Protein AF-A0A850GFL1-F1 (afdb_monomer)

Solvent-accessible surface area (backbone atoms only — not comparable to full-atom values): 27786 Å² total; per-residue (Å²): 131,85,76,62,71,46,81,46,44,39,73,73,70,58,54,76,46,79,41,78,64,91,57,83,42,68,37,66,48,71,72,47,77,46,35,70,66,53,26,53,50,43,51,52,51,42,50,54,51,37,51,53,54,46,27,72,67,65,73,53,79,60,53,48,87,80,46,56,69,69,60,30,37,49,47,26,64,74,52,49,48,57,50,52,51,49,55,52,46,58,68,46,66,75,45,70,80,47,43,41,50,50,72,60,63,48,66,66,46,47,77,48,59,79,64,78,64,74,68,59,81,46,58,85,45,43,61,58,51,45,49,53,45,44,36,58,70,29,67,50,57,47,49,24,40,68,50,66,70,51,43,53,50,44,51,51,52,40,52,56,51,50,51,49,52,38,52,47,23,24,39,56,22,48,74,70,35,56,40,71,16,23,48,14,27,19,52,33,23,47,56,60,35,72,52,87,70,84,91,50,100,59,57,64,58,61,50,51,50,28,51,49,25,48,51,50,22,56,52,24,46,56,49,20,31,29,40,68,39,46,75,62,96,57,49,44,62,52,34,42,51,45,19,52,51,28,45,53,50,20,49,56,33,56,68,41,84,80,52,49,73,66,36,46,26,39,19,50,8,33,43,49,32,18,51,32,32,44,39,48,22,50,40,52,54,22,37,72,53,34,51,58,43,72,74,46,28,49,66,62,52,45,67,65,46,55,83,69,50,59,85,90,44,49,43,64,55,48,35,52,38,45,41,52,50,22,52,51,48,29,25,55,69,55,76,35,67,37,30,43,45,92,64,66,86,57,53,64,62,51,54,54,51,56,32,52,58,35,59,74,38,100,82,43,68,67,45,44,83,73,45,76,47,72,31,31,39,41,26,37,34,23,45,30,41,25,36,38,82,47,94,47,98,83,48,73,64,48,82,43,65,30,41,34,37,33,29,19,44,28,66,75,84,42,36,73,32,75,30,74,75,66,55,66,68,62,55,52,21,74,76,45,65,38,74,58,81,80,55,42,42,27,42,57,46,44,39,75,68,56,47,56,51,48,52,55,52,54,36,73,72,34,84,76,38,34,82,57,44,75,45,78,75,49,69,33,32,37,31,26,40,40,36,35,34,35,38,90,93,46,74,49,78,47,75,44,25,63,89,72,72,39,57,69,46,92,49,35,62,60,26,20,53,46,30,43,53,53,47,57,68,25,72,100

Secondary structure (DSSP, 8-state):
-PPPEEEEE-TTT--EEEEESSSEEE-TTT--EEEHHHHHHHHHHHHHHHHHHHHHHHSS---TTTS-HHHHHHHIIIIIHHHHHHHHHHHHHTGGGGTTS-S---HHHHHHH-SPPGGGGGGGGHHHHHHHHHHHH-HHHHHH--SHHHHHHHHHHHHHHHHHHHHHHHHHHHHH-HHHHHHHHHHHHHHHHH------TTHHHHHHHHHHHHHHHHHHHHHHHHHTT---TTHHHHHHHHHHHHHHHHHHHHHSSSPPHHHHHHHHHHHHHHHHHHHHHHHHHHHTTSTTGGGS-HHHHHHHHGGGSPTT--HHHHHHHHHHHHHHHHHHTTSS-B-B----TTHHHHHHHHHHHHHTSTTPPPPEEEEEEEEEEEEEEEEEEEEE--S-TTPPPEEEEEEEEEETT-SSS--EEEESS--HHHHHHHHS-B---S--BPPP-S-HHHHHHHHHHHHHH-TTSEEEEEEEEEEEEEEEEEEEEEETTEEEEEEEETTTTB---TTHHHHHHHHHHHHHHH--

Sequence (524 aa):
MQMQTMELRCPYCRAAQSYAGAGHHTCEYCLRGFTAVDANQAASQASARAEAWLRERVGGSTDAEVVDQASRGYIFRERILPELRRDAARAREGLGAWLQTPLILPELARAHAGAPHPLLAHAGRVQQLVELRGRLEHRSVRGFAVDEAARDELDHLDIALDELIHQLNVVGATERGGPEGWAAVRTNLEALAERDRPKHEGDDLSALARERWQLLAALARHSEDCANGTHPPNQVEAVEALAVGLDGLAKRFNERKPPSVEARATALAVEAEARGARTLARWLSSRARLPGARERPLPELYQAVIPSMPAGVDPQSAADLLESWAGLAAVSRQESPAFALDDFGWVEAWATSHCARKRLGLFGDEESVASITPFLLPMWVASLGYSQHSKSLLGGGVEQRALALLDATARLNPPLTVLGSPPEPLRAALTHPIGVRTATIALPATTQGEALAGFRQAGRRRPDLQNARFELRGLVLVPAAMAVLRSRKGERAITTALADQVSISPQAYQRALAGDQLFRQFSR

Structure (mmCIF, N/CA/C/O backbone):
data_AF-A0A850GFL1-F1
#
_entry.id   AF-A0A850GFL1-F1
#
loop_
_atom_site.group_PDB
_atom_site.id
_atom_site.type_symbol
_atom_site.label_atom_id
_atom_site.label_alt_id
_atom_site.label_comp_id
_atom_site.label_asym_id
_atom_site.label_entity_id
_atom_site.label_seq_id
_atom_site.pdbx_PDB_ins_code
_atom_site.Cartn_x
_atom_site.Cartn_y
_atom_site.Cartn_z
_atom_site.occupancy
_atom_site.B_iso_or_equiv
_atom_site.auth_seq_id
_atom_site.auth_comp_id
_atom_site.auth_asym_id
_atom_site.auth_atom_id
_atom_site.pdbx_PDB_model_num
ATOM 1 N N . MET A 1 1 ? -11.365 18.582 -43.383 1.00 49.62 1 MET A N 1
ATOM 2 C CA . MET A 1 1 ? -9.914 18.679 -43.114 1.00 49.62 1 MET A CA 1
ATOM 3 C C . MET A 1 1 ? -9.490 17.408 -42.403 1.00 49.62 1 MET A C 1
ATOM 5 O O . MET A 1 1 ? -9.964 17.180 -41.301 1.00 49.62 1 MET A O 1
ATOM 9 N N . GLN A 1 2 ? -8.686 16.553 -43.039 1.00 51.97 2 GLN A N 1
ATOM 10 C CA . GLN A 1 2 ? -8.061 15.418 -42.352 1.00 51.97 2 GLN A CA 1
ATOM 11 C C . GLN A 1 2 ? -6.953 15.973 -41.449 1.00 51.97 2 GLN A C 1
ATOM 13 O O . GLN A 1 2 ? -6.070 16.677 -41.938 1.00 51.97 2 GLN A O 1
ATOM 18 N N . MET A 1 3 ? -7.028 15.728 -40.139 1.00 62.03 3 MET A N 1
ATOM 19 C CA . MET A 1 3 ? -5.927 16.054 -39.231 1.00 62.03 3 MET A CA 1
ATOM 20 C C . MET A 1 3 ? -4.758 15.123 -39.562 1.00 62.03 3 MET A C 1
ATOM 22 O O . MET A 1 3 ? -4.896 13.908 -39.449 1.00 62.03 3 MET A O 1
ATOM 26 N N . GLN A 1 4 ? -3.632 15.681 -40.009 1.00 75.31 4 GLN A N 1
ATOM 27 C CA . GLN A 1 4 ? -2.406 14.909 -40.196 1.00 75.31 4 GLN A CA 1
ATOM 28 C C . GLN A 1 4 ? -1.908 14.438 -38.825 1.00 75.31 4 GLN A C 1
ATOM 30 O O . GLN A 1 4 ? -1.669 15.251 -37.930 1.00 75.31 4 GLN A O 1
ATOM 35 N N . THR A 1 5 ? -1.781 13.124 -38.663 1.00 81.38 5 THR A N 1
ATOM 36 C CA . THR A 1 5 ? -1.098 12.500 -37.528 1.00 81.38 5 THR A CA 1
ATOM 37 C C . THR A 1 5 ? 0.405 12.562 -37.763 1.00 81.38 5 THR A C 1
ATOM 39 O O . THR A 1 5 ? 0.881 12.122 -38.810 1.00 81.38 5 THR A O 1
ATOM 42 N N . MET A 1 6 ? 1.148 13.109 -36.804 1.00 84.44 6 MET A N 1
ATOM 43 C CA . MET A 1 6 ? 2.611 13.146 -36.831 1.00 84.44 6 MET A CA 1
ATOM 44 C C . MET A 1 6 ? 3.162 12.176 -35.788 1.00 84.44 6 MET A C 1
ATOM 46 O O . MET A 1 6 ? 2.717 12.185 -34.640 1.00 84.44 6 MET A O 1
ATOM 50 N N . GLU A 1 7 ? 4.138 11.358 -36.175 1.00 89.75 7 GLU A N 1
ATOM 51 C CA . GLU A 1 7 ? 4.875 10.510 -35.241 1.00 89.75 7 GLU A CA 1
ATOM 52 C C . GLU A 1 7 ? 6.017 11.323 -34.620 1.00 89.75 7 GLU A C 1
ATOM 54 O O . GLU A 1 7 ? 6.898 11.822 -35.324 1.00 89.75 7 GLU A O 1
ATOM 59 N N . LEU A 1 8 ? 5.991 11.493 -33.298 1.00 90.75 8 LEU A N 1
ATOM 60 C CA . LEU A 1 8 ? 7.015 12.221 -32.552 1.00 90.75 8 LEU A CA 1
ATOM 61 C C . LEU A 1 8 ? 7.563 11.341 -31.430 1.00 90.75 8 LEU A C 1
ATOM 63 O O . LEU A 1 8 ? 6.837 10.569 -30.803 1.00 90.75 8 LEU A O 1
ATOM 67 N N . ARG A 1 9 ? 8.854 11.501 -31.128 1.00 93.38 9 ARG A N 1
ATOM 68 C CA . ARG A 1 9 ? 9.473 10.900 -29.942 1.00 93.38 9 ARG A CA 1
ATOM 69 C C . ARG A 1 9 ? 9.480 11.900 -28.796 1.00 93.38 9 ARG A C 1
ATOM 71 O O . ARG A 1 9 ? 9.968 13.018 -28.949 1.00 93.38 9 ARG A O 1
ATOM 78 N N . CYS A 1 10 ? 8.990 11.483 -27.631 1.00 94.75 10 CYS A N 1
ATOM 79 C CA . CYS A 1 10 ? 9.001 12.318 -26.435 1.00 94.75 10 CYS A CA 1
ATOM 80 C C . CYS A 1 10 ? 10.447 12.713 -26.058 1.00 94.75 10 CYS A C 1
ATOM 82 O O . CYS A 1 10 ? 11.286 11.824 -25.886 1.00 94.75 10 CYS A O 1
ATOM 84 N N . PRO A 1 11 ? 10.763 14.002 -25.833 1.00 94.06 11 PRO A N 1
ATOM 85 C CA . PRO A 1 11 ? 12.127 14.436 -25.513 1.00 94.06 11 PRO A CA 1
ATOM 86 C C . PRO A 1 11 ? 12.639 13.918 -24.157 1.00 94.06 11 PRO A C 1
ATOM 88 O O . PRO A 1 11 ? 13.844 13.902 -23.921 1.00 94.06 11 PRO A O 1
ATOM 91 N N . TYR A 1 12 ? 11.738 13.474 -23.272 1.00 94.50 12 TYR A N 1
ATOM 92 C CA . TYR A 1 12 ? 12.063 13.080 -21.896 1.00 94.50 12 TYR A CA 1
ATOM 93 C C . TYR A 1 12 ? 12.156 11.574 -21.655 1.00 94.50 12 TYR A C 1
ATOM 95 O O . TYR A 1 12 ? 12.711 11.169 -20.642 1.00 94.50 12 TYR A O 1
ATOM 103 N N . CYS A 1 13 ? 11.575 10.747 -22.525 1.00 93.25 13 CYS A N 1
ATOM 104 C CA . CYS A 1 13 ? 11.631 9.283 -22.392 1.00 93.25 13 CYS A CA 1
ATOM 105 C C . CYS A 1 13 ? 11.835 8.551 -23.725 1.00 93.25 13 CYS A C 1
ATOM 107 O O . CYS A 1 13 ? 11.958 7.336 -23.737 1.00 93.25 13 CYS A O 1
ATOM 109 N N . ARG A 1 14 ? 11.869 9.280 -24.849 1.00 93.44 14 ARG A N 1
ATOM 110 C CA . ARG A 1 14 ? 12.003 8.778 -26.229 1.00 93.44 14 ARG A CA 1
ATOM 111 C C . ARG A 1 14 ? 10.937 7.793 -26.705 1.00 93.44 14 ARG A C 1
ATOM 113 O O . ARG A 1 14 ? 11.064 7.312 -27.830 1.00 93.44 14 ARG A O 1
ATOM 120 N N . ALA A 1 15 ? 9.872 7.574 -25.933 1.00 91.69 15 ALA A N 1
ATOM 121 C CA . ALA A 1 15 ? 8.695 6.846 -26.392 1.00 91.69 15 ALA A CA 1
ATOM 122 C C . ALA A 1 15 ? 8.128 7.504 -27.662 1.00 91.69 15 ALA A C 1
ATOM 124 O O . ALA A 1 15 ? 7.947 8.727 -27.698 1.00 91.69 15 ALA A O 1
ATOM 125 N N . ALA A 1 16 ? 7.887 6.694 -28.692 1.00 89.69 16 ALA A N 1
ATOM 126 C CA . ALA A 1 16 ? 7.248 7.123 -29.930 1.00 89.69 16 ALA A CA 1
ATOM 127 C C . ALA A 1 16 ? 5.729 7.159 -29.735 1.00 89.69 16 ALA A C 1
ATOM 129 O O . ALA A 1 16 ? 5.159 6.237 -29.156 1.00 89.69 16 ALA A O 1
ATOM 130 N N . GLN A 1 17 ? 5.091 8.235 -30.187 1.00 86.19 17 GLN A N 1
ATOM 131 C CA . GLN A 1 17 ? 3.649 8.442 -30.085 1.00 86.19 17 GLN A CA 1
ATOM 132 C C . GLN A 1 17 ? 3.139 9.178 -31.323 1.00 86.19 17 GLN A C 1
ATOM 134 O O . GLN A 1 17 ? 3.831 10.019 -31.904 1.00 86.19 17 GLN A O 1
ATOM 139 N N . SER A 1 18 ? 1.905 8.859 -31.706 1.00 88.31 18 SER A N 1
ATOM 140 C CA . SER A 1 18 ? 1.187 9.568 -32.762 1.00 88.31 18 SER A CA 1
ATOM 141 C C . SER A 1 18 ? 0.383 10.707 -32.151 1.00 88.31 18 SER A C 1
ATOM 143 O O . SER A 1 18 ? -0.476 10.471 -31.306 1.00 88.31 18 SER A O 1
ATOM 145 N N . TYR A 1 19 ? 0.635 11.936 -32.597 1.00 82.56 19 TYR A N 1
ATOM 146 C CA . TYR A 1 19 ? -0.083 13.116 -32.122 1.00 82.56 19 TYR A CA 1
ATOM 147 C C . TYR A 1 19 ? -0.927 13.735 -33.231 1.00 82.56 19 TYR A C 1
ATOM 149 O O . TYR A 1 19 ? -0.520 13.796 -34.394 1.00 82.56 19 TYR A O 1
ATOM 157 N N . ALA A 1 20 ? -2.113 14.209 -32.854 1.00 81.00 20 ALA A N 1
ATOM 158 C CA . ALA A 1 20 ? -3.020 14.907 -33.750 1.00 81.00 20 ALA A CA 1
ATOM 159 C C . ALA A 1 20 ? -2.816 16.429 -33.642 1.00 81.00 20 ALA A C 1
ATOM 161 O O . ALA A 1 20 ? -3.011 17.012 -32.576 1.00 81.00 20 ALA A O 1
ATOM 162 N N . GLY A 1 21 ? -2.485 17.077 -34.763 1.00 76.50 21 GLY A N 1
ATOM 163 C CA . GLY A 1 21 ? -2.390 18.539 -34.864 1.00 76.50 21 GLY A CA 1
ATOM 164 C C . GLY A 1 21 ? -1.122 19.159 -34.259 1.00 76.50 21 GLY A C 1
ATOM 165 O O . GLY A 1 21 ? -0.279 18.480 -33.682 1.00 76.50 21 GLY A O 1
ATOM 166 N N . ALA A 1 22 ? -0.984 20.478 -34.420 1.00 74.38 22 ALA A N 1
ATOM 167 C CA . ALA A 1 22 ? 0.093 21.265 -33.821 1.00 74.38 22 ALA A CA 1
ATOM 168 C C . ALA A 1 22 ? -0.352 21.798 -32.450 1.00 74.38 22 ALA A C 1
ATOM 170 O O . ALA A 1 22 ? -1.407 22.424 -32.353 1.00 74.38 22 ALA A O 1
ATOM 171 N N . GLY A 1 23 ? 0.436 21.575 -31.394 1.00 85.56 23 GLY A N 1
ATOM 172 C CA . GLY A 1 23 ? 0.096 22.076 -30.064 1.00 85.56 23 GLY A CA 1
ATOM 173 C C . GLY A 1 23 ? 1.012 21.590 -28.944 1.00 85.56 23 GLY A C 1
ATOM 174 O O . GLY A 1 23 ? 2.130 21.129 -29.174 1.00 85.56 23 GLY A O 1
ATOM 175 N N . HIS A 1 24 ? 0.520 21.743 -27.715 1.00 91.94 24 HIS A N 1
ATOM 176 C CA . HIS A 1 24 ? 1.111 21.135 -26.532 1.00 91.94 24 HIS A CA 1
ATOM 177 C C . HIS A 1 24 ? 0.606 19.694 -26.409 1.00 91.94 24 HIS A C 1
ATOM 179 O O . HIS A 1 24 ? -0.596 19.446 -26.494 1.00 91.94 24 HIS A O 1
ATOM 185 N N . HIS A 1 25 ? 1.523 18.757 -26.217 1.00 93.00 25 HIS A N 1
ATOM 186 C CA . HIS A 1 25 ? 1.262 17.328 -26.131 1.00 93.00 25 HIS A CA 1
ATOM 187 C C . HIS A 1 25 ? 1.692 16.812 -24.762 1.00 93.00 25 HIS A C 1
ATOM 189 O O . HIS A 1 25 ? 2.752 17.192 -24.270 1.00 93.00 25 HIS A O 1
ATOM 195 N N . THR A 1 26 ? 0.918 15.906 -24.170 1.00 94.50 26 THR A N 1
ATOM 196 C CA . THR A 1 26 ? 1.318 15.187 -22.955 1.00 94.50 26 THR A CA 1
ATOM 197 C C . THR A 1 26 ? 1.753 13.785 -23.344 1.00 94.50 26 THR A C 1
ATOM 199 O O . THR A 1 26 ? 1.016 13.066 -24.009 1.00 94.50 26 THR A O 1
ATOM 202 N N . CYS A 1 27 ? 2.962 13.391 -22.947 1.00 95.44 27 CYS A N 1
ATOM 203 C CA . CYS A 1 27 ? 3.442 12.033 -23.173 1.00 95.44 27 CYS A CA 1
ATOM 204 C C . CYS A 1 27 ? 2.648 11.030 -22.324 1.00 95.44 27 CYS A C 1
ATOM 206 O O . CYS A 1 27 ? 2.685 11.120 -21.099 1.00 95.44 27 CYS A O 1
ATOM 208 N N . GLU A 1 28 ? 2.035 10.028 -22.953 1.00 95.56 28 GLU A N 1
ATOM 209 C CA . GLU A 1 28 ? 1.256 8.977 -22.275 1.00 95.56 28 GLU A CA 1
ATOM 210 C C . GLU A 1 28 ? 2.107 8.076 -21.364 1.00 95.56 28 GLU A C 1
ATOM 212 O O . GLU A 1 28 ? 1.579 7.395 -20.494 1.00 95.56 28 GLU A O 1
ATOM 217 N N . TYR A 1 29 ? 3.434 8.086 -21.526 1.00 95.38 29 TYR A N 1
ATOM 218 C CA . TYR A 1 29 ? 4.346 7.234 -20.760 1.00 95.38 29 TYR A CA 1
ATOM 219 C C . TYR A 1 29 ? 4.914 7.945 -19.530 1.00 95.38 29 TYR A C 1
ATOM 221 O O . TYR A 1 29 ? 4.912 7.384 -18.441 1.00 95.38 29 TYR A O 1
ATOM 229 N N . CYS A 1 30 ? 5.432 9.169 -19.684 1.00 94.56 30 CYS A N 1
ATOM 230 C CA . CYS A 1 30 ? 6.102 9.900 -18.597 1.00 94.56 30 CYS A CA 1
ATOM 231 C C . CYS A 1 30 ? 5.299 11.096 -18.061 1.00 94.56 30 CYS A C 1
ATOM 233 O O . CYS A 1 30 ? 5.759 11.793 -17.148 1.00 94.56 30 CYS A O 1
ATOM 235 N N . LEU A 1 31 ? 4.115 11.350 -18.634 1.00 94.88 31 LEU A N 1
ATOM 236 C CA . LEU A 1 31 ? 3.181 12.408 -18.242 1.00 94.88 31 LEU A CA 1
ATOM 237 C C . LEU A 1 31 ? 3.815 13.807 -18.226 1.00 94.88 31 LEU A C 1
ATOM 239 O O . LEU A 1 31 ? 3.495 14.645 -17.380 1.00 94.88 31 LEU A O 1
ATOM 243 N N . ARG A 1 32 ? 4.790 14.052 -19.108 1.00 94.44 32 ARG A N 1
ATOM 244 C CA . ARG A 1 32 ? 5.401 15.373 -19.300 1.00 94.44 32 ARG A CA 1
ATOM 245 C C . ARG A 1 32 ? 4.838 16.027 -20.552 1.00 94.44 32 ARG A C 1
ATOM 247 O O . ARG A 1 32 ? 4.735 15.376 -21.592 1.00 94.44 32 ARG A O 1
ATOM 254 N N . GLY A 1 33 ? 4.519 17.310 -20.421 1.00 94.56 33 GLY A N 1
ATOM 255 C CA . GLY A 1 33 ? 4.116 18.173 -21.521 1.00 94.56 33 GLY A CA 1
ATOM 256 C C . GLY A 1 33 ? 5.302 18.565 -22.405 1.00 94.56 33 GLY A C 1
ATOM 257 O O . GLY A 1 33 ? 6.383 18.834 -21.882 1.00 94.56 33 GLY A O 1
ATOM 258 N N . PHE A 1 34 ? 5.122 18.594 -23.723 1.00 95.38 34 PHE A N 1
ATOM 259 C CA . PHE A 1 34 ? 6.111 19.054 -24.702 1.00 95.38 34 PHE A CA 1
ATOM 260 C C . PHE A 1 34 ? 5.433 19.501 -26.004 1.00 95.38 34 PHE A C 1
ATOM 262 O O . PHE A 1 34 ? 4.264 19.218 -26.242 1.00 95.38 34 PHE A O 1
ATOM 269 N N . THR A 1 35 ? 6.159 20.202 -26.866 1.00 94.44 35 THR A N 1
ATOM 270 C CA . THR A 1 35 ? 5.699 20.600 -28.204 1.00 94.44 35 THR A CA 1
ATOM 271 C C . THR A 1 35 ? 6.443 19.835 -29.300 1.00 94.44 35 THR A C 1
ATOM 273 O O . THR A 1 35 ? 7.524 19.286 -29.077 1.00 94.44 35 THR A O 1
ATOM 276 N N . ALA A 1 36 ? 5.915 19.843 -30.527 1.00 91.69 36 ALA A N 1
ATOM 277 C CA . ALA A 1 36 ? 6.636 19.302 -31.683 1.00 91.69 36 ALA A CA 1
ATOM 278 C C . ALA A 1 36 ? 8.014 19.970 -31.889 1.00 91.69 36 ALA A C 1
ATOM 280 O O . ALA A 1 36 ? 8.967 19.312 -32.310 1.00 91.69 36 ALA A O 1
ATOM 281 N N . VAL A 1 37 ? 8.142 21.259 -31.546 1.00 92.38 37 VAL A N 1
ATOM 282 C CA . VAL A 1 37 ? 9.420 21.988 -31.586 1.00 92.38 37 VAL A CA 1
ATOM 283 C C . VAL A 1 37 ? 10.404 21.401 -30.575 1.00 92.38 37 VAL A C 1
ATOM 285 O O . VAL A 1 37 ? 11.532 21.094 -30.955 1.00 92.38 37 VAL A O 1
ATOM 288 N N . ASP A 1 38 ? 9.967 21.160 -29.334 1.00 93.88 38 ASP A N 1
ATOM 289 C CA . ASP A 1 38 ? 10.811 20.560 -28.291 1.00 93.88 38 ASP A CA 1
ATOM 290 C C . ASP A 1 38 ? 11.311 19.170 -28.703 1.00 93.88 38 ASP A C 1
ATOM 292 O O . ASP A 1 38 ? 12.489 18.852 -28.537 1.00 93.88 38 ASP A O 1
ATOM 296 N N . ALA A 1 39 ? 10.430 18.345 -29.280 1.00 92.88 39 ALA A N 1
ATOM 297 C CA . ALA A 1 39 ? 10.779 17.008 -29.756 1.00 92.88 39 ALA A CA 1
ATOM 298 C C . ALA A 1 39 ? 11.829 17.054 -30.879 1.00 92.88 39 ALA A C 1
ATOM 300 O O . ALA A 1 39 ? 12.846 16.360 -30.808 1.00 92.88 39 ALA A O 1
ATOM 301 N N . ASN A 1 40 ? 11.627 17.910 -31.885 1.00 92.25 40 ASN A N 1
ATOM 302 C CA . ASN A 1 40 ? 12.559 18.067 -33.006 1.00 92.25 40 ASN A CA 1
ATOM 303 C C . ASN A 1 40 ? 13.909 18.643 -32.561 1.00 92.25 40 ASN A C 1
ATOM 305 O O . ASN A 1 40 ? 14.965 18.199 -33.025 1.00 92.25 40 ASN A O 1
ATOM 309 N N . GLN A 1 41 ? 13.895 19.604 -31.635 1.00 94.62 41 GLN A N 1
ATOM 310 C CA . GLN A 1 41 ? 15.107 20.175 -31.059 1.00 94.62 41 GLN A CA 1
ATOM 311 C C . GLN A 1 41 ? 15.881 19.125 -30.258 1.00 94.62 41 GLN A C 1
ATOM 313 O O . GLN A 1 41 ? 17.087 18.979 -30.459 1.00 94.62 41 GLN A O 1
ATOM 318 N N . ALA A 1 42 ? 15.205 18.358 -29.400 1.00 92.69 42 ALA A N 1
ATOM 319 C CA . ALA A 1 42 ? 15.831 17.286 -28.632 1.00 92.69 42 ALA A CA 1
ATOM 320 C C . ALA A 1 42 ? 16.411 16.192 -29.542 1.00 92.69 42 ALA A C 1
ATOM 322 O O . ALA A 1 42 ? 17.531 15.739 -29.309 1.00 92.69 42 ALA A O 1
ATOM 323 N N . ALA A 1 43 ? 15.703 15.810 -30.610 1.00 91.44 43 ALA A N 1
ATOM 324 C CA . ALA A 1 43 ? 16.195 14.850 -31.598 1.00 91.44 43 ALA A CA 1
ATOM 325 C C . ALA A 1 43 ? 17.453 15.363 -32.320 1.00 91.44 43 ALA A C 1
ATOM 327 O O . ALA A 1 43 ? 18.452 14.647 -32.410 1.00 91.44 43 ALA A O 1
ATOM 328 N N . SER A 1 44 ? 17.439 16.625 -32.762 1.00 93.19 44 SER A N 1
ATOM 329 C CA . SER A 1 44 ? 18.582 17.265 -33.428 1.00 93.19 44 SER A CA 1
ATOM 330 C C . SER A 1 44 ? 19.797 17.363 -32.501 1.00 93.19 44 SER A C 1
ATOM 332 O O . SER A 1 44 ? 20.915 17.029 -32.890 1.00 93.19 44 SER A O 1
ATOM 334 N N . GLN A 1 45 ? 19.584 17.761 -31.243 1.00 93.75 45 GLN A N 1
ATOM 335 C CA . GLN A 1 45 ? 20.641 17.827 -30.231 1.00 93.75 45 GLN A CA 1
ATOM 336 C C . GLN A 1 45 ? 21.204 16.443 -29.894 1.00 93.75 45 GLN A C 1
ATOM 338 O O . GLN A 1 45 ? 22.420 16.296 -29.772 1.00 93.75 45 GLN A O 1
ATOM 343 N N . ALA A 1 46 ? 20.349 15.427 -29.758 1.00 90.31 46 ALA A N 1
ATOM 344 C CA . ALA A 1 46 ? 20.780 14.056 -29.503 1.00 90.31 46 ALA A CA 1
ATOM 345 C C . ALA A 1 46 ? 21.627 13.509 -30.661 1.00 90.31 46 ALA A C 1
ATOM 347 O O . ALA A 1 46 ? 22.681 12.923 -30.414 1.00 90.31 46 ALA A O 1
ATOM 348 N N . SER A 1 47 ? 21.217 13.761 -31.909 1.00 92.31 47 SER A N 1
ATOM 349 C CA . SER A 1 47 ? 21.983 13.387 -33.102 1.00 92.31 47 SER A CA 1
ATOM 350 C C . SER A 1 47 ? 23.352 14.071 -33.129 1.00 92.31 47 SER A C 1
ATOM 352 O O . SER A 1 47 ? 24.373 13.389 -33.200 1.00 92.31 47 SER A O 1
ATOM 354 N N . ALA A 1 48 ? 23.399 15.394 -32.939 1.00 93.31 48 ALA A N 1
ATOM 355 C CA . ALA A 1 48 ? 24.653 16.146 -32.920 1.00 93.31 48 ALA A CA 1
ATOM 356 C C . ALA A 1 48 ? 25.616 15.665 -31.817 1.00 93.31 48 ALA A C 1
ATOM 358 O O . ALA A 1 48 ? 26.821 15.546 -32.043 1.00 93.31 48 ALA A O 1
ATOM 359 N N . ARG A 1 49 ? 25.096 15.345 -30.623 1.00 92.44 49 ARG A N 1
ATOM 360 C CA . ARG A 1 49 ? 25.899 14.795 -29.517 1.00 92.44 49 ARG A CA 1
ATOM 361 C C . ARG A 1 49 ? 26.414 13.389 -29.816 1.00 92.44 49 ARG A C 1
ATOM 363 O O . ARG A 1 49 ? 27.554 13.091 -29.471 1.00 92.44 49 ARG A O 1
ATOM 370 N N . ALA A 1 50 ? 25.606 12.535 -30.445 1.00 92.25 50 ALA A N 1
ATOM 371 C CA . ALA A 1 50 ? 26.030 11.194 -30.843 1.00 92.25 50 ALA A CA 1
ATOM 372 C C . ALA A 1 50 ? 27.134 11.245 -31.911 1.00 92.25 50 ALA A C 1
ATOM 374 O O . ALA A 1 50 ? 28.117 10.515 -31.805 1.00 92.25 50 ALA A O 1
ATOM 375 N N . GLU A 1 51 ? 27.019 12.140 -32.896 1.00 92.38 51 GLU A N 1
ATOM 376 C CA . GLU A 1 51 ? 28.052 12.351 -33.916 1.00 92.38 51 GLU A CA 1
ATOM 377 C C . GLU A 1 51 ? 29.348 12.914 -33.328 1.00 92.38 51 GLU A C 1
ATOM 379 O O . GLU A 1 51 ? 30.430 12.431 -33.662 1.00 92.38 51 GLU A O 1
ATOM 384 N N . ALA A 1 52 ? 29.257 13.906 -32.437 1.00 92.62 52 ALA A N 1
ATOM 385 C CA . ALA A 1 52 ? 30.423 14.460 -31.752 1.00 92.62 52 ALA A CA 1
ATOM 386 C C . ALA A 1 52 ? 31.157 13.381 -30.940 1.00 92.62 52 ALA A C 1
ATOM 388 O O . ALA A 1 52 ? 32.361 13.197 -31.114 1.00 92.62 52 ALA A O 1
ATOM 389 N N . TRP A 1 53 ? 30.415 12.607 -30.141 1.00 94.00 53 TRP A N 1
ATOM 390 C CA . TRP A 1 53 ? 30.955 11.484 -29.376 1.00 94.00 53 TRP A CA 1
ATOM 391 C C . TRP A 1 53 ? 31.612 10.428 -30.278 1.00 94.00 53 TRP A C 1
ATOM 393 O O . TRP A 1 53 ? 32.728 9.985 -30.011 1.00 94.00 53 TRP A O 1
ATOM 403 N N . LEU A 1 54 ? 30.965 10.051 -31.386 1.00 92.50 54 LEU A N 1
ATOM 404 C CA . LEU A 1 54 ? 31.517 9.067 -32.318 1.00 92.50 54 LEU A CA 1
ATOM 405 C C . LEU A 1 54 ? 32.817 9.570 -32.965 1.00 92.50 54 LEU A C 1
ATOM 407 O O . LEU A 1 54 ? 33.774 8.807 -33.092 1.00 92.50 54 LEU A O 1
ATOM 411 N N . ARG A 1 55 ? 32.887 10.858 -33.322 1.00 91.94 55 ARG A N 1
ATOM 412 C CA . ARG A 1 55 ? 34.079 11.478 -33.925 1.00 91.94 55 ARG A CA 1
ATOM 413 C C . ARG A 1 55 ? 35.291 11.399 -33.003 1.00 91.94 55 ARG A C 1
ATOM 415 O O . ARG A 1 55 ? 36.379 11.055 -33.460 1.00 91.94 55 ARG A O 1
ATOM 422 N N . GLU A 1 56 ? 35.091 11.653 -31.711 1.00 91.12 56 GLU A N 1
ATOM 423 C CA . GLU A 1 56 ? 36.138 11.541 -30.688 1.00 91.12 56 GLU A CA 1
ATOM 424 C C . GLU A 1 56 ? 36.688 10.111 -30.562 1.00 91.12 56 GLU A C 1
ATOM 426 O O . GLU A 1 56 ? 37.870 9.923 -30.273 1.00 91.12 56 GLU A O 1
ATOM 431 N N . ARG A 1 57 ? 35.859 9.088 -30.802 1.00 88.62 57 ARG A N 1
ATOM 432 C CA . ARG A 1 57 ? 36.257 7.673 -30.686 1.00 88.62 57 ARG A CA 1
ATOM 433 C C . ARG A 1 57 ? 36.915 7.131 -31.949 1.00 88.62 57 ARG A C 1
ATOM 435 O O . ARG A 1 57 ? 37.896 6.384 -31.865 1.00 88.62 57 ARG A O 1
ATOM 442 N N . VAL A 1 58 ? 36.401 7.515 -33.111 1.00 87.00 58 VAL A N 1
ATOM 443 C CA . VAL A 1 58 ? 36.911 7.062 -34.411 1.00 87.00 58 VAL A CA 1
ATOM 444 C C . VAL A 1 58 ? 38.205 7.800 -34.783 1.00 87.00 58 VAL A C 1
ATOM 446 O O . VAL A 1 58 ? 39.085 7.203 -35.395 1.00 87.00 58 VAL A O 1
ATOM 449 N N . GLY A 1 59 ? 38.373 9.063 -34.365 1.00 78.44 59 GLY A N 1
ATOM 450 C CA . GLY A 1 59 ? 39.551 9.878 -34.698 1.00 78.44 59 GLY A CA 1
ATOM 451 C C . GLY A 1 59 ? 39.611 10.301 -36.174 1.00 78.44 59 GLY A C 1
ATOM 452 O O . GLY A 1 59 ? 40.684 10.623 -36.675 1.00 78.44 59 GLY A O 1
ATOM 453 N N . GLY A 1 60 ? 38.472 10.272 -36.874 1.00 72.94 60 GLY A N 1
ATOM 454 C CA . GLY A 1 60 ? 38.359 10.491 -38.317 1.00 72.94 60 GLY A CA 1
ATOM 455 C C . GLY A 1 60 ? 36.902 10.645 -38.767 1.00 72.94 60 GLY A C 1
ATOM 456 O O . GLY A 1 60 ? 36.066 11.132 -38.002 1.00 72.94 60 GLY A O 1
ATOM 457 N N . SER A 1 61 ? 36.592 10.242 -40.005 1.00 74.56 61 SER A N 1
ATOM 458 C CA . SER A 1 61 ? 35.219 10.292 -40.531 1.00 74.56 61 SER A CA 1
ATOM 459 C C . SER A 1 61 ? 34.265 9.461 -39.666 1.00 74.56 61 SER A C 1
ATOM 461 O O . SER A 1 61 ? 34.527 8.294 -39.385 1.00 74.56 61 SER A O 1
ATOM 463 N N . THR A 1 62 ? 33.142 10.056 -39.263 1.00 78.31 62 THR A N 1
ATOM 464 C CA . THR A 1 62 ? 32.032 9.355 -38.592 1.00 78.31 62 THR A CA 1
ATOM 465 C C . THR A 1 62 ? 31.109 8.644 -39.576 1.00 78.31 62 THR A C 1
ATOM 467 O O . THR A 1 62 ? 30.147 7.999 -39.157 1.00 78.31 62 THR A O 1
ATOM 470 N N . ASP A 1 63 ? 31.372 8.797 -40.874 1.00 80.81 63 ASP A N 1
ATOM 471 C CA . ASP A 1 63 ? 30.648 8.117 -41.932 1.00 80.81 63 ASP A CA 1
ATOM 472 C C . ASP A 1 63 ? 31.195 6.697 -42.114 1.00 80.81 63 ASP A C 1
ATOM 474 O O . ASP A 1 63 ? 32.323 6.489 -42.573 1.00 80.81 63 ASP A O 1
ATOM 478 N N . ALA A 1 64 ? 30.381 5.716 -41.727 1.00 73.62 64 ALA A N 1
ATOM 479 C CA . ALA A 1 64 ? 30.705 4.301 -41.837 1.00 73.62 64 ALA A CA 1
ATOM 480 C C . ALA A 1 64 ? 30.794 3.826 -43.301 1.00 73.62 64 ALA A C 1
ATOM 482 O O . ALA A 1 64 ? 31.298 2.736 -43.556 1.00 73.62 64 ALA A O 1
ATOM 483 N N . GLU A 1 65 ? 30.325 4.598 -44.279 1.00 78.69 65 GLU A N 1
ATOM 484 C CA . GLU A 1 65 ? 30.476 4.235 -45.694 1.00 78.69 65 GLU A CA 1
ATOM 485 C C . GLU A 1 65 ? 31.891 4.523 -46.221 1.00 78.69 65 GLU A C 1
ATOM 487 O O . GLU A 1 65 ? 32.343 3.879 -47.165 1.00 78.69 65 GLU A O 1
ATOM 492 N N . VAL A 1 66 ? 32.625 5.435 -45.573 1.00 81.88 66 VAL A N 1
ATOM 493 C CA . VAL A 1 66 ? 33.984 5.847 -45.973 1.00 81.88 66 VAL A CA 1
ATOM 494 C C . VAL A 1 66 ? 35.071 4.955 -45.356 1.00 81.88 66 VAL A C 1
ATOM 496 O O . VAL A 1 66 ? 36.191 4.891 -45.862 1.00 81.88 66 VAL A O 1
ATOM 499 N N . VAL A 1 67 ? 34.760 4.259 -44.260 1.00 83.88 67 VAL A N 1
ATOM 500 C CA . VAL A 1 67 ? 35.687 3.363 -43.553 1.00 83.88 67 VAL A CA 1
ATOM 501 C C . VAL A 1 67 ? 35.460 1.927 -44.019 1.00 83.88 67 VAL A C 1
ATOM 503 O O . VAL A 1 67 ? 34.322 1.457 -44.044 1.00 83.88 67 VAL A O 1
ATOM 506 N N . ASP A 1 68 ? 36.532 1.202 -44.348 1.00 90.31 68 ASP A N 1
ATOM 507 C CA . ASP A 1 68 ? 36.409 -0.192 -44.768 1.00 90.31 68 ASP A CA 1
ATOM 508 C C . ASP A 1 68 ? 35.796 -1.072 -43.662 1.00 90.31 68 ASP A C 1
ATOM 510 O O . ASP A 1 68 ? 35.879 -0.796 -42.459 1.00 90.31 68 ASP A O 1
ATOM 514 N N . GLN A 1 69 ? 35.154 -2.157 -44.086 1.00 89.25 69 GLN A N 1
ATOM 515 C CA . GLN A 1 69 ? 34.387 -3.034 -43.210 1.00 89.25 69 GLN A CA 1
ATOM 516 C C . GLN A 1 69 ? 35.229 -3.645 -42.072 1.00 89.25 69 GLN A C 1
ATOM 518 O O . GLN A 1 69 ? 34.732 -3.773 -40.950 1.00 89.25 69 GLN A O 1
ATOM 523 N N . ALA A 1 70 ? 36.492 -4.005 -42.329 1.00 89.19 70 ALA A N 1
ATOM 524 C CA . ALA A 1 70 ? 37.358 -4.609 -41.318 1.00 89.19 70 ALA A CA 1
ATOM 525 C C . ALA A 1 70 ? 37.754 -3.576 -40.254 1.00 89.19 70 ALA A C 1
ATOM 527 O O . ALA A 1 70 ? 37.632 -3.843 -39.053 1.00 89.19 70 ALA A O 1
ATOM 528 N N . SER A 1 71 ? 38.128 -2.370 -40.687 1.00 90.25 71 SER A N 1
ATOM 529 C CA . SER A 1 71 ? 38.422 -1.244 -39.798 1.00 90.25 71 SER A CA 1
ATOM 530 C C . SER A 1 71 ? 37.208 -0.840 -38.963 1.00 90.25 71 SER A C 1
ATOM 532 O O . SER A 1 71 ? 37.345 -0.615 -37.761 1.00 90.25 71 SER A O 1
ATOM 534 N N . ARG A 1 72 ? 36.000 -0.818 -39.542 1.00 91.12 72 ARG A N 1
ATOM 535 C CA . ARG A 1 72 ? 34.753 -0.566 -38.796 1.00 91.12 72 ARG A CA 1
ATOM 536 C C . ARG A 1 72 ? 34.525 -1.571 -37.683 1.00 91.12 72 ARG A C 1
ATOM 538 O O . ARG A 1 72 ? 34.293 -1.165 -36.547 1.00 91.12 72 ARG A O 1
ATOM 545 N N . GLY A 1 73 ? 34.624 -2.861 -38.002 1.00 91.38 73 GLY A N 1
ATOM 546 C CA . GLY A 1 73 ? 34.455 -3.928 -37.019 1.00 91.38 73 GLY A CA 1
ATOM 547 C C . GLY A 1 73 ? 35.491 -3.845 -35.894 1.00 91.38 73 GLY A C 1
ATOM 548 O O . GLY A 1 73 ? 35.144 -4.009 -34.726 1.00 91.38 73 GLY A O 1
ATOM 549 N N . TYR A 1 74 ? 36.749 -3.529 -36.224 1.00 93.38 74 TYR A N 1
ATOM 550 C CA . TYR A 1 74 ? 37.806 -3.308 -35.233 1.00 93.38 74 TYR A CA 1
ATOM 551 C C . TYR A 1 74 ? 37.510 -2.100 -34.332 1.00 93.38 74 TYR A C 1
ATOM 553 O O . TYR A 1 74 ? 37.495 -2.231 -33.111 1.00 93.38 74 TYR A O 1
ATOM 561 N N . ILE A 1 75 ? 37.202 -0.937 -34.914 1.00 93.19 75 ILE A N 1
ATOM 562 C CA . ILE A 1 75 ? 36.881 0.286 -34.160 1.00 93.19 75 ILE A CA 1
ATOM 563 C C . ILE A 1 75 ? 35.671 0.062 -33.250 1.00 93.19 75 ILE A C 1
ATOM 565 O O . ILE A 1 75 ? 35.673 0.495 -32.095 1.00 93.19 75 ILE A O 1
ATOM 569 N N . PHE A 1 76 ? 34.650 -0.635 -33.749 1.00 95.00 76 PHE A N 1
ATOM 570 C CA . PHE A 1 76 ? 33.474 -0.958 -32.962 1.00 95.00 76 PHE A CA 1
ATOM 571 C C . PHE A 1 76 ? 33.831 -1.784 -31.727 1.00 95.00 76 PHE A C 1
ATOM 573 O O . PHE A 1 76 ? 33.508 -1.378 -30.611 1.00 95.00 76 PHE A O 1
ATOM 580 N N . ARG A 1 77 ? 34.540 -2.902 -31.922 1.00 94.75 77 ARG A N 1
ATOM 581 C CA . ARG A 1 77 ? 34.901 -3.833 -30.845 1.00 94.75 77 ARG A CA 1
ATOM 582 C C . ARG A 1 77 ? 35.868 -3.236 -29.829 1.00 94.75 77 ARG A C 1
ATOM 584 O O . ARG A 1 77 ? 35.696 -3.480 -28.641 1.00 94.75 77 ARG A O 1
ATOM 591 N N . GLU A 1 78 ? 36.828 -2.431 -30.273 1.00 95.19 78 GLU A N 1
ATOM 592 C CA . GLU A 1 78 ? 37.896 -1.924 -29.403 1.00 95.19 78 GLU A CA 1
ATOM 593 C C . GLU A 1 78 ? 37.575 -0.577 -28.745 1.00 95.19 78 GLU A C 1
ATOM 595 O O . GLU A 1 78 ? 38.118 -0.264 -27.686 1.00 95.19 78 GLU A O 1
ATOM 600 N N . ARG A 1 79 ? 36.719 0.256 -29.354 1.00 93.88 79 ARG A N 1
ATOM 601 C CA . ARG A 1 79 ? 36.507 1.642 -28.889 1.00 93.88 79 ARG A CA 1
ATOM 602 C C . ARG A 1 79 ? 35.063 1.989 -28.573 1.00 93.88 79 ARG A C 1
ATOM 604 O O . ARG A 1 79 ? 34.814 2.665 -27.580 1.00 93.88 79 ARG A O 1
ATOM 611 N N . ILE A 1 80 ? 34.123 1.573 -29.417 1.00 94.88 80 ILE A N 1
ATOM 612 C CA . ILE A 1 80 ? 32.719 1.996 -29.310 1.00 94.88 80 ILE A CA 1
ATOM 613 C C . ILE A 1 80 ? 31.977 1.104 -28.310 1.00 94.88 80 ILE A C 1
ATOM 615 O O . ILE A 1 80 ? 31.463 1.586 -27.301 1.00 94.88 80 ILE A O 1
ATOM 619 N N . LEU A 1 81 ? 31.950 -0.205 -28.559 1.00 95.06 81 LEU A N 1
ATOM 620 C CA . LEU A 1 81 ? 31.182 -1.163 -27.772 1.00 95.06 81 LEU A CA 1
ATOM 621 C C . LEU A 1 81 ? 31.629 -1.255 -26.301 1.00 95.06 81 LEU A C 1
ATOM 623 O O . LEU A 1 81 ? 30.749 -1.253 -25.438 1.00 95.06 81 LEU A O 1
ATOM 627 N N . PRO A 1 82 ? 32.934 -1.298 -25.956 1.00 95.69 82 PRO A N 1
ATOM 628 C CA . PRO A 1 82 ? 33.355 -1.377 -24.556 1.00 95.69 82 PRO A CA 1
ATOM 629 C C . PRO A 1 82 ? 32.885 -0.177 -23.728 1.00 95.69 82 PRO A C 1
ATOM 631 O O . PRO A 1 82 ? 32.505 -0.328 -22.568 1.00 95.69 82 PRO A O 1
ATOM 634 N N . GLU A 1 83 ? 32.868 1.014 -24.329 1.00 94.81 83 GLU A N 1
ATOM 635 C CA . GLU A 1 83 ? 32.375 2.225 -23.679 1.00 94.81 83 GLU A CA 1
ATOM 636 C C . GLU A 1 83 ? 30.862 2.194 -23.488 1.00 94.81 83 GLU A C 1
ATOM 638 O O . GLU A 1 83 ? 30.392 2.450 -22.382 1.00 94.81 83 GLU A O 1
ATOM 643 N N . LEU A 1 84 ? 30.109 1.815 -24.523 1.00 95.19 84 LEU A N 1
ATOM 644 C CA . LEU A 1 84 ? 28.656 1.670 -24.429 1.00 95.19 84 LEU A CA 1
ATOM 645 C C . LEU A 1 84 ? 28.262 0.627 -23.377 1.00 95.19 84 LEU A C 1
ATOM 647 O O . LEU A 1 84 ? 27.382 0.891 -22.560 1.00 95.19 84 LEU A O 1
ATOM 651 N N . ARG A 1 85 ? 28.957 -0.519 -23.334 1.00 95.19 85 ARG A N 1
ATOM 652 C CA . ARG A 1 85 ? 28.781 -1.545 -22.296 1.00 95.19 85 ARG A CA 1
ATOM 653 C C . ARG A 1 85 ? 29.060 -0.988 -20.908 1.00 95.19 85 ARG A C 1
ATOM 655 O O . ARG A 1 85 ? 28.264 -1.200 -20.002 1.00 95.19 85 ARG A O 1
ATOM 662 N N . ARG A 1 86 ? 30.166 -0.260 -20.732 1.00 94.38 86 ARG A N 1
ATOM 663 C CA . ARG A 1 86 ? 30.525 0.360 -19.449 1.00 94.38 86 ARG A CA 1
ATOM 664 C C . ARG A 1 86 ? 29.482 1.383 -19.006 1.00 94.38 86 ARG A C 1
ATOM 666 O O . ARG A 1 86 ? 29.106 1.390 -17.838 1.00 94.38 86 ARG A O 1
ATOM 673 N N . ASP A 1 87 ? 29.022 2.240 -19.907 1.00 92.56 87 ASP A N 1
ATOM 674 C CA . ASP A 1 87 ? 28.057 3.291 -19.587 1.00 92.56 87 ASP A CA 1
ATOM 675 C C . ASP A 1 87 ? 26.675 2.695 -19.280 1.00 92.56 87 ASP A C 1
ATOM 677 O O . ASP A 1 87 ? 26.037 3.094 -18.304 1.00 92.56 87 ASP A O 1
ATOM 681 N N . ALA A 1 88 ? 26.250 1.675 -20.032 1.00 91.00 88 ALA A N 1
ATOM 682 C CA . ALA A 1 88 ? 25.030 0.923 -19.751 1.00 91.00 88 ALA A CA 1
ATOM 683 C C . ALA A 1 88 ? 25.131 0.133 -18.435 1.00 91.00 88 ALA A C 1
ATOM 685 O O . ALA A 1 88 ? 24.196 0.141 -17.637 1.00 91.00 88 ALA A O 1
ATOM 686 N N . ALA A 1 89 ? 26.276 -0.496 -18.157 1.00 88.62 89 ALA A N 1
ATOM 687 C CA . ALA A 1 89 ? 26.525 -1.172 -16.888 1.00 88.62 89 ALA A CA 1
ATOM 688 C C . ALA A 1 89 ? 26.464 -0.184 -15.716 1.00 88.62 89 ALA A C 1
ATOM 690 O O . ALA A 1 89 ? 25.743 -0.438 -14.762 1.00 88.62 89 ALA A O 1
ATOM 691 N N . ARG A 1 90 ? 27.103 0.988 -15.813 1.00 87.94 90 ARG A N 1
ATOM 692 C CA . ARG A 1 90 ? 27.037 2.048 -14.786 1.00 87.94 90 ARG A CA 1
ATOM 693 C C . ARG A 1 90 ? 25.630 2.593 -14.577 1.00 87.94 90 ARG A C 1
ATOM 695 O O . ARG A 1 90 ? 25.234 2.875 -13.445 1.00 87.94 90 ARG A O 1
ATOM 702 N N . ALA A 1 91 ? 24.866 2.746 -15.656 1.00 84.44 91 ALA A N 1
ATOM 703 C CA . ALA A 1 91 ? 23.453 3.090 -15.571 1.00 84.44 91 ALA A CA 1
ATOM 704 C C . ALA A 1 91 ? 22.666 2.029 -14.780 1.00 84.44 91 ALA A C 1
ATOM 706 O O . ALA A 1 91 ? 21.771 2.381 -14.010 1.00 84.44 91 ALA A O 1
ATOM 707 N N . ARG A 1 92 ? 23.049 0.751 -14.916 1.00 80.50 92 ARG A N 1
ATOM 708 C CA . ARG A 1 92 ? 22.430 -0.398 -14.242 1.00 80.50 92 ARG A CA 1
ATOM 709 C C . ARG A 1 92 ? 22.971 -0.707 -12.838 1.00 80.50 92 ARG A C 1
ATOM 711 O O . ARG A 1 92 ? 22.239 -1.269 -12.032 1.00 80.50 92 ARG A O 1
ATOM 718 N N . GLU A 1 93 ? 24.205 -0.330 -12.508 1.00 76.81 93 GLU A N 1
ATOM 719 C CA . GLU A 1 93 ? 24.866 -0.632 -11.224 1.00 76.81 93 GLU A CA 1
ATOM 720 C C . GLU A 1 93 ? 24.116 -0.047 -10.023 1.00 76.81 93 GLU A C 1
ATOM 722 O O . GLU A 1 93 ? 24.097 -0.645 -8.950 1.00 76.81 93 GLU A O 1
ATOM 727 N N . GLY A 1 94 ? 23.426 1.083 -10.207 1.00 65.00 94 GLY A N 1
ATOM 728 C CA . GLY A 1 94 ? 22.541 1.629 -9.177 1.00 65.00 94 GLY A CA 1
ATOM 729 C C . GLY A 1 94 ? 21.331 0.734 -8.884 1.00 65.00 94 GLY A C 1
ATOM 730 O O . GLY A 1 94 ? 20.865 0.711 -7.751 1.00 65.00 94 GLY A O 1
ATOM 731 N N . LEU A 1 95 ? 20.854 -0.031 -9.874 1.00 64.62 95 LEU A N 1
ATOM 732 C CA . LEU A 1 95 ? 19.537 -0.674 -9.867 1.00 64.62 95 LEU A CA 1
ATOM 733 C C . LEU A 1 95 ? 19.470 -1.999 -9.109 1.00 64.62 95 LEU A C 1
ATOM 735 O O . LEU A 1 95 ? 18.375 -2.463 -8.798 1.00 64.62 95 LEU A O 1
ATOM 739 N N . GLY A 1 96 ? 20.609 -2.655 -8.864 1.00 62.19 96 GLY A N 1
ATOM 740 C CA . GLY A 1 96 ? 20.634 -4.041 -8.378 1.00 62.19 96 GLY A CA 1
ATOM 741 C C . GLY A 1 96 ? 19.895 -4.240 -7.050 1.00 62.19 96 GLY A C 1
ATOM 742 O O . GLY A 1 96 ? 19.237 -5.258 -6.851 1.00 62.19 96 GLY A O 1
ATOM 743 N N . ALA A 1 97 ? 19.929 -3.236 -6.168 1.00 61.97 97 ALA A N 1
ATOM 744 C CA . ALA A 1 97 ? 19.187 -3.247 -4.907 1.00 61.97 97 ALA A CA 1
ATOM 745 C C . ALA A 1 97 ? 17.661 -3.098 -5.090 1.00 61.97 97 ALA A C 1
ATOM 747 O O . ALA A 1 97 ? 16.905 -3.406 -4.175 1.00 61.97 97 ALA A O 1
ATOM 748 N N . TRP A 1 98 ? 17.195 -2.624 -6.248 1.00 71.56 98 TRP A N 1
ATOM 749 C CA . TRP A 1 98 ? 15.791 -2.267 -6.494 1.00 71.56 98 TRP A CA 1
ATOM 750 C C . TRP A 1 98 ? 15.010 -3.359 -7.201 1.00 71.56 98 TRP A C 1
ATOM 752 O O . TRP A 1 98 ? 13.788 -3.308 -7.215 1.00 71.56 98 TRP A O 1
ATOM 762 N N . LEU A 1 99 ? 15.696 -4.373 -7.732 1.00 66.81 99 LEU A N 1
ATOM 763 C CA . LEU A 1 99 ? 15.055 -5.574 -8.266 1.00 66.81 99 LEU A CA 1
ATOM 764 C C . LEU A 1 99 ? 14.175 -6.277 -7.217 1.00 66.81 99 LEU A C 1
ATOM 766 O O . LEU A 1 99 ? 13.308 -7.052 -7.593 1.00 66.81 99 LEU A O 1
ATOM 770 N N . GLN A 1 100 ? 14.396 -5.992 -5.925 1.00 78.12 100 GLN A N 1
ATOM 771 C CA . GLN A 1 100 ? 13.612 -6.479 -4.782 1.00 78.12 100 GLN A CA 1
ATOM 772 C C . GLN A 1 100 ? 12.392 -5.608 -4.449 1.00 78.12 100 GLN A C 1
ATOM 774 O O . GLN A 1 100 ? 11.561 -6.008 -3.634 1.00 78.12 100 GLN A O 1
ATOM 779 N N . THR A 1 101 ? 12.282 -4.421 -5.045 1.00 83.75 101 THR A N 1
ATOM 780 C CA . THR A 1 101 ? 11.227 -3.457 -4.735 1.00 83.75 101 THR A CA 1
ATOM 781 C C . THR A 1 101 ? 10.058 -3.613 -5.716 1.00 83.75 101 THR A C 1
ATOM 783 O O . THR A 1 101 ? 10.288 -3.729 -6.922 1.00 83.75 101 THR A O 1
ATOM 786 N N . PRO A 1 102 ? 8.800 -3.624 -5.236 1.00 87.00 102 PRO A N 1
ATOM 787 C CA . PRO A 1 102 ? 7.624 -3.689 -6.105 1.00 87.00 102 PRO A CA 1
ATOM 788 C C . PRO A 1 102 ? 7.503 -2.434 -6.980 1.00 87.00 102 PRO A C 1
ATOM 790 O O . PRO A 1 102 ? 7.599 -1.322 -6.464 1.00 87.00 102 PRO A O 1
ATOM 793 N N . LEU A 1 103 ? 7.226 -2.599 -8.280 1.00 86.56 103 LEU A N 1
ATOM 794 C CA . LEU A 1 103 ? 7.038 -1.457 -9.192 1.00 86.56 103 LEU A CA 1
ATOM 795 C C . LEU A 1 103 ? 5.700 -0.751 -8.968 1.00 86.56 103 LEU A C 1
ATOM 797 O O . LEU A 1 103 ? 5.604 0.465 -9.124 1.00 86.56 103 LEU A O 1
ATOM 801 N N . ILE A 1 104 ? 4.674 -1.525 -8.610 1.00 85.19 104 ILE A N 1
ATOM 802 C CA . ILE A 1 104 ? 3.340 -1.025 -8.297 1.00 85.19 104 ILE A CA 1
ATOM 803 C C . ILE A 1 104 ? 3.005 -1.364 -6.852 1.00 85.19 104 ILE A C 1
ATOM 805 O O . ILE A 1 104 ? 3.029 -2.523 -6.440 1.00 85.19 104 ILE A O 1
ATOM 809 N N . LEU A 1 105 ? 2.587 -0.340 -6.113 1.00 75.25 105 LEU A N 1
ATOM 810 C CA . LEU A 1 105 ? 1.864 -0.489 -4.860 1.00 75.25 105 LEU A CA 1
ATOM 811 C C . LEU A 1 105 ? 0.546 0.293 -4.954 1.00 75.25 105 LEU A C 1
ATOM 813 O O . LEU A 1 105 ? 0.561 1.464 -5.353 1.00 75.25 105 LEU A O 1
ATOM 817 N N . PRO A 1 106 ? -0.598 -0.310 -4.582 1.00 68.88 106 PRO A N 1
ATOM 818 C CA . PRO A 1 106 ? -1.861 0.416 -4.495 1.00 68.88 106 PRO A CA 1
ATOM 819 C C . PRO A 1 106 ? -1.749 1.640 -3.579 1.00 68.88 106 PRO A C 1
ATOM 821 O O . PRO A 1 106 ? -0.949 1.658 -2.645 1.00 68.88 106 PRO A O 1
ATOM 824 N N . GLU A 1 107 ? -2.567 2.663 -3.818 1.00 68.69 107 GLU A N 1
ATOM 825 C CA . GLU A 1 107 ? -2.502 3.964 -3.124 1.00 68.69 107 GLU A CA 1
ATOM 826 C C . GLU A 1 107 ? -2.489 3.869 -1.593 1.00 68.69 107 GLU A C 1
ATOM 828 O O . GLU A 1 107 ? -1.685 4.542 -0.955 1.00 68.69 107 GLU A O 1
ATOM 833 N N . LEU A 1 108 ? -3.289 2.985 -0.988 1.00 62.22 108 LEU A N 1
ATOM 834 C CA . LEU A 1 108 ? -3.254 2.747 0.462 1.00 62.22 108 LEU A CA 1
ATOM 835 C C . LEU A 1 108 ? -1.913 2.210 0.953 1.00 62.22 108 LEU A C 1
ATOM 837 O O . LEU A 1 108 ? -1.438 2.594 2.021 1.00 62.22 108 LEU A O 1
ATOM 841 N N . ALA A 1 109 ? -1.292 1.334 0.163 1.00 61.56 109 ALA A N 1
ATOM 842 C CA . ALA A 1 109 ? 0.023 0.820 0.489 1.00 61.56 109 ALA A CA 1
ATOM 843 C C . ALA A 1 109 ? 1.099 1.908 0.395 1.00 61.56 109 ALA A C 1
ATOM 845 O O . ALA A 1 109 ? 2.067 1.874 1.150 1.00 61.56 109 ALA A O 1
ATOM 846 N N . ARG A 1 110 ? 0.892 2.909 -0.468 1.00 63.91 110 ARG A N 1
ATOM 847 C CA . ARG A 1 110 ? 1.792 4.056 -0.645 1.00 63.91 110 ARG A CA 1
ATOM 848 C C . ARG A 1 110 ? 1.615 5.128 0.419 1.00 63.91 110 ARG A C 1
ATOM 850 O O . ARG A 1 110 ? 2.604 5.563 1.001 1.00 63.91 110 ARG A O 1
ATOM 857 N N . ALA A 1 111 ? 0.372 5.500 0.729 1.00 59.62 111 ALA A N 1
ATOM 858 C CA . ALA A 1 111 ? 0.045 6.549 1.695 1.00 59.62 111 ALA A CA 1
ATOM 859 C C . ALA A 1 111 ? 0.653 6.297 3.084 1.00 59.62 111 ALA A C 1
ATOM 861 O O . ALA A 1 111 ? 0.818 7.228 3.866 1.00 59.62 111 ALA A O 1
ATOM 862 N N . HIS A 1 112 ? 0.949 5.037 3.411 1.00 56.25 112 HIS A N 1
ATOM 863 C CA . HIS A 1 112 ? 1.500 4.627 4.702 1.00 56.25 112 HIS A CA 1
ATOM 864 C C . HIS A 1 112 ? 2.982 4.223 4.631 1.00 56.25 112 HIS A C 1
ATOM 866 O O . HIS A 1 112 ? 3.642 4.164 5.667 1.00 56.25 112 HIS A O 1
ATOM 872 N N . ALA A 1 113 ? 3.532 3.983 3.432 1.00 57.53 113 ALA A N 1
ATOM 873 C CA . ALA A 1 113 ? 4.938 3.616 3.257 1.00 57.53 113 ALA A CA 1
ATOM 874 C C . ALA A 1 113 ? 5.901 4.791 3.501 1.00 57.53 113 ALA A C 1
ATOM 876 O O . ALA A 1 113 ? 7.058 4.545 3.833 1.00 57.53 113 ALA A O 1
ATOM 877 N N . GLY A 1 114 ? 5.435 6.044 3.387 1.00 54.03 114 GLY A N 1
ATOM 878 C CA . GLY A 1 114 ? 6.115 7.283 3.808 1.00 54.03 114 GLY A CA 1
ATOM 879 C C . GLY A 1 114 ? 7.409 7.652 3.066 1.00 54.03 114 GLY A C 1
ATOM 880 O O . GLY A 1 114 ? 7.719 8.833 2.933 1.00 54.03 114 GLY A O 1
ATOM 881 N N . ALA A 1 115 ? 8.156 6.672 2.563 1.00 65.00 115 ALA A N 1
ATOM 882 C CA . ALA A 1 115 ? 9.363 6.855 1.782 1.00 65.00 115 ALA A CA 1
ATOM 883 C C . ALA A 1 115 ? 9.046 6.728 0.282 1.00 65.00 115 ALA A C 1
ATOM 885 O O . ALA A 1 115 ? 8.374 5.770 -0.111 1.00 65.00 115 ALA A O 1
ATOM 886 N N . PRO A 1 116 ? 9.542 7.655 -0.558 1.00 74.25 116 PRO A N 1
ATOM 887 C CA . PRO A 1 116 ? 9.417 7.540 -2.005 1.00 74.25 116 PRO A CA 1
ATOM 888 C C . PRO A 1 116 ? 10.091 6.254 -2.486 1.00 74.25 116 PRO A C 1
ATOM 890 O O . PRO A 1 116 ? 11.109 5.828 -1.930 1.00 74.25 116 PRO A O 1
ATOM 893 N N . HIS A 1 117 ? 9.553 5.649 -3.544 1.00 80.25 117 HIS A N 1
ATOM 894 C CA . HIS A 1 117 ? 10.161 4.460 -4.129 1.00 80.25 117 HIS A CA 1
ATOM 895 C C . HIS A 1 117 ? 11.652 4.719 -4.486 1.00 80.25 117 HIS A C 1
ATOM 897 O O . HIS A 1 117 ? 11.953 5.715 -5.148 1.00 80.25 117 HIS A O 1
ATOM 903 N N . PRO A 1 118 ? 12.605 3.824 -4.139 1.00 79.19 118 PRO A N 1
ATOM 904 C CA . PRO A 1 118 ? 14.047 4.017 -4.357 1.00 79.19 118 PRO A CA 1
ATOM 905 C C . PRO A 1 118 ? 14.452 4.419 -5.786 1.00 79.19 118 PRO A C 1
ATOM 907 O O . PRO A 1 118 ? 15.309 5.283 -5.957 1.00 79.19 118 PRO A O 1
ATOM 910 N N . LEU A 1 119 ? 13.796 3.856 -6.813 1.00 80.75 119 LEU A N 1
ATOM 911 C CA . LEU A 1 119 ? 13.957 4.253 -8.227 1.00 80.75 119 LEU A CA 1
ATOM 912 C C . LEU A 1 119 ? 13.843 5.775 -8.461 1.00 80.75 119 LEU A C 1
ATOM 914 O O . LEU A 1 119 ? 14.515 6.312 -9.339 1.00 80.75 119 LEU A O 1
ATOM 918 N N . LEU A 1 120 ? 13.050 6.502 -7.670 1.00 82.12 120 LEU A N 1
ATOM 919 C CA . LEU A 1 120 ? 12.865 7.948 -7.833 1.00 82.12 120 LEU A CA 1
ATOM 920 C C . LEU A 1 120 ? 14.107 8.756 -7.471 1.00 82.12 120 LEU A C 1
ATOM 922 O O . LEU A 1 120 ? 14.301 9.833 -8.033 1.00 82.12 120 LEU A O 1
ATOM 926 N N . ALA A 1 121 ? 14.999 8.226 -6.626 1.00 80.56 121 ALA A N 1
ATOM 927 C CA . ALA A 1 121 ? 16.309 8.839 -6.391 1.00 80.56 121 ALA A CA 1
ATOM 928 C C . ALA A 1 121 ? 17.129 8.955 -7.694 1.00 80.56 121 ALA A C 1
ATOM 930 O O . ALA A 1 121 ? 18.062 9.752 -7.792 1.00 80.56 121 ALA A O 1
ATOM 931 N N . HIS A 1 122 ? 16.745 8.196 -8.724 1.00 77.06 122 HIS A N 1
ATOM 932 C CA . HIS A 1 122 ? 17.377 8.166 -10.035 1.00 77.06 122 HIS A CA 1
ATOM 933 C C . HIS A 1 122 ? 16.543 8.838 -11.124 1.00 77.06 122 HIS A C 1
ATOM 935 O O . HIS A 1 122 ? 16.978 8.873 -12.274 1.00 77.06 122 HIS A O 1
ATOM 941 N N . ALA A 1 123 ? 15.414 9.468 -10.782 1.00 78.38 123 ALA A N 1
ATOM 942 C CA . ALA A 1 123 ? 14.616 10.240 -11.734 1.00 78.38 123 ALA A CA 1
ATOM 943 C C . ALA A 1 123 ? 15.446 11.349 -12.417 1.00 78.38 123 ALA A C 1
ATOM 945 O O . ALA A 1 123 ? 15.267 11.624 -13.602 1.00 78.38 123 ALA A O 1
ATOM 946 N N . GLY A 1 124 ? 16.426 11.929 -11.708 1.00 79.69 124 GLY A N 1
ATOM 947 C CA . GLY A 1 124 ? 17.376 12.899 -12.271 1.00 79.69 124 GLY A CA 1
ATOM 948 C C . GLY A 1 124 ? 18.338 12.324 -13.323 1.00 79.69 124 GLY A C 1
ATOM 949 O O . GLY A 1 124 ? 18.944 13.085 -14.072 1.00 79.69 124 GLY A O 1
ATOM 950 N N . ARG A 1 125 ? 18.467 10.994 -13.420 1.00 83.06 125 ARG A N 1
ATOM 951 C CA . ARG A 1 125 ? 19.320 10.305 -14.403 1.00 83.06 125 ARG A CA 1
ATOM 952 C C . ARG A 1 125 ? 18.577 9.888 -15.670 1.00 83.06 125 ARG A C 1
ATOM 954 O O . ARG A 1 125 ? 19.232 9.469 -16.618 1.00 83.06 125 ARG A O 1
ATOM 961 N N . VAL A 1 126 ? 17.250 10.040 -15.735 1.00 85.94 126 VAL A N 1
ATOM 962 C CA . VAL A 1 126 ? 16.450 9.662 -16.919 1.00 85.94 126 VAL A CA 1
ATOM 963 C C . VAL A 1 126 ? 17.002 10.300 -18.195 1.00 85.94 126 VAL A C 1
ATOM 965 O O . VAL A 1 126 ? 17.122 9.624 -19.211 1.00 85.94 126 VAL A O 1
ATOM 968 N N . GLN A 1 127 ? 17.436 11.563 -18.134 1.00 87.75 127 GLN A N 1
ATOM 969 C CA . GLN A 1 127 ? 18.008 12.239 -19.300 1.00 87.75 127 GLN A CA 1
ATOM 970 C C . GLN A 1 127 ? 19.312 11.584 -19.785 1.00 87.75 127 GLN A C 1
ATOM 972 O O . GLN A 1 127 ? 19.532 11.477 -20.986 1.00 87.75 127 GLN A O 1
ATOM 977 N N . GLN A 1 128 ? 20.151 11.090 -18.869 1.00 89.06 128 GLN A N 1
ATOM 978 C CA . GLN A 1 128 ? 21.386 10.379 -19.220 1.00 89.06 128 GLN A CA 1
ATOM 979 C C . GLN A 1 128 ? 21.078 9.042 -19.907 1.00 89.06 128 GLN A C 1
ATOM 981 O O . GLN A 1 128 ? 21.750 8.681 -20.870 1.00 89.06 128 GLN A O 1
ATOM 986 N N . LEU A 1 129 ? 20.036 8.334 -19.455 1.00 90.75 129 LEU A N 1
ATOM 987 C CA . LEU A 1 129 ? 19.567 7.095 -20.088 1.00 90.75 129 LEU A CA 1
ATOM 988 C C . LEU A 1 129 ? 19.032 7.360 -21.495 1.00 90.75 129 LEU A C 1
ATOM 990 O O . LEU A 1 129 ? 19.404 6.676 -22.441 1.00 90.75 129 LEU A O 1
ATOM 994 N N . VAL A 1 130 ? 18.205 8.396 -21.631 1.00 91.62 130 VAL A N 1
ATOM 995 C CA . VAL A 1 130 ? 17.651 8.882 -22.900 1.00 91.62 130 VAL A CA 1
ATOM 996 C C . VAL A 1 130 ? 18.757 9.237 -23.894 1.00 91.62 130 VAL A C 1
ATOM 998 O O . VAL A 1 130 ? 18.677 8.861 -25.064 1.00 91.62 130 VAL A O 1
ATOM 1001 N N . GLU A 1 131 ? 19.808 9.915 -23.433 1.00 92.19 131 GLU A N 1
ATOM 1002 C CA . GLU A 1 131 ? 20.975 10.255 -24.248 1.00 92.19 131 GLU A CA 1
ATOM 1003 C C . GLU A 1 131 ? 21.782 9.021 -24.656 1.00 92.19 131 GLU A C 1
ATOM 1005 O O . GLU A 1 131 ? 22.127 8.888 -25.830 1.00 92.19 131 GLU A O 1
ATOM 1010 N N . LEU A 1 132 ? 22.061 8.106 -23.722 1.00 94.00 132 LEU A N 1
ATOM 1011 C CA . LEU A 1 132 ? 22.790 6.870 -24.011 1.00 94.00 132 LEU A CA 1
ATOM 1012 C C . LEU A 1 132 ? 22.026 6.000 -25.015 1.00 94.00 132 LEU A C 1
ATOM 1014 O O . LEU A 1 132 ? 22.606 5.535 -25.995 1.00 94.00 132 LEU A O 1
ATOM 1018 N N . ARG A 1 133 ? 20.709 5.873 -24.837 1.00 93.69 133 ARG A N 1
ATOM 1019 C CA . ARG A 1 133 ? 19.819 5.205 -25.788 1.00 93.69 133 ARG A CA 1
ATOM 1020 C C . ARG A 1 133 ? 19.845 5.890 -27.161 1.00 93.69 133 ARG A C 1
ATOM 1022 O O . ARG A 1 133 ? 19.914 5.233 -28.194 1.00 93.69 133 ARG A O 1
ATOM 1029 N N . GLY A 1 134 ? 19.887 7.226 -27.174 1.00 92.00 134 GLY A N 1
ATOM 1030 C CA . GLY A 1 134 ? 20.113 8.045 -28.374 1.00 92.00 134 GLY A CA 1
ATOM 1031 C C . GLY A 1 134 ? 21.361 7.657 -29.151 1.00 92.00 134 GLY A C 1
ATOM 1032 O O . GLY A 1 134 ? 21.316 7.593 -30.377 1.00 92.00 134 GLY A O 1
ATOM 1033 N N . ARG A 1 135 ? 22.455 7.349 -28.450 1.00 94.19 135 ARG A N 1
ATOM 1034 C CA . ARG A 1 135 ? 23.703 6.895 -29.075 1.00 94.19 135 ARG A CA 1
ATOM 1035 C C . ARG A 1 135 ? 23.576 5.486 -29.655 1.00 94.19 135 ARG A C 1
ATOM 1037 O O . ARG A 1 135 ? 24.020 5.280 -30.778 1.00 94.19 135 ARG A O 1
ATOM 1044 N N . LEU A 1 136 ? 22.957 4.548 -28.932 1.00 93.56 136 LEU A N 1
ATOM 1045 C CA . LEU A 1 136 ? 22.772 3.157 -29.385 1.00 93.56 136 LEU A CA 1
ATOM 1046 C C . LEU A 1 136 ? 21.913 3.049 -30.652 1.00 93.56 136 LEU A C 1
ATOM 1048 O O . LEU A 1 136 ? 22.172 2.230 -31.532 1.00 93.56 136 LEU A O 1
ATOM 1052 N N . GLU A 1 137 ? 20.890 3.891 -30.763 1.00 91.62 137 GLU A N 1
ATOM 1053 C CA . GLU A 1 137 ? 20.011 3.932 -31.933 1.00 91.62 137 GLU A CA 1
ATOM 1054 C C . GLU A 1 137 ? 20.586 4.750 -33.100 1.00 91.62 137 GLU A C 1
ATOM 1056 O O . GLU A 1 137 ? 20.081 4.661 -34.219 1.00 91.62 137 GLU A O 1
ATOM 1061 N N . HIS A 1 138 ? 21.620 5.567 -32.867 1.00 94.44 138 HIS A N 1
ATOM 1062 C CA . HIS A 1 138 ? 22.119 6.483 -33.886 1.00 94.44 138 HIS A CA 1
ATOM 1063 C C . HIS A 1 138 ? 22.666 5.722 -35.099 1.00 94.44 138 HIS A C 1
ATOM 1065 O O . HIS A 1 138 ? 23.546 4.865 -34.966 1.00 94.44 138 HIS A O 1
ATOM 1071 N N . ARG A 1 139 ? 22.207 6.097 -36.302 1.00 93.69 139 ARG A N 1
ATOM 1072 C CA . ARG A 1 139 ? 22.564 5.427 -37.567 1.00 93.69 139 ARG A CA 1
ATOM 1073 C C . ARG A 1 139 ? 24.070 5.250 -37.745 1.00 93.69 139 ARG A C 1
ATOM 1075 O O . ARG A 1 139 ? 24.515 4.177 -38.130 1.00 93.69 139 ARG A O 1
ATOM 1082 N N . SER A 1 140 ? 24.858 6.274 -37.412 1.00 91.75 140 SER A N 1
ATOM 1083 C CA . SER A 1 140 ? 26.309 6.230 -37.591 1.00 91.75 140 SER A CA 1
ATOM 1084 C C . SER A 1 140 ? 26.949 5.234 -36.634 1.00 91.75 140 SER A C 1
ATOM 1086 O O . SER A 1 140 ? 27.819 4.494 -37.058 1.00 91.75 140 SER A O 1
ATOM 1088 N N . VAL A 1 141 ? 26.479 5.140 -35.384 1.00 92.38 141 VAL A N 1
ATOM 1089 C CA . VAL A 1 141 ? 26.991 4.170 -34.401 1.00 92.38 141 VAL A CA 1
ATOM 1090 C C . VAL A 1 141 ? 26.641 2.748 -34.834 1.00 92.38 141 VAL A C 1
ATOM 1092 O O . VAL A 1 141 ? 27.527 1.896 -34.892 1.00 92.38 141 VAL A O 1
ATOM 1095 N N . ARG A 1 142 ? 25.384 2.511 -35.237 1.00 94.12 142 ARG A N 1
ATOM 1096 C CA . ARG A 1 142 ? 24.948 1.221 -35.801 1.00 94.12 142 ARG A CA 1
ATOM 1097 C C . ARG A 1 142 ? 25.695 0.855 -37.082 1.00 94.12 142 ARG A C 1
ATOM 1099 O O . ARG A 1 142 ? 25.970 -0.316 -37.308 1.00 94.12 142 ARG A O 1
ATOM 1106 N N . GLY A 1 143 ? 26.100 1.844 -37.877 1.00 92.94 143 GLY A N 1
ATOM 1107 C CA . GLY A 1 143 ? 26.953 1.653 -39.047 1.00 92.94 143 GLY A CA 1
ATOM 1108 C C . GLY A 1 143 ? 28.290 0.981 -38.715 1.00 92.94 143 GLY A C 1
ATOM 1109 O O . GLY A 1 143 ? 28.793 0.204 -39.519 1.00 92.94 143 GLY A O 1
ATOM 1110 N N . PHE A 1 144 ? 28.854 1.183 -37.522 1.00 93.12 144 PHE A N 1
ATOM 1111 C CA . PHE A 1 144 ? 30.088 0.502 -37.107 1.00 93.12 144 PHE A CA 1
ATOM 1112 C C . PHE A 1 144 ? 29.860 -0.948 -36.633 1.00 93.12 144 PHE A C 1
ATOM 1114 O O . PHE A 1 144 ? 30.805 -1.735 -36.656 1.00 93.12 144 PHE A O 1
ATOM 1121 N N . ALA A 1 145 ? 28.629 -1.345 -36.290 1.00 93.44 145 ALA A N 1
ATOM 1122 C CA . ALA A 1 145 ? 28.272 -2.731 -35.972 1.00 93.44 145 ALA A CA 1
ATOM 1123 C C . ALA A 1 145 ? 28.092 -3.557 -37.262 1.00 93.44 145 ALA A C 1
ATOM 1125 O O . ALA A 1 145 ? 27.024 -3.609 -37.884 1.00 93.44 145 ALA A O 1
ATOM 1126 N N . VAL A 1 146 ? 29.198 -4.148 -37.709 1.00 92.06 146 VAL A N 1
ATOM 1127 C CA . VAL A 1 146 ? 29.308 -4.805 -39.018 1.00 92.06 146 VAL A CA 1
ATOM 1128 C C . VAL A 1 146 ? 28.644 -6.180 -39.054 1.00 92.06 146 VAL A C 1
ATOM 1130 O O . VAL A 1 146 ? 27.959 -6.484 -40.030 1.00 92.06 146 VAL A O 1
ATOM 1133 N N . ASP A 1 147 ? 28.872 -7.000 -38.031 1.00 91.88 147 ASP A N 1
ATOM 1134 C CA . ASP A 1 147 ? 28.351 -8.364 -37.939 1.00 91.88 147 ASP A CA 1
ATOM 1135 C C . ASP A 1 147 ? 27.054 -8.428 -37.112 1.00 91.88 147 ASP A C 1
ATOM 1137 O O . ASP A 1 147 ? 26.680 -7.472 -36.431 1.00 91.88 147 ASP A O 1
ATOM 1141 N N . GLU A 1 148 ? 26.331 -9.542 -37.237 1.00 90.75 148 GLU A N 1
ATOM 1142 C CA . GLU A 1 148 ? 25.050 -9.768 -36.555 1.00 90.75 148 GLU A CA 1
ATOM 1143 C C . GLU A 1 148 ? 25.221 -9.751 -35.032 1.00 90.75 148 GLU A C 1
ATOM 1145 O O . GLU A 1 148 ? 24.509 -9.024 -34.352 1.00 90.75 148 GLU A O 1
ATOM 1150 N N . ALA A 1 149 ? 26.272 -10.394 -34.513 1.00 90.44 149 ALA A N 1
ATOM 1151 C CA . ALA A 1 149 ? 26.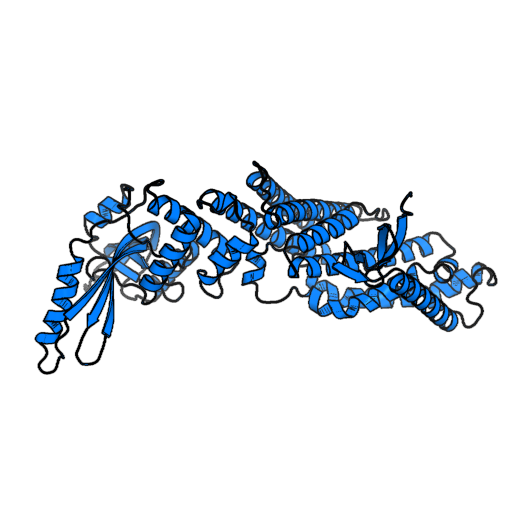578 -10.408 -33.084 1.00 90.44 149 ALA A CA 1
ATOM 1152 C C . ALA A 1 149 ? 26.789 -8.997 -32.495 1.00 90.44 149 ALA A C 1
ATOM 1154 O O . ALA A 1 149 ? 26.324 -8.698 -31.397 1.00 90.44 149 ALA A O 1
ATOM 1155 N N . ALA A 1 150 ? 27.472 -8.101 -33.214 1.00 91.12 150 ALA A N 1
ATOM 1156 C CA . ALA A 1 150 ? 27.648 -6.710 -32.806 1.00 91.12 150 ALA A CA 1
ATOM 1157 C C . ALA A 1 150 ? 26.326 -5.930 -32.774 1.00 91.12 150 ALA A C 1
ATOM 1159 O O . ALA A 1 150 ? 26.158 -5.046 -31.931 1.00 91.12 150 ALA A O 1
ATOM 1160 N N . ARG A 1 151 ? 25.403 -6.226 -33.696 1.00 92.12 151 ARG A N 1
ATOM 1161 C CA . ARG A 1 151 ? 24.076 -5.596 -33.741 1.00 92.12 151 ARG A CA 1
ATOM 1162 C C . ARG A 1 151 ? 23.185 -6.119 -32.624 1.00 92.12 151 ARG A C 1
ATOM 1164 O O . ARG A 1 151 ? 22.620 -5.299 -31.907 1.00 92.12 151 ARG A O 1
ATOM 1171 N N . ASP A 1 152 ? 23.173 -7.432 -32.416 1.00 90.12 152 ASP A N 1
ATOM 1172 C CA . ASP A 1 152 ? 22.458 -8.086 -31.319 1.00 90.12 152 ASP A CA 1
ATOM 1173 C C . ASP A 1 152 ? 22.900 -7.525 -29.965 1.00 90.12 152 ASP A C 1
ATOM 1175 O O . ASP A 1 152 ? 22.078 -7.248 -29.094 1.00 90.12 152 ASP A O 1
ATOM 1179 N N . GLU A 1 153 ? 24.199 -7.275 -29.795 1.00 91.06 153 GLU A N 1
ATOM 1180 C CA . GLU A 1 153 ? 24.728 -6.666 -28.579 1.00 91.06 153 GLU A CA 1
ATOM 1181 C C . GLU A 1 153 ? 24.234 -5.221 -28.383 1.00 91.06 153 GLU A C 1
ATOM 1183 O O . GLU A 1 153 ? 23.869 -4.842 -27.269 1.00 91.06 153 GLU A O 1
ATOM 1188 N N . LEU A 1 154 ? 24.194 -4.400 -29.442 1.00 93.25 154 LEU A N 1
ATOM 1189 C CA . LEU A 1 154 ? 23.619 -3.050 -29.353 1.00 93.25 154 LEU A CA 1
ATOM 1190 C C . LEU A 1 154 ? 22.130 -3.094 -29.015 1.00 93.25 154 LEU A C 1
ATOM 1192 O O . LEU A 1 154 ? 21.673 -2.291 -28.201 1.00 93.25 154 LEU A O 1
ATOM 1196 N N . ASP A 1 155 ? 21.390 -4.025 -29.614 1.00 91.06 155 ASP A N 1
ATOM 1197 C CA . ASP A 1 155 ? 19.969 -4.218 -29.344 1.00 91.06 155 ASP A CA 1
ATOM 1198 C C . ASP A 1 155 ? 19.745 -4.694 -27.903 1.00 91.06 155 ASP A C 1
ATOM 1200 O O . ASP A 1 155 ? 18.853 -4.191 -27.221 1.00 91.06 155 ASP A O 1
ATOM 1204 N N . HIS A 1 156 ? 20.607 -5.566 -27.375 1.00 88.62 156 HIS A N 1
ATOM 1205 C CA . HIS A 1 156 ? 20.560 -5.991 -25.977 1.00 88.62 156 HIS A CA 1
ATOM 1206 C C . HIS A 1 156 ? 20.772 -4.819 -25.006 1.00 88.62 156 HIS A C 1
ATOM 1208 O O . HIS A 1 156 ? 20.028 -4.668 -24.030 1.00 88.62 156 HIS A O 1
ATOM 1214 N N . LEU A 1 157 ? 21.757 -3.957 -25.283 1.00 92.00 157 LEU A N 1
ATOM 1215 C CA . LEU A 1 157 ? 21.989 -2.746 -24.493 1.00 92.00 157 LEU A CA 1
ATOM 1216 C C . LEU A 1 157 ? 20.807 -1.766 -24.597 1.00 92.00 157 LEU A C 1
ATOM 1218 O O . LEU A 1 157 ? 20.412 -1.197 -23.578 1.00 92.00 157 LEU A O 1
ATOM 1222 N N . ASP A 1 158 ? 20.225 -1.588 -25.789 1.00 91.94 158 ASP A N 1
ATOM 1223 C CA . ASP A 1 158 ? 19.068 -0.706 -26.000 1.00 91.94 158 ASP A CA 1
ATOM 1224 C C . ASP A 1 158 ? 17.847 -1.189 -25.215 1.00 91.94 158 ASP A C 1
ATOM 1226 O O . ASP A 1 158 ? 17.246 -0.412 -24.474 1.00 91.94 158 ASP A O 1
ATOM 1230 N N . ILE A 1 159 ? 17.529 -2.484 -25.313 1.00 88.88 159 ILE A N 1
ATOM 1231 C CA . ILE A 1 159 ? 16.411 -3.113 -24.599 1.00 88.88 159 ILE A CA 1
ATOM 1232 C C . ILE A 1 159 ? 16.557 -2.912 -23.090 1.00 88.88 159 ILE A C 1
ATOM 1234 O O . ILE A 1 159 ? 15.594 -2.513 -22.437 1.00 88.88 159 ILE A O 1
ATOM 1238 N N . ALA A 1 160 ? 17.750 -3.139 -22.535 1.00 87.19 160 ALA A N 1
ATOM 1239 C CA . ALA A 1 160 ? 17.981 -3.001 -21.099 1.00 87.19 160 ALA A CA 1
ATOM 1240 C C . ALA A 1 160 ? 17.821 -1.550 -20.604 1.00 87.19 160 ALA A C 1
ATOM 1242 O O . ALA A 1 160 ? 17.291 -1.320 -19.515 1.00 87.19 160 ALA A O 1
ATOM 1243 N N . LEU A 1 161 ? 18.274 -0.562 -21.384 1.00 90.44 161 LEU A N 1
ATOM 1244 C CA . LEU A 1 161 ? 18.107 0.854 -21.037 1.00 90.44 161 LEU A CA 1
ATOM 1245 C C . LEU A 1 161 ? 16.660 1.313 -21.179 1.00 90.44 161 LEU A C 1
ATOM 1247 O O . LEU A 1 161 ? 16.184 2.096 -20.357 1.00 90.44 161 LEU A O 1
ATOM 1251 N N . ASP A 1 162 ? 15.960 0.837 -22.202 1.00 90.81 162 ASP A N 1
ATOM 1252 C CA . ASP A 1 162 ? 14.563 1.189 -22.407 1.00 90.81 162 ASP A CA 1
ATOM 1253 C C . ASP A 1 162 ? 13.655 0.584 -21.340 1.00 90.81 162 ASP A C 1
ATOM 1255 O O . ASP A 1 162 ? 12.773 1.260 -20.812 1.00 90.81 162 ASP A O 1
ATOM 1259 N N . GLU A 1 163 ? 13.922 -0.665 -20.950 1.00 89.50 163 GLU A N 1
ATOM 1260 C CA . GLU A 1 163 ? 13.238 -1.307 -19.833 1.00 89.50 163 GLU A CA 1
ATOM 1261 C C . GLU A 1 163 ? 13.365 -0.476 -18.554 1.00 89.50 163 GLU A C 1
ATOM 1263 O O . GLU A 1 163 ? 12.372 -0.224 -17.869 1.00 89.50 163 GLU A O 1
ATOM 1268 N N . LEU A 1 164 ? 14.562 0.040 -18.275 1.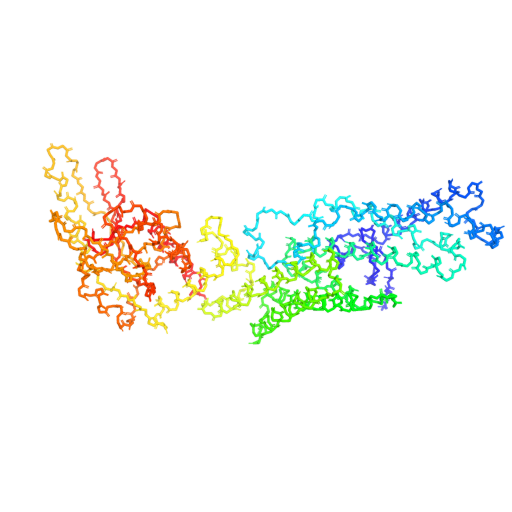00 88.81 164 LEU A N 1
ATOM 1269 C CA . LEU A 1 164 ? 14.788 0.928 -17.143 1.00 88.81 164 LEU A CA 1
ATOM 1270 C C . LEU A 1 164 ? 14.011 2.251 -17.259 1.00 88.81 164 LEU A C 1
ATOM 1272 O O . LEU A 1 164 ? 13.457 2.721 -16.263 1.00 88.81 164 LEU A O 1
ATOM 1276 N N . ILE A 1 165 ? 13.955 2.863 -18.445 1.00 91.88 165 ILE A N 1
ATOM 1277 C CA . ILE A 1 165 ? 13.178 4.093 -18.665 1.00 91.88 165 ILE A CA 1
ATOM 1278 C C . ILE A 1 165 ? 11.692 3.834 -18.386 1.00 91.88 165 ILE A C 1
ATOM 1280 O O . ILE A 1 165 ? 11.066 4.614 -17.665 1.00 91.88 165 ILE A O 1
ATOM 1284 N N . HIS A 1 166 ? 11.137 2.727 -18.885 1.00 92.94 166 HIS A N 1
ATOM 1285 C CA . HIS A 1 166 ? 9.755 2.341 -18.608 1.00 92.94 166 HIS A CA 1
ATOM 1286 C C . HIS A 1 166 ? 9.511 2.070 -17.121 1.00 92.94 166 HIS A C 1
ATOM 1288 O O . HIS A 1 166 ? 8.522 2.551 -16.578 1.00 92.94 166 HIS A O 1
ATOM 1294 N N . GLN A 1 167 ? 10.415 1.376 -16.425 1.00 91.19 167 GLN A N 1
ATOM 1295 C CA . GLN A 1 167 ? 10.288 1.150 -14.980 1.00 91.19 167 GLN A CA 1
ATOM 1296 C C . GLN A 1 167 ? 10.337 2.464 -14.180 1.00 91.19 167 GLN A C 1
ATOM 1298 O O . GLN A 1 167 ? 9.547 2.655 -13.255 1.00 91.19 167 GLN A O 1
ATOM 1303 N N . LEU A 1 168 ? 11.209 3.408 -14.555 1.00 90.25 168 LEU A N 1
ATOM 1304 C CA . LEU A 1 168 ? 11.256 4.747 -13.953 1.00 90.25 168 LEU A CA 1
ATOM 1305 C C . LEU A 1 168 ? 9.959 5.527 -14.199 1.00 90.25 168 LEU A C 1
ATOM 1307 O O . LEU A 1 168 ? 9.459 6.189 -13.287 1.00 90.25 168 LEU A O 1
ATOM 1311 N N . ASN A 1 169 ? 9.398 5.426 -15.405 1.00 92.88 169 ASN A N 1
ATOM 1312 C CA . ASN A 1 169 ? 8.107 6.018 -15.736 1.00 92.88 169 ASN A CA 1
ATOM 1313 C C . ASN A 1 169 ? 6.966 5.381 -14.933 1.00 92.88 169 ASN A C 1
ATOM 1315 O O . ASN A 1 169 ? 6.155 6.121 -14.387 1.00 92.88 169 ASN A O 1
ATOM 1319 N N . VAL A 1 170 ? 6.927 4.048 -14.803 1.00 93.06 170 VAL A N 1
ATOM 1320 C CA . VAL A 1 170 ? 5.938 3.320 -13.986 1.00 93.06 170 VAL A CA 1
ATOM 1321 C C . VAL A 1 170 ? 5.966 3.823 -12.553 1.00 93.06 170 VAL A C 1
ATOM 1323 O O . VAL A 1 170 ? 4.927 4.199 -12.017 1.00 93.06 170 VAL A O 1
ATOM 1326 N N . VAL A 1 171 ? 7.142 3.897 -11.934 1.00 89.94 171 VAL A N 1
ATOM 1327 C CA . VAL A 1 171 ? 7.252 4.371 -10.553 1.00 89.94 171 VAL A CA 1
ATOM 1328 C C . VAL A 1 171 ? 6.848 5.843 -10.445 1.00 89.94 171 VAL A C 1
ATOM 1330 O O . VAL A 1 171 ? 6.057 6.201 -9.577 1.00 89.94 171 VAL A O 1
ATOM 1333 N N . GLY A 1 172 ? 7.325 6.699 -11.354 1.00 89.56 172 GLY A N 1
ATOM 1334 C CA . GLY A 1 172 ? 6.972 8.120 -11.367 1.00 89.56 172 GLY A CA 1
ATOM 1335 C C . GLY A 1 172 ? 5.477 8.381 -11.577 1.00 89.56 172 GLY A C 1
ATOM 1336 O O . GLY A 1 172 ? 4.919 9.275 -10.945 1.00 89.56 172 GLY A O 1
ATOM 1337 N N . ALA A 1 173 ? 4.821 7.607 -12.440 1.00 91.50 173 ALA A N 1
ATOM 1338 C CA . ALA A 1 173 ? 3.386 7.690 -12.692 1.00 91.50 173 ALA A CA 1
ATOM 1339 C C . ALA A 1 173 ? 2.572 7.098 -11.534 1.00 91.50 173 ALA A C 1
ATOM 1341 O O . ALA A 1 173 ? 1.568 7.685 -11.132 1.00 91.50 173 ALA A O 1
ATOM 1342 N N . THR A 1 174 ? 3.059 6.008 -10.932 1.00 88.12 174 THR A N 1
ATOM 1343 C CA . THR A 1 174 ? 2.474 5.432 -9.720 1.00 88.12 174 THR A CA 1
ATOM 1344 C C . THR A 1 174 ? 2.444 6.484 -8.618 1.00 88.12 174 THR A C 1
ATOM 1346 O O . THR A 1 174 ? 1.367 6.750 -8.105 1.00 88.12 174 THR A O 1
ATOM 1349 N N . GLU A 1 175 ? 3.560 7.153 -8.302 1.00 84.25 175 GLU A N 1
ATOM 1350 C CA . GLU A 1 175 ? 3.615 8.212 -7.275 1.00 84.25 175 GLU A CA 1
ATOM 1351 C C . GLU A 1 175 ? 2.592 9.328 -7.490 1.00 84.25 175 GLU A C 1
ATOM 1353 O O . GLU A 1 175 ? 1.936 9.737 -6.534 1.00 84.25 175 GLU A O 1
ATOM 1358 N N . ARG A 1 176 ? 2.409 9.784 -8.738 1.00 85.56 176 ARG A N 1
ATOM 1359 C CA . ARG A 1 176 ? 1.394 10.800 -9.062 1.00 85.56 176 ARG A CA 1
ATOM 1360 C C . ARG A 1 176 ? -0.024 10.319 -8.743 1.00 85.56 176 ARG A C 1
ATOM 1362 O O . ARG A 1 176 ? -0.837 11.122 -8.299 1.00 85.56 176 ARG A O 1
ATOM 1369 N N . GLY A 1 177 ? -0.294 9.025 -8.928 1.00 84.50 177 GLY A N 1
ATOM 1370 C CA . GLY A 1 177 ? -1.604 8.420 -8.692 1.00 84.50 177 GLY A CA 1
ATOM 1371 C C . GLY A 1 177 ? -2.696 8.976 -9.608 1.00 84.50 177 GLY A C 1
ATOM 1372 O O . GLY A 1 177 ? -2.415 9.631 -10.614 1.00 84.50 177 GLY A O 1
ATOM 1373 N N . GLY A 1 178 ? -3.953 8.695 -9.257 1.00 86.31 178 GLY A N 1
ATOM 1374 C CA . GLY A 1 178 ? -5.112 9.139 -10.033 1.00 86.31 178 GLY A CA 1
ATOM 1375 C C . GLY A 1 178 ? -5.237 8.478 -11.417 1.00 86.31 178 GLY A C 1
ATOM 1376 O O . GLY A 1 178 ? -4.410 7.639 -11.787 1.00 86.31 178 GLY A O 1
ATOM 1377 N N . PRO A 1 179 ? -6.278 8.832 -12.194 1.00 90.06 179 PRO A N 1
ATOM 1378 C CA . PRO A 1 179 ? -6.569 8.180 -13.471 1.00 90.06 179 PRO A CA 1
ATOM 1379 C C . PRO A 1 179 ? -5.424 8.235 -14.482 1.00 90.06 179 PRO A C 1
ATOM 1381 O O . PRO A 1 179 ? -5.005 7.203 -14.996 1.00 90.06 179 PRO A O 1
ATOM 1384 N N . GLU A 1 180 ? -4.869 9.427 -14.725 1.00 92.88 180 GLU A N 1
ATOM 1385 C CA . GLU A 1 180 ? -3.782 9.624 -15.694 1.00 92.88 180 GLU A CA 1
ATOM 1386 C C . GLU A 1 180 ? -2.497 8.898 -15.273 1.00 92.88 180 GLU A C 1
ATOM 1388 O O . GLU A 1 180 ? -1.796 8.331 -16.111 1.00 92.88 180 GLU A O 1
ATOM 1393 N N . GLY A 1 181 ? -2.202 8.878 -13.966 1.00 93.06 181 GLY A N 1
ATOM 1394 C CA . GLY A 1 181 ? -1.080 8.131 -13.401 1.00 93.06 181 GLY A CA 1
ATOM 1395 C C . GLY A 1 181 ? -1.205 6.638 -13.677 1.00 93.06 181 GLY A C 1
ATOM 1396 O O . GLY A 1 181 ? -0.288 6.033 -14.231 1.00 93.06 181 GLY A O 1
ATOM 1397 N N . TRP A 1 182 ? -2.354 6.042 -13.351 1.00 93.12 182 TRP A N 1
ATOM 1398 C CA . TRP A 1 182 ? -2.587 4.612 -13.561 1.00 93.12 182 TRP A CA 1
ATOM 1399 C C . TRP A 1 182 ? -2.680 4.222 -15.040 1.00 93.12 182 TRP A C 1
ATOM 1401 O O . TRP A 1 182 ? -2.150 3.173 -15.412 1.00 93.12 182 TRP A O 1
ATOM 1411 N N . ALA A 1 183 ? -3.244 5.085 -15.888 1.00 95.12 183 ALA A N 1
ATOM 1412 C CA . ALA A 1 183 ? -3.225 4.903 -17.336 1.00 95.12 183 ALA A CA 1
ATOM 1413 C C . ALA A 1 183 ? -1.783 4.858 -17.873 1.00 95.12 183 ALA A C 1
ATOM 1415 O O . ALA A 1 183 ? -1.422 3.929 -18.592 1.00 95.12 183 ALA A O 1
ATOM 1416 N N . ALA A 1 184 ? -0.917 5.790 -17.457 1.00 95.94 184 ALA A N 1
ATOM 1417 C CA . ALA A 1 184 ? 0.491 5.782 -17.854 1.00 95.94 184 ALA A CA 1
ATOM 1418 C C . ALA A 1 184 ? 1.250 4.555 -17.329 1.00 95.94 184 ALA A C 1
ATOM 1420 O O . ALA A 1 184 ? 2.061 3.973 -18.053 1.00 95.94 184 ALA A O 1
ATOM 1421 N N . VAL A 1 185 ? 0.988 4.126 -16.088 1.00 95.81 185 VAL A N 1
ATOM 1422 C CA . VAL A 1 185 ? 1.544 2.879 -15.537 1.00 95.81 185 VAL A CA 1
ATOM 1423 C C . VAL A 1 185 ? 1.176 1.691 -16.425 1.00 95.81 185 VAL A C 1
ATOM 1425 O O . VAL A 1 185 ? 2.062 0.932 -16.822 1.00 95.81 185 VAL A O 1
ATOM 1428 N N . ARG A 1 186 ? -0.109 1.558 -16.772 1.00 96.62 186 ARG A N 1
ATOM 1429 C CA . ARG A 1 186 ? -0.609 0.502 -17.654 1.00 96.62 186 ARG A CA 1
ATOM 1430 C C . ARG A 1 186 ? 0.077 0.550 -19.020 1.00 96.62 186 ARG A C 1
ATOM 1432 O O . ARG A 1 186 ? 0.649 -0.459 -19.418 1.00 96.62 186 ARG A O 1
ATOM 1439 N N . THR A 1 187 ? 0.109 1.709 -19.678 1.00 96.75 187 THR A N 1
ATOM 1440 C CA . THR A 1 187 ? 0.737 1.883 -21.000 1.00 96.75 187 THR A CA 1
ATOM 1441 C C . THR A 1 187 ? 2.216 1.483 -21.003 1.00 96.75 187 THR A C 1
ATOM 1443 O O . THR A 1 187 ? 2.668 0.786 -21.910 1.00 96.75 187 THR A O 1
ATOM 1446 N N . ASN A 1 188 ? 2.990 1.860 -19.976 1.00 96.69 188 ASN A N 1
ATOM 1447 C CA . ASN A 1 188 ? 4.395 1.443 -19.882 1.00 96.69 188 ASN A CA 1
ATOM 1448 C C . ASN A 1 188 ? 4.539 -0.080 -19.713 1.00 96.69 188 ASN A C 1
ATOM 1450 O O . ASN A 1 188 ? 5.449 -0.670 -20.289 1.00 96.69 188 ASN A O 1
ATOM 1454 N N . LEU A 1 189 ? 3.674 -0.719 -18.923 1.00 96.31 189 LEU A N 1
ATOM 1455 C CA . LEU A 1 189 ? 3.739 -2.164 -18.684 1.00 96.31 189 LEU A CA 1
ATOM 1456 C C . LEU A 1 189 ? 3.264 -2.986 -19.883 1.00 96.31 189 LEU A C 1
ATOM 1458 O O . LEU A 1 189 ? 3.862 -4.018 -20.177 1.00 96.31 189 LEU A O 1
ATOM 1462 N N . GLU A 1 190 ? 2.242 -2.517 -20.600 1.00 96.00 190 GLU A N 1
ATOM 1463 C CA . GLU A 1 190 ? 1.795 -3.113 -21.863 1.00 96.00 190 GLU A CA 1
ATOM 1464 C C . GLU A 1 190 ? 2.927 -3.049 -22.904 1.00 96.00 190 GLU A C 1
ATOM 1466 O O . GLU A 1 190 ? 3.297 -4.082 -23.462 1.00 96.00 190 GLU A O 1
ATOM 1471 N N . ALA A 1 191 ? 3.600 -1.900 -23.047 1.00 94.75 191 ALA A N 1
ATOM 1472 C CA . ALA A 1 191 ? 4.764 -1.766 -23.930 1.00 94.75 191 ALA A CA 1
ATOM 1473 C C . ALA A 1 191 ? 5.936 -2.693 -23.543 1.00 94.75 191 ALA A C 1
ATOM 1475 O O . ALA A 1 191 ? 6.619 -3.243 -24.410 1.00 94.75 191 ALA A O 1
ATOM 1476 N N . LEU A 1 192 ? 6.172 -2.907 -22.243 1.00 93.06 192 LEU A N 1
ATOM 1477 C CA . LEU A 1 192 ? 7.174 -3.867 -21.764 1.00 93.06 192 LEU A CA 1
ATOM 1478 C C . LEU A 1 192 ? 6.785 -5.325 -22.046 1.00 93.06 192 LEU A C 1
ATOM 1480 O O . LEU A 1 192 ? 7.664 -6.151 -22.307 1.00 93.06 192 LEU A O 1
ATOM 1484 N N . ALA A 1 193 ? 5.494 -5.652 -21.979 1.00 92.56 193 ALA A N 1
ATOM 1485 C CA . ALA A 1 193 ? 4.974 -6.993 -22.223 1.00 92.56 193 ALA A CA 1
ATOM 1486 C C . ALA A 1 193 ? 4.987 -7.372 -23.714 1.00 92.56 193 ALA A C 1
ATOM 1488 O O . ALA A 1 193 ? 5.307 -8.513 -24.057 1.00 92.56 193 ALA A O 1
ATOM 1489 N N . GLU A 1 194 ? 4.659 -6.425 -24.591 1.00 90.88 194 GLU A N 1
ATOM 1490 C CA . GLU A 1 194 ? 4.593 -6.622 -26.046 1.00 90.88 194 GLU A CA 1
ATOM 1491 C C . GLU A 1 194 ? 5.970 -6.689 -26.710 1.00 90.88 194 GLU A C 1
ATOM 1493 O O . GLU A 1 194 ? 6.091 -7.122 -27.855 1.00 90.88 194 GLU A O 1
ATOM 1498 N N . ARG A 1 195 ? 7.029 -6.292 -26.000 1.00 84.44 195 ARG A N 1
ATOM 1499 C CA . ARG A 1 195 ? 8.368 -6.229 -26.577 1.00 84.44 195 ARG A CA 1
ATOM 1500 C C . ARG A 1 195 ? 8.903 -7.615 -26.949 1.00 84.44 195 ARG A C 1
ATOM 1502 O O . ARG A 1 195 ? 8.955 -8.544 -26.125 1.00 84.44 195 ARG A O 1
ATOM 1509 N N . ASP A 1 196 ? 9.409 -7.713 -28.173 1.00 77.25 196 ASP A N 1
ATOM 1510 C CA . ASP A 1 196 ? 10.242 -8.828 -28.599 1.00 77.25 196 ASP A CA 1
ATOM 1511 C C . ASP A 1 196 ? 11.599 -8.757 -27.894 1.00 77.25 196 ASP A C 1
ATOM 1513 O O . ASP A 1 196 ? 12.286 -7.734 -27.899 1.00 77.25 196 ASP A O 1
ATOM 1517 N N . ARG A 1 197 ? 11.971 -9.859 -27.241 1.00 73.50 197 ARG A N 1
ATOM 1518 C CA . ARG A 1 197 ? 13.293 -10.038 -26.638 1.00 73.50 197 ARG A CA 1
ATOM 1519 C C . ARG A 1 197 ? 14.060 -11.048 -27.491 1.00 73.50 197 ARG A C 1
ATOM 1521 O O . ARG A 1 197 ? 13.467 -12.072 -27.845 1.00 73.50 197 ARG A O 1
ATOM 1528 N N . PRO A 1 198 ? 15.334 -10.786 -27.830 1.00 67.50 198 PRO A N 1
ATOM 1529 C CA . PRO A 1 198 ? 16.141 -11.744 -28.569 1.00 67.50 198 PRO A CA 1
ATOM 1530 C C . PRO A 1 198 ? 16.194 -13.066 -27.798 1.00 67.50 198 PRO A C 1
ATOM 1532 O O . PRO A 1 198 ? 16.378 -13.079 -26.576 1.00 67.50 198 PRO A O 1
ATOM 1535 N N . LYS A 1 199 ? 15.966 -14.171 -28.515 1.00 61.28 199 LYS A N 1
ATOM 1536 C CA . LYS A 1 199 ? 16.018 -15.525 -27.958 1.00 61.28 199 LYS A CA 1
ATOM 1537 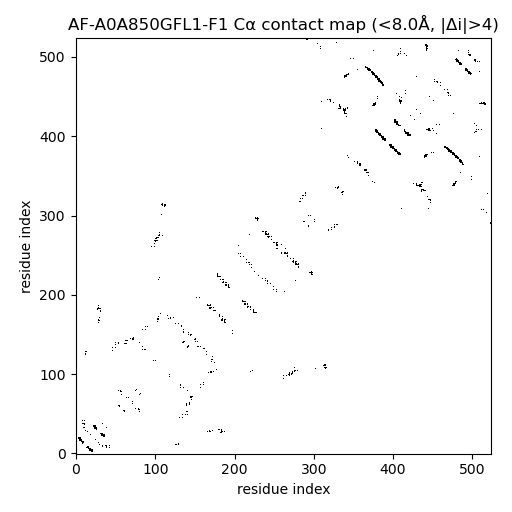C C . LYS A 1 199 ? 17.473 -15.845 -27.637 1.00 61.28 199 LYS A C 1
ATOM 1539 O O . LYS A 1 199 ? 18.272 -16.084 -28.539 1.00 61.28 199 LYS A O 1
ATOM 1544 N N . HIS A 1 200 ? 17.826 -15.824 -26.363 1.00 58.62 200 HIS A N 1
ATOM 1545 C CA . HIS A 1 200 ? 19.139 -16.243 -25.885 1.00 58.62 200 HIS A CA 1
ATOM 1546 C C . HIS A 1 200 ? 18.965 -17.344 -24.838 1.00 58.62 200 HIS A C 1
ATOM 1548 O O . HIS A 1 200 ? 17.890 -17.499 -24.255 1.00 58.62 200 HIS A O 1
ATOM 1554 N N . GLU A 1 201 ? 20.030 -18.112 -24.590 1.00 41.81 201 GLU A N 1
ATOM 1555 C CA . GLU A 1 201 ? 20.080 -19.117 -23.524 1.00 41.81 201 GLU A CA 1
ATOM 1556 C C . GLU A 1 201 ? 19.598 -18.504 -22.196 1.00 41.81 201 GLU A C 1
ATOM 1558 O O . GLU A 1 201 ? 20.271 -17.671 -21.590 1.00 41.81 201 GLU A O 1
ATOM 1563 N N . GLY A 1 202 ? 18.383 -18.872 -21.772 1.00 57.50 202 GLY A N 1
ATOM 1564 C CA . GLY A 1 202 ? 17.673 -18.196 -20.681 1.00 57.50 202 GLY A CA 1
ATOM 1565 C C . GLY A 1 202 ? 16.237 -17.750 -20.984 1.00 57.50 202 GLY A C 1
ATOM 1566 O O . GLY A 1 202 ? 15.661 -17.094 -20.113 1.00 57.50 202 GLY A O 1
ATOM 1567 N N . ASP A 1 203 ? 15.664 -18.122 -22.141 1.00 64.56 203 ASP A N 1
ATOM 1568 C CA . ASP A 1 203 ? 14.284 -17.843 -22.605 1.00 64.56 203 ASP A CA 1
ATOM 1569 C C . ASP A 1 203 ? 13.201 -17.839 -21.503 1.00 64.56 203 ASP A C 1
ATOM 1571 O O . ASP A 1 203 ? 12.291 -17.006 -21.534 1.00 64.56 203 ASP A O 1
ATOM 1575 N N . ASP A 1 204 ? 13.324 -18.680 -20.470 1.00 77.81 204 ASP A N 1
ATOM 1576 C CA . ASP A 1 204 ? 12.382 -18.690 -19.345 1.00 77.81 204 ASP A CA 1
ATOM 1577 C C . ASP A 1 204 ? 12.328 -17.365 -18.565 1.00 77.81 204 ASP A C 1
ATOM 1579 O O . ASP A 1 204 ? 11.246 -16.963 -18.157 1.00 77.81 204 ASP A O 1
ATOM 1583 N N . LEU A 1 205 ? 13.448 -16.668 -18.312 1.00 80.69 205 LEU A N 1
ATOM 1584 C CA . LEU A 1 205 ? 13.416 -15.420 -17.519 1.00 80.69 205 LEU A CA 1
ATOM 1585 C C . LEU A 1 205 ? 12.737 -14.295 -18.280 1.00 80.69 205 LEU A C 1
ATOM 1587 O O . LEU A 1 205 ? 11.980 -13.529 -17.691 1.00 80.69 205 LEU A O 1
ATOM 1591 N N . SER A 1 206 ? 12.989 -14.218 -19.583 1.00 82.50 206 SER A N 1
ATOM 1592 C CA . SER A 1 206 ? 12.308 -13.278 -20.466 1.00 82.50 206 SER A CA 1
ATOM 1593 C C . SER A 1 206 ? 10.806 -13.564 -20.511 1.00 82.50 206 SER A C 1
ATOM 1595 O O . SER A 1 206 ? 10.013 -12.626 -20.446 1.00 82.50 206 SER A O 1
ATOM 1597 N N . ALA A 1 207 ? 10.407 -14.841 -20.540 1.00 88.50 207 ALA A N 1
ATOM 1598 C CA . ALA A 1 207 ? 9.003 -15.238 -20.467 1.00 88.50 207 ALA A CA 1
ATOM 1599 C C . ALA A 1 207 ? 8.361 -14.890 -19.110 1.00 88.50 207 ALA A C 1
ATOM 1601 O O . ALA A 1 207 ? 7.286 -14.297 -19.083 1.00 88.50 207 ALA A O 1
ATOM 1602 N N . LEU A 1 208 ? 9.033 -15.182 -17.991 1.00 91.19 208 LEU A N 1
ATOM 1603 C CA . LEU A 1 208 ? 8.557 -14.848 -16.641 1.00 91.19 208 LEU A CA 1
ATOM 1604 C C . LEU A 1 208 ? 8.471 -13.328 -16.419 1.00 91.19 208 LEU A C 1
ATOM 1606 O O . LEU A 1 208 ? 7.528 -12.845 -15.798 1.00 91.19 208 LEU A O 1
ATOM 1610 N N . ALA A 1 209 ? 9.432 -12.557 -16.937 1.00 89.19 209 ALA A N 1
ATOM 1611 C CA . ALA A 1 209 ? 9.399 -11.097 -16.883 1.00 89.19 209 ALA A CA 1
ATOM 1612 C C . ALA A 1 209 ? 8.227 -10.537 -17.699 1.00 89.19 209 ALA A C 1
ATOM 1614 O O . ALA A 1 209 ? 7.499 -9.677 -17.212 1.00 89.19 209 ALA A O 1
ATOM 1615 N N . ARG A 1 210 ? 7.988 -11.067 -18.905 1.00 91.88 210 ARG A N 1
ATOM 1616 C CA . ARG A 1 210 ? 6.819 -10.705 -19.718 1.00 91.88 210 ARG A CA 1
ATOM 1617 C C . ARG A 1 210 ? 5.510 -11.007 -18.990 1.00 91.88 210 ARG A C 1
ATOM 1619 O O . ARG A 1 210 ? 4.633 -10.150 -18.945 1.00 91.88 210 ARG A O 1
ATOM 1626 N N . GLU A 1 211 ? 5.393 -12.191 -18.393 1.00 94.81 211 GLU A N 1
ATOM 1627 C CA . GLU A 1 211 ? 4.229 -12.582 -17.590 1.00 94.81 211 GLU A CA 1
ATOM 1628 C C . GLU A 1 211 ? 4.024 -11.630 -16.401 1.00 94.81 211 GLU A C 1
ATOM 1630 O O . GLU A 1 211 ? 2.903 -11.185 -16.156 1.00 94.81 211 GLU A O 1
ATOM 1635 N N . ARG A 1 212 ? 5.108 -11.219 -15.720 1.00 94.50 212 ARG A N 1
ATOM 1636 C CA . ARG A 1 212 ? 5.052 -10.179 -14.679 1.00 94.50 212 ARG A CA 1
ATOM 1637 C C . ARG A 1 212 ? 4.445 -8.889 -15.222 1.00 94.50 212 ARG A C 1
ATOM 1639 O O . ARG A 1 212 ? 3.523 -8.356 -14.612 1.00 94.50 212 ARG A O 1
ATOM 1646 N N . TRP A 1 213 ? 4.937 -8.390 -16.356 1.00 95.00 213 TRP A N 1
ATOM 1647 C CA . TRP A 1 213 ? 4.449 -7.146 -16.963 1.00 95.00 213 TRP A CA 1
ATOM 1648 C C . TRP A 1 213 ? 2.972 -7.223 -17.341 1.00 95.00 213 TRP A C 1
ATOM 1650 O O . TRP A 1 213 ? 2.234 -6.280 -17.068 1.00 95.00 213 TRP A O 1
ATOM 1660 N N . GLN A 1 214 ? 2.512 -8.364 -17.855 1.00 96.56 214 GLN A N 1
ATOM 1661 C CA . GLN A 1 214 ? 1.097 -8.596 -18.161 1.00 96.56 214 GLN A CA 1
ATOM 1662 C C . GLN A 1 214 ? 0.219 -8.573 -16.902 1.00 96.56 214 GLN A C 1
ATOM 1664 O O . GLN A 1 214 ? -0.806 -7.889 -16.876 1.00 96.56 214 GLN A O 1
ATOM 1669 N N . LEU A 1 215 ? 0.630 -9.273 -15.840 1.00 96.88 215 LEU A N 1
ATOM 1670 C CA . LEU A 1 215 ? -0.103 -9.288 -14.569 1.00 96.88 215 LEU A CA 1
ATOM 1671 C C . LEU A 1 215 ? -0.153 -7.894 -13.929 1.00 96.88 215 LEU A C 1
ATOM 1673 O O . LEU A 1 215 ? -1.202 -7.471 -13.440 1.00 96.88 215 LEU A O 1
ATOM 1677 N N . LEU A 1 216 ? 0.956 -7.153 -13.965 1.00 96.00 216 LEU A N 1
ATOM 1678 C CA . LEU A 1 216 ? 1.015 -5.790 -13.441 1.00 96.00 216 LEU A CA 1
ATOM 1679 C C . LEU A 1 216 ? 0.207 -4.799 -14.286 1.00 96.00 216 LEU A C 1
ATOM 1681 O O . LEU A 1 216 ? -0.431 -3.918 -13.717 1.00 96.00 216 LEU A O 1
ATOM 1685 N N . ALA A 1 217 ? 0.174 -4.945 -15.613 1.00 96.31 217 ALA A N 1
ATOM 1686 C CA . ALA A 1 217 ? -0.672 -4.129 -16.484 1.00 96.31 217 ALA A CA 1
ATOM 1687 C C . ALA A 1 217 ? -2.164 -4.355 -16.190 1.00 96.31 217 ALA A C 1
ATOM 1689 O O . ALA A 1 217 ? -2.940 -3.400 -16.115 1.00 96.31 217 ALA A O 1
ATOM 1690 N N . ALA A 1 218 ? -2.567 -5.608 -15.953 1.00 96.00 218 ALA A N 1
ATOM 1691 C CA . ALA A 1 218 ? -3.926 -5.939 -15.533 1.00 96.00 218 ALA A CA 1
ATOM 1692 C C . ALA A 1 218 ? -4.264 -5.338 -14.154 1.00 96.00 218 ALA A C 1
ATOM 1694 O O . ALA A 1 218 ? -5.340 -4.767 -13.969 1.00 96.00 218 ALA A O 1
ATOM 1695 N N . LEU A 1 219 ? -3.329 -5.381 -13.199 1.00 94.62 219 LEU A N 1
ATOM 1696 C CA . LEU A 1 219 ? -3.500 -4.737 -11.893 1.00 94.62 219 LEU A CA 1
ATOM 1697 C C . LEU A 1 219 ? -3.593 -3.203 -12.004 1.00 94.62 219 LEU A C 1
ATOM 1699 O O . LEU A 1 219 ? -4.403 -2.574 -11.314 1.00 94.62 219 LEU A O 1
ATOM 1703 N N . ALA A 1 220 ? -2.791 -2.596 -12.882 1.00 94.31 220 ALA A N 1
ATOM 1704 C CA . ALA A 1 220 ? -2.825 -1.165 -13.163 1.00 94.31 220 ALA A CA 1
ATOM 1705 C C . ALA A 1 220 ? -4.171 -0.745 -13.763 1.00 94.31 220 ALA A C 1
ATOM 1707 O O . ALA A 1 220 ? -4.728 0.259 -13.335 1.00 94.31 220 ALA A O 1
ATOM 1708 N N . ARG A 1 221 ? -4.744 -1.558 -14.660 1.00 94.50 221 ARG A N 1
ATOM 1709 C CA . ARG A 1 221 ? -6.085 -1.340 -15.224 1.00 94.50 221 ARG A CA 1
ATOM 1710 C C . ARG A 1 221 ? -7.163 -1.293 -14.142 1.00 94.50 221 ARG A C 1
ATOM 1712 O O . ARG A 1 221 ? -7.959 -0.366 -14.113 1.00 94.50 221 ARG A O 1
ATOM 1719 N N . HIS A 1 222 ? -7.149 -2.228 -13.192 1.00 92.50 222 HIS A N 1
ATOM 1720 C CA . HIS A 1 222 ? -8.095 -2.180 -12.072 1.00 92.50 222 HIS A CA 1
ATOM 1721 C C . HIS A 1 222 ? -7.876 -0.974 -11.153 1.00 92.50 222 HIS A C 1
ATOM 1723 O O . HIS A 1 222 ? -8.840 -0.452 -10.591 1.00 92.50 222 HIS A O 1
ATOM 1729 N N . SER A 1 223 ? -6.632 -0.520 -10.999 1.00 90.06 223 SER A N 1
ATOM 1730 C CA . SER A 1 223 ? -6.321 0.697 -10.241 1.00 90.06 223 SER A CA 1
ATOM 1731 C C . SER A 1 223 ? -6.786 1.964 -10.976 1.00 90.06 223 SER A C 1
ATOM 1733 O O . SER A 1 223 ? -7.311 2.874 -10.340 1.00 90.06 223 SER A O 1
ATOM 1735 N N . GLU A 1 224 ? -6.672 1.995 -12.306 1.00 91.50 224 GLU A N 1
ATOM 1736 C CA . GLU A 1 224 ? -7.213 3.035 -13.192 1.00 91.50 224 GLU A CA 1
ATOM 1737 C C . GLU A 1 224 ? -8.743 3.090 -13.105 1.00 91.50 224 GLU A C 1
ATOM 1739 O O . GLU A 1 224 ? -9.298 4.154 -12.834 1.00 91.50 224 GLU A O 1
ATOM 1744 N N . ASP A 1 225 ? -9.423 1.945 -13.239 1.00 90.19 225 ASP A N 1
ATOM 1745 C CA . ASP A 1 225 ? -10.875 1.824 -13.054 1.00 90.19 225 ASP A CA 1
ATOM 1746 C C . ASP A 1 225 ? -11.285 2.421 -11.702 1.00 90.19 225 ASP A C 1
ATOM 1748 O O . ASP A 1 225 ? -12.165 3.276 -11.612 1.00 90.19 225 ASP A O 1
ATOM 1752 N N . CYS A 1 226 ? -10.565 2.042 -10.645 1.00 86.44 226 CYS A N 1
ATOM 1753 C CA . CYS A 1 226 ? -10.803 2.535 -9.301 1.00 86.44 226 CYS A CA 1
ATOM 1754 C C . CYS A 1 226 ? -10.614 4.045 -9.134 1.00 86.44 226 CYS A C 1
ATOM 1756 O O . CYS A 1 226 ? -11.387 4.689 -8.418 1.00 86.44 226 CYS A O 1
ATOM 1758 N N . ALA A 1 227 ? -9.580 4.604 -9.759 1.00 85.44 227 ALA A N 1
ATOM 1759 C CA . ALA A 1 227 ? -9.309 6.033 -9.734 1.00 85.44 227 ALA A CA 1
ATOM 1760 C C . ALA A 1 227 ? -10.369 6.828 -10.512 1.00 85.44 227 ALA A C 1
ATOM 1762 O O . ALA A 1 227 ? -10.683 7.952 -10.132 1.00 85.44 227 ALA A O 1
ATOM 1763 N N . ASN A 1 228 ? -10.956 6.222 -11.547 1.00 87.31 228 ASN A N 1
ATOM 1764 C CA . ASN A 1 228 ? -12.066 6.776 -12.323 1.00 87.31 228 ASN A CA 1
ATOM 1765 C C . ASN A 1 228 ? -13.444 6.598 -11.662 1.00 87.31 228 ASN A C 1
ATOM 1767 O O . ASN A 1 228 ? -14.431 7.122 -12.170 1.00 87.31 228 ASN A O 1
ATOM 1771 N N . GLY A 1 229 ? -13.541 5.853 -10.555 1.00 84.31 229 GLY A N 1
ATOM 1772 C CA . GLY A 1 229 ? -14.832 5.485 -9.961 1.00 84.31 229 GLY A CA 1
ATOM 1773 C C . GLY A 1 229 ? -15.602 4.421 -10.758 1.00 84.31 229 GLY A C 1
ATOM 1774 O O . GLY A 1 229 ? -16.798 4.232 -10.543 1.00 84.31 229 GLY A O 1
ATOM 1775 N N . THR A 1 230 ? -14.932 3.710 -11.668 1.00 86.69 230 THR A N 1
ATOM 1776 C CA . THR A 1 230 ? -15.486 2.593 -12.439 1.00 86.69 230 THR A CA 1
ATOM 1777 C C . THR A 1 230 ? -15.245 1.281 -11.697 1.00 86.69 230 THR A C 1
ATOM 1779 O O . THR A 1 230 ? -14.123 0.969 -11.297 1.00 86.69 230 THR A O 1
ATOM 1782 N N . HIS A 1 231 ? -16.296 0.476 -11.522 1.00 82.44 231 HIS A N 1
ATOM 1783 C CA . HIS A 1 231 ? -16.224 -0.761 -10.738 1.00 82.44 231 HIS A CA 1
ATOM 1784 C C . HIS A 1 231 ? -16.908 -1.920 -11.455 1.00 82.44 231 HIS A C 1
ATOM 1786 O O . HIS A 1 231 ? -18.127 -2.077 -11.351 1.00 82.44 231 HIS A O 1
ATOM 1792 N N . PRO A 1 232 ? -16.137 -2.744 -12.185 1.00 85.81 232 PRO A N 1
ATOM 1793 C CA . PRO A 1 232 ? -16.648 -3.978 -12.757 1.00 85.81 232 PRO A CA 1
ATOM 1794 C C . PRO A 1 232 ? -17.251 -4.888 -11.669 1.00 85.81 232 PRO A C 1
ATOM 1796 O O . PRO A 1 232 ? -16.706 -4.967 -10.565 1.00 85.81 232 PRO A O 1
ATOM 1799 N N . PRO A 1 233 ? -18.342 -5.620 -11.955 1.00 82.69 233 PRO A N 1
ATOM 1800 C CA . PRO A 1 233 ? -19.024 -6.452 -10.961 1.00 82.69 233 PRO A CA 1
ATOM 1801 C C . PRO A 1 233 ? -18.159 -7.591 -10.397 1.00 82.69 233 PRO A C 1
ATOM 1803 O O . PRO A 1 233 ? -18.444 -8.065 -9.306 1.00 82.69 233 PRO A O 1
ATOM 1806 N N . ASN A 1 234 ? -17.106 -8.000 -11.110 1.00 90.56 234 ASN A N 1
ATOM 1807 C CA . ASN A 1 234 ? -16.153 -9.044 -10.723 1.00 90.56 234 ASN A CA 1
ATOM 1808 C C . ASN A 1 234 ? -14.757 -8.490 -10.367 1.00 90.56 234 ASN A C 1
ATOM 1810 O O . ASN A 1 234 ? -13.754 -9.197 -10.481 1.00 90.56 234 ASN A O 1
ATOM 1814 N N . GLN A 1 235 ? -14.655 -7.199 -10.023 1.00 91.00 235 GLN A N 1
ATOM 1815 C CA . GLN A 1 235 ? -13.362 -6.542 -9.800 1.00 91.00 235 GLN A CA 1
ATOM 1816 C C . GLN A 1 235 ? -12.592 -7.156 -8.622 1.00 91.00 235 GLN A C 1
ATOM 1818 O O . GLN A 1 235 ? -11.372 -7.271 -8.695 1.00 91.00 235 GLN A O 1
ATOM 1823 N N . VAL A 1 236 ? -13.282 -7.570 -7.552 1.00 92.31 236 VAL A N 1
ATOM 1824 C CA . VAL A 1 236 ? -12.639 -8.194 -6.382 1.00 92.31 236 VAL A CA 1
ATOM 1825 C C . VAL A 1 236 ? -12.030 -9.535 -6.779 1.00 92.31 236 VAL A C 1
ATOM 1827 O O . VAL A 1 236 ? -10.831 -9.730 -6.595 1.00 92.31 236 VAL A O 1
ATOM 1830 N N . GLU A 1 237 ? -12.818 -10.415 -7.398 1.00 95.06 237 GLU A N 1
ATOM 1831 C CA . GLU A 1 237 ? -12.380 -11.743 -7.829 1.00 95.06 237 GLU A CA 1
ATOM 1832 C C . GLU A 1 237 ? -11.251 -11.655 -8.864 1.00 95.06 237 GLU A C 1
ATOM 1834 O O . GLU A 1 237 ? -10.304 -12.442 -8.826 1.00 95.06 237 GLU A O 1
ATOM 1839 N N . ALA A 1 238 ? -11.312 -10.674 -9.771 1.00 95.69 238 ALA A N 1
ATOM 1840 C CA . ALA A 1 238 ? -10.261 -10.434 -10.754 1.00 95.69 238 ALA A CA 1
ATOM 1841 C C . ALA A 1 238 ? -8.937 -10.017 -10.088 1.00 95.69 238 ALA A C 1
ATOM 1843 O O . ALA A 1 238 ? -7.885 -10.568 -10.414 1.00 95.69 238 ALA A O 1
ATOM 1844 N N . VAL A 1 239 ? -8.972 -9.098 -9.116 1.00 94.94 239 VAL A N 1
ATOM 1845 C CA . VAL A 1 239 ? -7.768 -8.673 -8.381 1.00 94.94 239 VAL A CA 1
ATOM 1846 C C . VAL A 1 239 ? -7.219 -9.805 -7.500 1.00 94.94 239 VAL A C 1
ATOM 1848 O O . VAL A 1 239 ? -6.002 -9.973 -7.411 1.00 94.94 239 VAL A O 1
ATOM 1851 N N . GLU A 1 240 ? -8.079 -10.626 -6.893 1.00 95.75 240 GLU A N 1
ATOM 1852 C CA . GLU A 1 240 ? -7.655 -11.828 -6.159 1.00 95.75 240 GLU A CA 1
ATOM 1853 C C . GLU A 1 240 ? -6.968 -12.845 -7.077 1.00 95.75 240 GLU A C 1
ATOM 1855 O O . GLU A 1 240 ? -5.905 -13.367 -6.730 1.00 95.75 240 GLU A O 1
ATOM 1860 N N . ALA A 1 241 ? -7.515 -13.083 -8.272 1.00 97.31 241 ALA A N 1
ATOM 1861 C CA . ALA A 1 241 ? -6.901 -13.959 -9.264 1.00 97.31 241 ALA A CA 1
ATOM 1862 C C . ALA A 1 241 ? -5.519 -13.447 -9.703 1.00 97.31 241 ALA A C 1
ATOM 1864 O O . ALA A 1 241 ? -4.580 -14.238 -9.818 1.00 97.31 241 ALA A O 1
ATOM 1865 N N . LEU A 1 242 ? -5.355 -12.128 -9.873 1.00 96.69 242 LEU A N 1
ATOM 1866 C CA . LEU A 1 242 ? -4.049 -11.518 -10.144 1.00 96.69 242 LEU A CA 1
ATOM 1867 C C . LEU A 1 242 ? -3.063 -11.737 -8.994 1.00 96.69 242 LEU A C 1
ATOM 1869 O O . LEU A 1 242 ? -1.905 -12.067 -9.244 1.00 96.69 242 LEU A O 1
ATOM 1873 N N . ALA A 1 243 ? -3.505 -11.611 -7.741 1.00 96.12 243 ALA A N 1
ATOM 1874 C CA . ALA A 1 243 ? -2.651 -11.880 -6.588 1.00 96.12 243 ALA A CA 1
ATOM 1875 C C . ALA A 1 243 ? -2.170 -13.341 -6.549 1.00 96.12 243 ALA A C 1
ATOM 1877 O O . ALA A 1 243 ? -0.997 -13.596 -6.273 1.00 96.12 243 ALA A O 1
ATOM 1878 N N . VAL A 1 244 ? -3.050 -14.296 -6.869 1.00 97.75 244 VAL A N 1
ATOM 1879 C CA . VAL A 1 244 ? -2.693 -15.720 -6.994 1.00 97.75 244 VAL A CA 1
ATOM 1880 C C . VAL A 1 244 ? -1.708 -15.945 -8.145 1.00 97.75 244 VAL A C 1
ATOM 1882 O O . VAL A 1 244 ? -0.730 -16.676 -7.976 1.00 97.75 244 VAL A O 1
ATOM 1885 N N . GLY A 1 245 ? -1.927 -15.298 -9.294 1.00 97.88 245 GLY A N 1
ATOM 1886 C CA . GLY A 1 245 ? -1.015 -15.345 -10.439 1.00 97.88 245 GLY A CA 1
ATOM 1887 C C . GLY A 1 245 ? 0.384 -14.834 -10.091 1.00 97.88 245 GLY A C 1
ATOM 1888 O O . GLY A 1 245 ? 1.375 -15.508 -10.372 1.00 97.88 245 GLY A O 1
ATOM 1889 N N . LEU A 1 246 ? 0.470 -13.695 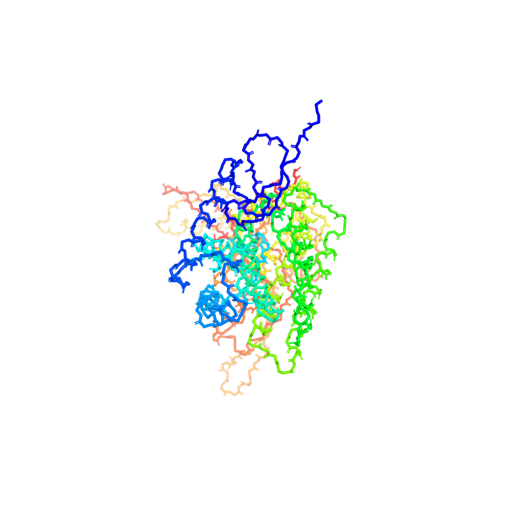-9.398 1.00 97.31 246 LEU A N 1
ATOM 1890 C CA . LEU A 1 246 ? 1.736 -13.120 -8.936 1.00 97.31 246 LEU A CA 1
ATOM 1891 C C . LEU A 1 246 ? 2.450 -14.041 -7.929 1.00 97.31 246 LEU A C 1
ATOM 1893 O O . LEU A 1 246 ? 3.646 -14.279 -8.074 1.00 97.31 246 LEU A O 1
ATOM 1897 N N . ASP A 1 247 ? 1.746 -14.643 -6.965 1.00 97.25 247 ASP A N 1
ATOM 1898 C CA . ASP A 1 247 ? 2.356 -15.632 -6.057 1.00 97.25 247 ASP A CA 1
ATOM 1899 C C . ASP A 1 247 ? 2.910 -16.852 -6.816 1.00 97.25 247 ASP A C 1
ATOM 1901 O O . ASP A 1 247 ? 3.998 -17.348 -6.509 1.00 97.25 247 ASP A O 1
ATOM 1905 N N . GLY A 1 248 ? 2.159 -17.359 -7.801 1.00 97.38 248 GLY A N 1
ATOM 1906 C CA . GLY A 1 248 ? 2.603 -18.455 -8.663 1.00 97.38 248 GLY A CA 1
ATOM 1907 C C . GLY A 1 248 ? 3.860 -18.089 -9.454 1.00 97.38 248 GLY A C 1
ATOM 1908 O O . GLY A 1 248 ? 4.800 -18.883 -9.541 1.00 97.38 248 GLY A O 1
ATOM 1909 N N . LEU A 1 249 ? 3.914 -16.859 -9.964 1.00 96.56 249 LEU A N 1
ATOM 1910 C CA . LEU A 1 249 ? 5.062 -16.328 -10.688 1.00 96.56 249 LEU A CA 1
ATOM 1911 C C . LEU A 1 249 ? 6.295 -16.171 -9.782 1.00 96.56 249 LEU A C 1
ATOM 1913 O O . LEU A 1 249 ? 7.389 -16.596 -10.159 1.00 96.56 249 LEU A O 1
ATOM 1917 N N . ALA A 1 250 ? 6.129 -15.644 -8.566 1.00 95.25 250 ALA A N 1
ATOM 1918 C CA . ALA A 1 250 ? 7.211 -15.538 -7.587 1.00 95.25 250 ALA A CA 1
ATOM 1919 C C . ALA A 1 250 ? 7.823 -16.906 -7.238 1.00 95.25 250 ALA A C 1
ATOM 1921 O O . ALA A 1 250 ? 9.049 -17.052 -7.203 1.00 95.25 250 ALA A O 1
ATOM 1922 N N . LYS A 1 251 ? 6.987 -17.936 -7.044 1.00 95.31 251 LYS A N 1
ATOM 1923 C CA . LYS A 1 251 ? 7.456 -19.315 -6.820 1.00 95.31 251 LYS A CA 1
ATOM 1924 C C . LYS A 1 251 ? 8.298 -19.821 -7.989 1.00 95.31 251 LYS A C 1
ATOM 1926 O O . LYS A 1 251 ? 9.394 -20.326 -7.765 1.00 95.31 251 LYS A O 1
ATOM 1931 N N . ARG A 1 252 ? 7.850 -19.603 -9.229 1.00 94.62 252 ARG A N 1
ATOM 1932 C CA . ARG A 1 252 ? 8.586 -20.013 -10.439 1.00 94.62 252 ARG A CA 1
ATOM 1933 C C . ARG A 1 252 ? 9.939 -19.310 -10.580 1.00 94.62 252 ARG A C 1
ATOM 1935 O O . ARG A 1 252 ? 10.906 -19.949 -10.989 1.00 94.62 252 ARG A O 1
ATOM 1942 N N . PHE A 1 253 ? 10.049 -18.035 -10.195 1.00 91.38 253 PHE A N 1
ATOM 1943 C CA . PHE A 1 253 ? 11.351 -17.359 -10.113 1.00 91.38 253 PHE A CA 1
ATOM 1944 C C . PHE A 1 253 ? 12.284 -18.016 -9.077 1.00 91.38 253 PHE A C 1
ATOM 1946 O O . PHE A 1 253 ? 13.469 -18.210 -9.359 1.00 91.38 253 PHE A O 1
ATOM 1953 N N . ASN A 1 254 ? 11.755 -18.396 -7.909 1.00 89.31 254 ASN A N 1
ATOM 1954 C CA . ASN A 1 254 ? 12.516 -19.041 -6.830 1.00 89.31 254 ASN A CA 1
ATOM 1955 C C . ASN A 1 254 ? 12.922 -20.496 -7.137 1.00 89.31 254 ASN A C 1
ATOM 1957 O O . ASN A 1 254 ? 13.960 -20.956 -6.659 1.00 89.31 254 ASN A O 1
ATOM 1961 N N . GLU A 1 255 ? 12.127 -21.221 -7.925 1.00 89.81 255 GLU A N 1
ATOM 1962 C CA . GLU A 1 255 ? 12.338 -22.639 -8.248 1.00 89.81 255 GLU A CA 1
ATOM 1963 C C . GLU A 1 255 ? 13.394 -22.885 -9.341 1.00 89.81 255 GLU A C 1
ATOM 1965 O O . GLU A 1 255 ? 13.822 -24.031 -9.525 1.00 89.81 255 GLU A O 1
ATOM 1970 N N . ARG A 1 256 ? 13.873 -21.844 -10.043 1.00 84.12 256 ARG A N 1
ATOM 1971 C CA . ARG A 1 256 ? 14.963 -21.996 -11.027 1.00 84.12 256 ARG A CA 1
ATOM 1972 C C . ARG A 1 256 ? 16.238 -22.502 -10.349 1.00 84.12 256 ARG A C 1
ATOM 1974 O O . ARG A 1 256 ? 16.585 -22.064 -9.256 1.00 84.12 256 ARG A O 1
ATOM 1981 N N . LYS A 1 257 ? 16.972 -23.403 -11.011 1.00 80.19 257 LYS A N 1
ATOM 1982 C CA . LYS A 1 257 ? 18.207 -24.006 -10.481 1.00 80.19 257 LYS A CA 1
ATOM 1983 C C . LYS A 1 257 ? 19.412 -23.756 -11.403 1.00 80.19 257 LYS A C 1
ATOM 1985 O O . LYS A 1 257 ? 19.385 -24.247 -12.527 1.00 80.19 257 LYS A O 1
ATOM 1990 N N . PRO A 1 258 ? 20.484 -23.091 -10.920 1.00 70.31 258 PRO A N 1
ATOM 1991 C CA . PRO A 1 258 ? 20.529 -22.256 -9.715 1.00 70.31 258 PRO A CA 1
ATOM 1992 C C . PRO A 1 258 ? 19.769 -20.933 -9.942 1.00 70.31 258 PRO A C 1
ATOM 1994 O O . PRO A 1 258 ? 19.827 -20.377 -11.040 1.00 70.31 258 PRO A O 1
ATOM 1997 N N . PRO A 1 259 ? 19.074 -20.388 -8.932 1.00 71.81 259 PRO A N 1
ATOM 1998 C CA . PRO A 1 259 ? 18.406 -19.105 -9.093 1.00 71.81 259 PRO A CA 1
ATOM 1999 C C . PRO A 1 259 ? 19.469 -18.002 -9.069 1.00 71.81 259 PRO A C 1
ATOM 2001 O O . PRO A 1 259 ? 20.245 -17.894 -8.113 1.00 71.81 259 PRO A O 1
ATOM 2004 N N . SER A 1 260 ? 19.524 -17.190 -10.127 1.00 84.00 260 SER A N 1
ATOM 2005 C CA . SER A 1 260 ? 20.394 -16.013 -10.158 1.00 84.00 260 SER A CA 1
ATOM 2006 C C . SER A 1 260 ? 19.994 -15.028 -9.051 1.00 84.00 260 SER A C 1
ATOM 2008 O O . SER A 1 260 ? 18.857 -15.032 -8.569 1.00 84.00 260 SER A O 1
ATOM 2010 N N . VAL A 1 261 ? 20.924 -14.159 -8.639 1.00 84.56 261 VAL A N 1
ATOM 2011 C CA . VAL A 1 261 ? 20.634 -13.084 -7.669 1.00 84.56 261 VAL A CA 1
ATOM 2012 C C . VAL A 1 261 ? 19.465 -12.218 -8.156 1.00 84.56 261 VAL A C 1
ATOM 2014 O O . VAL A 1 261 ? 18.584 -11.877 -7.372 1.00 84.56 261 VAL A O 1
ATOM 2017 N N . GLU A 1 262 ? 19.415 -11.942 -9.459 1.00 82.56 262 GLU A N 1
ATOM 2018 C CA . GLU A 1 262 ? 18.342 -11.195 -10.120 1.00 82.56 262 GLU A CA 1
ATOM 2019 C C . GLU A 1 262 ? 16.991 -11.922 -10.079 1.00 82.56 262 GLU A C 1
ATOM 2021 O O . GLU A 1 262 ? 15.978 -11.294 -9.779 1.00 82.56 262 GLU A O 1
ATOM 2026 N N . ALA A 1 263 ? 16.962 -13.243 -10.294 1.00 85.94 263 ALA A N 1
ATOM 2027 C CA . ALA A 1 263 ? 15.731 -14.028 -10.203 1.00 85.94 263 ALA A CA 1
ATOM 2028 C C . ALA A 1 263 ? 15.162 -14.024 -8.776 1.00 85.94 263 ALA A C 1
ATOM 2030 O O . ALA A 1 263 ? 13.969 -13.796 -8.594 1.00 85.94 263 ALA A O 1
ATOM 2031 N N . ARG A 1 264 ? 16.016 -14.197 -7.755 1.00 88.25 264 ARG A N 1
ATOM 2032 C CA . ARG A 1 264 ? 15.598 -14.109 -6.342 1.00 88.25 264 ARG A CA 1
ATOM 2033 C C . ARG A 1 264 ? 15.101 -12.718 -5.979 1.00 88.25 264 ARG A C 1
ATOM 2035 O O . ARG A 1 264 ? 14.100 -12.585 -5.285 1.00 88.25 264 ARG A O 1
ATOM 2042 N N . ALA A 1 265 ? 15.807 -11.686 -6.435 1.00 88.00 265 ALA A N 1
ATOM 2043 C CA . ALA A 1 265 ? 15.404 -10.317 -6.175 1.00 88.00 265 ALA A CA 1
ATOM 2044 C C . ALA A 1 265 ? 14.034 -10.025 -6.800 1.00 88.00 265 ALA A C 1
ATOM 2046 O O . ALA A 1 265 ? 13.129 -9.570 -6.108 1.00 88.00 265 ALA A O 1
ATOM 2047 N N . THR A 1 266 ? 13.856 -10.410 -8.064 1.00 89.00 266 THR A N 1
ATOM 2048 C CA . THR A 1 266 ? 12.584 -10.281 -8.781 1.00 89.00 266 THR A CA 1
ATOM 2049 C C . THR A 1 266 ? 11.461 -11.043 -8.080 1.00 89.00 266 THR A C 1
ATOM 2051 O O . THR A 1 266 ? 10.370 -10.500 -7.939 1.00 89.00 266 THR A O 1
ATOM 2054 N N . ALA A 1 267 ? 11.716 -12.256 -7.576 1.00 91.56 267 ALA A N 1
ATOM 2055 C CA . ALA A 1 267 ? 10.728 -13.011 -6.807 1.00 91.56 267 ALA A CA 1
ATOM 2056 C C . ALA A 1 267 ? 10.223 -12.223 -5.587 1.00 91.56 267 ALA A C 1
ATOM 2058 O O . ALA A 1 267 ? 9.016 -12.121 -5.392 1.00 91.56 267 ALA A O 1
ATOM 2059 N N . LEU A 1 268 ? 11.121 -11.596 -4.816 1.00 91.19 268 LEU A N 1
ATOM 2060 C CA . LEU A 1 268 ? 10.746 -10.772 -3.657 1.00 91.19 268 LEU A CA 1
ATOM 2061 C C . LEU A 1 268 ? 9.879 -9.565 -4.048 1.00 91.19 268 LEU A C 1
ATOM 2063 O O . LEU A 1 268 ? 8.911 -9.255 -3.347 1.00 91.19 268 LEU A O 1
ATOM 2067 N N . ALA A 1 269 ? 10.196 -8.907 -5.168 1.00 90.62 269 ALA A N 1
ATOM 2068 C CA . ALA A 1 269 ? 9.377 -7.815 -5.690 1.00 90.62 269 ALA A CA 1
ATOM 2069 C C . ALA A 1 269 ? 7.980 -8.305 -6.098 1.00 90.62 269 ALA A C 1
ATOM 2071 O O . ALA A 1 269 ? 6.984 -7.691 -5.718 1.00 90.62 269 ALA A O 1
ATOM 2072 N N . VAL A 1 270 ? 7.895 -9.442 -6.797 1.00 93.44 270 VAL A N 1
ATOM 2073 C CA . VAL A 1 270 ? 6.622 -10.046 -7.222 1.00 93.44 270 VAL A CA 1
ATOM 2074 C C . VAL A 1 270 ? 5.781 -10.487 -6.017 1.00 93.44 270 VAL A C 1
ATOM 2076 O O . VAL A 1 270 ? 4.573 -10.269 -5.998 1.00 93.44 270 VAL A O 1
ATOM 2079 N N . GLU A 1 271 ? 6.390 -11.031 -4.959 1.00 93.00 271 GLU A N 1
ATOM 2080 C CA . GLU A 1 271 ? 5.680 -11.341 -3.708 1.00 93.00 271 GLU A CA 1
ATOM 2081 C C . GLU A 1 271 ? 5.112 -10.081 -3.041 1.00 93.00 271 GLU A C 1
ATOM 2083 O O . GLU A 1 271 ? 4.017 -10.105 -2.468 1.00 93.00 271 GLU A O 1
ATOM 2088 N N . ALA A 1 272 ? 5.852 -8.970 -3.083 1.00 89.44 272 ALA A N 1
ATOM 2089 C CA . ALA A 1 272 ? 5.377 -7.690 -2.576 1.00 89.44 272 ALA A CA 1
ATOM 2090 C C . ALA A 1 272 ? 4.216 -7.138 -3.419 1.00 89.44 272 ALA A C 1
ATOM 2092 O O . ALA A 1 272 ? 3.235 -6.662 -2.847 1.00 89.44 272 ALA A O 1
ATOM 2093 N N . GLU A 1 273 ? 4.279 -7.272 -4.745 1.00 91.88 273 GLU A N 1
ATOM 2094 C CA . GLU A 1 273 ? 3.194 -6.929 -5.675 1.00 91.88 273 GLU A CA 1
ATOM 2095 C C . GLU A 1 273 ? 1.944 -7.782 -5.406 1.00 91.88 273 GLU A C 1
ATOM 2097 O O . GLU A 1 273 ? 0.843 -7.242 -5.299 1.00 91.88 273 GLU A O 1
ATOM 2102 N N . ALA A 1 274 ? 2.105 -9.091 -5.176 1.00 93.56 274 ALA A N 1
ATOM 2103 C CA . ALA A 1 274 ? 1.013 -9.995 -4.811 1.00 93.56 274 ALA A CA 1
ATOM 2104 C C . ALA A 1 274 ? 0.356 -9.609 -3.475 1.00 93.56 274 ALA A C 1
ATOM 2106 O O . ALA A 1 274 ? -0.871 -9.620 -3.342 1.00 93.56 274 ALA A O 1
ATOM 2107 N N . ARG A 1 275 ? 1.160 -9.226 -2.469 1.00 89.75 275 ARG A N 1
ATOM 2108 C CA . ARG A 1 275 ? 0.641 -8.666 -1.207 1.00 89.75 275 ARG A CA 1
ATOM 2109 C C . ARG A 1 275 ? -0.126 -7.367 -1.450 1.00 89.75 275 ARG A C 1
ATOM 2111 O O . ARG A 1 275 ? -1.219 -7.225 -0.916 1.00 89.75 275 ARG A O 1
ATOM 2118 N N . GLY A 1 276 ? 0.398 -6.467 -2.283 1.00 88.50 276 GLY A N 1
ATOM 2119 C CA . GLY A 1 276 ? -0.296 -5.245 -2.690 1.00 88.50 276 GLY A CA 1
ATOM 2120 C C . GLY A 1 276 ? -1.655 -5.534 -3.332 1.00 88.50 276 GLY A C 1
ATOM 2121 O O . GLY A 1 276 ? -2.663 -4.973 -2.905 1.00 88.50 276 GLY A O 1
ATOM 2122 N N . ALA A 1 277 ? -1.712 -6.461 -4.290 1.00 91.94 277 ALA A N 1
ATOM 2123 C CA . ALA A 1 277 ? -2.954 -6.875 -4.942 1.00 91.94 277 ALA A CA 1
ATOM 2124 C C . ALA A 1 277 ? -3.982 -7.433 -3.939 1.00 91.94 277 ALA A C 1
ATOM 2126 O O . ALA A 1 277 ? -5.141 -7.024 -3.965 1.00 91.94 277 ALA A O 1
ATOM 2127 N N . ARG A 1 278 ? -3.564 -8.276 -2.981 1.00 91.38 278 ARG A N 1
ATOM 2128 C CA . ARG A 1 278 ? -4.441 -8.734 -1.883 1.00 91.38 278 ARG A CA 1
ATOM 2129 C C . ARG A 1 278 ? -4.989 -7.578 -1.055 1.00 91.38 278 ARG A C 1
ATOM 2131 O O . ARG A 1 278 ? -6.183 -7.547 -0.773 1.00 91.38 278 ARG A O 1
ATOM 2138 N N . THR A 1 279 ? -4.136 -6.631 -0.672 1.00 86.94 279 THR A N 1
ATOM 2139 C CA . THR A 1 279 ? -4.558 -5.437 0.070 1.00 86.94 279 THR A CA 1
ATOM 2140 C C . THR A 1 279 ? -5.617 -4.656 -0.709 1.00 86.94 279 THR A C 1
ATOM 2142 O O . THR A 1 279 ? -6.621 -4.256 -0.124 1.00 86.94 279 THR A O 1
ATOM 2145 N N . LEU A 1 280 ? -5.448 -4.497 -2.028 1.00 88.00 280 LEU A N 1
ATOM 2146 C CA . LEU A 1 280 ? -6.446 -3.857 -2.887 1.00 88.00 280 LEU A CA 1
ATOM 2147 C C . LEU A 1 280 ? -7.761 -4.650 -2.942 1.00 88.00 280 LEU A C 1
ATOM 2149 O O . LEU A 1 280 ? -8.819 -4.061 -2.744 1.00 88.00 280 LEU A O 1
ATOM 2153 N N . ALA A 1 281 ? -7.722 -5.968 -3.155 1.00 91.00 281 ALA A N 1
ATOM 2154 C CA . ALA A 1 281 ? -8.927 -6.807 -3.193 1.00 91.00 281 ALA A CA 1
ATOM 2155 C C . ALA A 1 281 ? -9.739 -6.720 -1.891 1.00 91.00 281 ALA A C 1
ATOM 2157 O O . ALA A 1 281 ? -10.948 -6.482 -1.905 1.00 91.00 281 ALA A O 1
ATOM 2158 N N . ARG A 1 282 ? -9.056 -6.827 -0.749 1.00 88.50 282 ARG A N 1
ATOM 2159 C CA . ARG A 1 282 ? -9.651 -6.686 0.587 1.00 88.50 282 ARG A CA 1
ATOM 2160 C C . ARG A 1 282 ? -10.279 -5.320 0.800 1.00 88.50 282 ARG A C 1
ATOM 2162 O O . ARG A 1 282 ? -11.366 -5.191 1.368 1.00 88.50 282 ARG A O 1
ATOM 2169 N N . TRP A 1 283 ? -9.615 -4.290 0.295 1.00 84.62 283 TRP A N 1
ATOM 2170 C CA . TRP A 1 283 ? -10.132 -2.939 0.344 1.00 84.62 283 TRP A CA 1
ATOM 2171 C C . TRP A 1 283 ? -11.396 -2.775 -0.509 1.00 84.62 283 TRP A C 1
ATOM 2173 O O . TRP A 1 283 ? -12.393 -2.235 -0.031 1.00 84.62 283 TRP A O 1
ATOM 2183 N N . LEU A 1 284 ? -11.401 -3.306 -1.733 1.00 87.31 284 LEU A N 1
ATOM 2184 C CA . LEU A 1 284 ? -12.576 -3.303 -2.609 1.00 87.31 284 LEU A CA 1
ATOM 2185 C C . LEU A 1 284 ? -13.753 -4.068 -1.985 1.00 87.31 284 LEU A C 1
ATOM 2187 O O . LEU A 1 284 ? -14.887 -3.587 -2.014 1.00 87.31 284 LEU A O 1
ATOM 2191 N N . SER A 1 285 ? -13.476 -5.200 -1.337 1.00 88.56 285 SER A N 1
ATOM 2192 C CA . SER A 1 285 ? -14.466 -5.972 -0.576 1.00 88.56 285 SER A CA 1
ATOM 2193 C C . SER A 1 285 ? -15.029 -5.183 0.615 1.00 88.56 285 SER A C 1
ATOM 2195 O O . SER A 1 285 ? -16.244 -5.126 0.817 1.00 88.56 285 SER A O 1
ATOM 2197 N N . SER A 1 286 ? -14.167 -4.489 1.366 1.00 86.31 286 SER A N 1
ATOM 2198 C CA . SER A 1 286 ? -14.571 -3.623 2.486 1.00 86.31 286 SER A CA 1
ATOM 2199 C C . SER A 1 286 ? -15.445 -2.468 2.016 1.00 86.31 286 SER A C 1
ATOM 2201 O O . SER A 1 286 ? -16.495 -2.189 2.594 1.00 86.31 286 SER A O 1
ATOM 2203 N N . ARG A 1 287 ? -15.047 -1.827 0.916 1.00 84.06 287 ARG A N 1
ATOM 2204 C CA . ARG A 1 287 ? -15.795 -0.746 0.283 1.00 84.06 287 ARG A CA 1
ATOM 2205 C C . ARG A 1 287 ? -17.193 -1.185 -0.129 1.00 84.06 287 ARG A C 1
ATOM 2207 O O . ARG A 1 287 ? -18.136 -0.428 0.066 1.00 84.06 287 ARG A O 1
ATOM 2214 N N . ALA A 1 288 ? -17.354 -2.401 -0.648 1.00 80.44 288 ALA A N 1
ATOM 2215 C CA . ALA A 1 288 ? -18.663 -2.913 -1.041 1.00 80.44 288 ALA A CA 1
ATOM 2216 C C . ALA A 1 288 ? -19.664 -3.009 0.130 1.00 80.44 288 ALA A C 1
ATOM 2218 O O . ALA A 1 288 ? -20.868 -3.091 -0.132 1.00 80.44 288 ALA A O 1
ATOM 2219 N N . ARG A 1 289 ? -19.180 -2.987 1.383 1.00 80.94 289 ARG A N 1
ATOM 2220 C CA . ARG A 1 289 ? -19.961 -3.029 2.634 1.00 80.94 289 ARG A CA 1
ATOM 2221 C C . ARG A 1 289 ? -20.161 -1.650 3.284 1.00 80.94 289 ARG A C 1
ATOM 2223 O O . ARG A 1 289 ? -20.935 -1.524 4.237 1.00 80.94 289 ARG A O 1
ATOM 2230 N N . LEU A 1 290 ? -19.471 -0.623 2.788 1.00 80.31 290 LEU A N 1
ATOM 2231 C CA . LEU A 1 290 ? -19.676 0.767 3.186 1.00 80.31 290 LEU A CA 1
ATOM 2232 C C . LEU A 1 290 ? -20.762 1.385 2.279 1.00 80.31 290 LEU A C 1
ATOM 2234 O O . LEU A 1 290 ? -20.594 1.390 1.056 1.00 80.31 290 LEU A O 1
ATOM 2238 N N . PRO A 1 291 ? -21.880 1.897 2.827 1.00 71.50 291 PRO A N 1
ATOM 2239 C CA . PRO A 1 291 ? -22.918 2.556 2.033 1.00 71.50 291 PRO A CA 1
ATOM 2240 C C . PRO A 1 291 ? -22.350 3.798 1.345 1.00 71.50 291 PRO A C 1
ATOM 2242 O O . PRO A 1 291 ? -21.351 4.346 1.807 1.00 71.50 291 PRO A O 1
ATOM 2245 N N . GLY A 1 292 ? -22.902 4.184 0.191 1.00 76.00 292 GLY A N 1
ATOM 2246 C CA . GLY A 1 292 ? -22.443 5.341 -0.597 1.00 76.00 292 GLY A CA 1
ATOM 2247 C C . GLY A 1 292 ? -21.000 5.257 -1.128 1.00 76.00 292 GLY A C 1
ATOM 2248 O O . GLY A 1 292 ? -20.627 5.981 -2.046 1.00 76.00 292 GLY A O 1
ATOM 2249 N N . ALA A 1 293 ? -20.166 4.350 -0.612 1.00 79.94 293 ALA A N 1
ATOM 2250 C CA . ALA A 1 293 ? -18.760 4.252 -0.967 1.00 79.94 293 ALA A CA 1
ATOM 2251 C C . ALA A 1 293 ? -18.573 3.657 -2.365 1.00 79.94 293 ALA A C 1
ATOM 2253 O O . ALA A 1 293 ? -17.617 4.017 -3.045 1.00 79.94 293 ALA A O 1
ATOM 2254 N N . ARG A 1 294 ? -19.489 2.789 -2.820 1.00 75.44 294 ARG A N 1
ATOM 2255 C CA . ARG A 1 294 ? -19.462 2.183 -4.168 1.00 75.44 294 ARG A CA 1
ATOM 2256 C C . ARG A 1 294 ? -19.513 3.204 -5.305 1.00 75.44 294 ARG A C 1
ATOM 2258 O O . ARG A 1 294 ? -19.054 2.901 -6.399 1.00 75.44 294 ARG A O 1
ATOM 2265 N N . GLU A 1 295 ? -20.063 4.382 -5.041 1.00 76.19 295 GLU A N 1
ATOM 2266 C CA . GLU A 1 295 ? -20.257 5.440 -6.036 1.00 76.19 295 GLU A CA 1
ATOM 2267 C C . GLU A 1 295 ? -19.113 6.462 -6.030 1.00 76.19 295 GLU A C 1
ATOM 2269 O O . GLU A 1 295 ? -19.014 7.282 -6.936 1.00 76.19 295 GLU A O 1
ATOM 2274 N N . ARG A 1 296 ? -18.224 6.411 -5.027 1.00 80.62 296 ARG A N 1
ATOM 2275 C CA . ARG A 1 296 ? -17.116 7.365 -4.878 1.00 80.62 296 ARG A CA 1
ATOM 2276 C C . ARG A 1 296 ? -15.793 6.795 -5.388 1.00 80.62 296 ARG A C 1
ATOM 2278 O O . ARG A 1 296 ? -15.497 5.638 -5.070 1.00 80.62 296 ARG A O 1
ATOM 2285 N N . PRO A 1 297 ? -14.965 7.584 -6.094 1.00 81.06 297 PRO A N 1
ATOM 2286 C CA . PRO A 1 297 ? -13.607 7.191 -6.464 1.00 81.06 297 PRO A CA 1
ATOM 2287 C C . PRO A 1 297 ? -12.756 6.761 -5.258 1.00 81.06 297 PRO A C 1
ATOM 2289 O O . PRO A 1 297 ? -12.887 7.309 -4.160 1.00 81.06 297 PRO A O 1
ATOM 2292 N N . LEU A 1 298 ? -11.832 5.814 -5.469 1.00 76.06 298 LEU A N 1
ATOM 2293 C CA . LEU A 1 298 ? -10.870 5.371 -4.440 1.00 76.06 298 LEU A CA 1
ATOM 2294 C C . LEU A 1 298 ? -10.163 6.518 -3.714 1.00 76.06 298 LEU A C 1
ATOM 2296 O O . LEU A 1 298 ? -10.141 6.506 -2.481 1.00 76.06 298 LEU A O 1
ATOM 2300 N N . PRO A 1 299 ? -9.597 7.502 -4.442 1.00 76.19 299 PRO A N 1
ATOM 2301 C CA . PRO A 1 299 ? -8.826 8.569 -3.819 1.00 76.19 299 PRO A CA 1
ATOM 2302 C C . PRO A 1 299 ? -9.633 9.375 -2.796 1.00 76.19 299 PRO A C 1
ATOM 2304 O O . PRO A 1 299 ? -9.116 9.725 -1.737 1.00 76.19 299 PRO A O 1
ATOM 2307 N N . GLU A 1 300 ? -10.918 9.618 -3.061 1.00 80.50 300 GLU A N 1
ATOM 2308 C CA . GLU A 1 300 ? -11.805 10.326 -2.131 1.00 80.50 300 GLU A CA 1
ATOM 2309 C C . GLU A 1 300 ? -12.067 9.505 -0.866 1.00 80.50 300 GLU A C 1
ATOM 2311 O O . GLU A 1 300 ? -12.066 10.030 0.250 1.00 80.50 300 GLU A O 1
ATOM 2316 N N . LEU A 1 301 ? -12.247 8.193 -1.027 1.00 78.06 301 LEU A N 1
ATOM 2317 C CA . LEU A 1 301 ? -12.406 7.273 0.095 1.00 78.06 301 LEU A CA 1
ATOM 2318 C C . LEU A 1 301 ? -11.146 7.225 0.954 1.00 78.06 301 LEU A C 1
ATOM 2320 O O . LEU A 1 301 ? -11.241 7.226 2.180 1.00 78.06 301 LEU A O 1
ATOM 2324 N N . TYR A 1 302 ? -9.968 7.255 0.334 1.00 77.88 302 TYR A N 1
ATOM 2325 C CA . TYR A 1 302 ? -8.705 7.357 1.054 1.00 77.88 302 TYR A CA 1
ATOM 2326 C C . TYR A 1 302 ? -8.596 8.660 1.834 1.00 77.88 302 TYR A C 1
ATOM 2328 O O . TYR A 1 302 ? -8.268 8.622 3.017 1.00 77.88 302 TYR A O 1
ATOM 2336 N N . GLN A 1 303 ? -8.949 9.797 1.238 1.00 80.94 303 GLN A N 1
ATOM 2337 C CA . GLN A 1 303 ? -8.951 11.079 1.947 1.00 80.94 303 GLN A CA 1
ATOM 2338 C C . GLN A 1 303 ? -9.914 11.097 3.144 1.00 80.94 303 GLN A C 1
ATOM 2340 O O . GLN A 1 303 ? -9.613 11.732 4.152 1.00 80.94 303 GLN A O 1
ATOM 2345 N N . ALA A 1 304 ? -11.035 10.374 3.072 1.00 82.12 304 ALA A N 1
ATOM 2346 C CA . ALA A 1 304 ? -11.974 10.238 4.186 1.00 82.12 304 ALA A CA 1
ATOM 2347 C C . ALA A 1 304 ? -11.461 9.300 5.298 1.00 82.12 304 ALA A C 1
ATOM 2349 O O . ALA A 1 304 ? -11.635 9.565 6.488 1.00 82.12 304 ALA A O 1
ATOM 2350 N N . VAL A 1 305 ? -10.820 8.194 4.915 1.00 83.81 305 VAL A N 1
ATOM 2351 C CA . VAL A 1 305 ? -10.404 7.115 5.822 1.00 83.81 305 VAL A CA 1
ATOM 2352 C C . VAL A 1 305 ? -9.062 7.397 6.499 1.00 83.81 305 VAL A C 1
ATOM 2354 O O . VAL A 1 305 ? -8.922 7.145 7.696 1.00 83.81 305 VAL A O 1
ATOM 2357 N N . ILE A 1 306 ? -8.074 7.906 5.756 1.00 83.38 306 ILE A N 1
ATOM 2358 C CA . ILE A 1 306 ? -6.689 8.094 6.220 1.00 83.38 306 ILE A CA 1
ATOM 2359 C C . ILE A 1 306 ? -6.605 8.949 7.496 1.00 83.38 306 ILE A C 1
ATOM 2361 O O . ILE A 1 306 ? -5.885 8.543 8.406 1.00 83.38 306 ILE A O 1
ATOM 2365 N N . PRO A 1 307 ? -7.344 10.067 7.653 1.00 86.12 307 PRO A N 1
ATOM 2366 C CA . PRO A 1 307 ? -7.317 10.846 8.895 1.00 86.12 307 PRO A CA 1
ATOM 2367 C C . PRO A 1 307 ? -7.789 10.061 10.126 1.00 86.12 307 PRO A C 1
ATOM 2369 O O . PRO A 1 307 ? -7.420 10.387 11.252 1.00 86.12 307 PRO A O 1
ATOM 2372 N N . SER A 1 308 ? -8.595 9.016 9.914 1.00 88.00 308 SER A N 1
ATOM 2373 C CA . SER A 1 308 ? -9.058 8.104 10.960 1.00 88.00 308 SER A CA 1
ATOM 2374 C C . SER A 1 308 ? -8.118 6.912 11.163 1.00 88.00 308 SER A C 1
ATOM 2376 O O . SER A 1 308 ? -8.363 6.102 12.054 1.00 88.00 308 SER A O 1
ATOM 2378 N N . MET A 1 309 ? -7.051 6.750 10.381 1.00 88.12 309 MET A N 1
ATOM 2379 C CA . MET A 1 309 ? -6.079 5.675 10.590 1.00 88.12 309 MET A CA 1
ATOM 2380 C C . MET A 1 309 ? -5.107 6.013 11.723 1.00 88.12 309 MET A C 1
ATOM 2382 O O . MET A 1 309 ? -4.652 7.153 11.832 1.00 88.12 309 MET A O 1
ATOM 2386 N N . PRO A 1 310 ? -4.753 5.043 12.585 1.00 86.19 310 PRO A N 1
ATOM 2387 C CA . PRO A 1 310 ? -3.661 5.232 13.529 1.00 86.19 310 PRO A CA 1
ATOM 2388 C C . PRO A 1 310 ? -2.339 5.517 12.797 1.00 86.19 310 PRO A C 1
ATOM 2390 O O . PRO A 1 310 ? -2.064 4.962 11.734 1.00 86.19 310 PRO A O 1
ATOM 2393 N N . ALA A 1 311 ? -1.487 6.355 13.385 1.00 83.75 311 ALA A N 1
ATOM 2394 C CA . ALA A 1 311 ? -0.187 6.673 12.800 1.00 83.75 311 ALA A CA 1
ATOM 2395 C C . ALA A 1 311 ? 0.718 5.427 12.700 1.00 83.75 311 ALA A C 1
ATOM 2397 O O . ALA A 1 311 ? 0.734 4.579 13.599 1.00 83.75 311 ALA A O 1
ATOM 2398 N N . GLY A 1 312 ? 1.495 5.339 11.613 1.00 80.88 312 GLY A N 1
ATOM 2399 C CA . GLY A 1 312 ? 2.478 4.272 11.385 1.00 80.88 312 GLY A CA 1
ATOM 2400 C C . GLY A 1 312 ? 1.869 2.878 11.204 1.00 80.88 312 GLY A C 1
ATOM 2401 O O . GLY A 1 312 ? 2.496 1.882 11.565 1.00 80.88 312 GLY A O 1
ATOM 2402 N N . VAL A 1 313 ? 0.609 2.790 10.782 1.00 82.44 313 VAL A N 1
ATOM 2403 C CA . VAL A 1 313 ? -0.035 1.523 10.415 1.00 82.44 313 VAL A CA 1
ATOM 2404 C C . VAL A 1 313 ? 0.542 1.074 9.079 1.00 82.44 313 VAL A C 1
ATOM 2406 O O . VAL A 1 313 ? 0.650 1.875 8.161 1.00 82.44 313 VAL A O 1
ATOM 2409 N N . ASP A 1 314 ? 0.959 -0.183 8.971 1.00 83.06 314 ASP A N 1
ATOM 2410 C CA . ASP A 1 314 ? 1.415 -0.727 7.694 1.00 83.06 314 ASP A CA 1
ATOM 2411 C C . ASP A 1 314 ? 0.212 -1.035 6.772 1.00 83.06 314 ASP A C 1
ATOM 2413 O O . ASP A 1 314 ? -0.920 -1.153 7.248 1.00 83.06 314 ASP A O 1
ATOM 2417 N N . PRO A 1 315 ? 0.415 -1.198 5.455 1.00 79.12 315 PRO A N 1
ATOM 2418 C CA . PRO A 1 315 ? -0.682 -1.390 4.503 1.00 79.12 315 PRO A CA 1
ATOM 2419 C C . PRO A 1 315 ? -1.603 -2.580 4.796 1.00 79.12 315 PRO A C 1
ATOM 2421 O O . PRO A 1 315 ? -2.805 -2.506 4.541 1.00 79.12 315 PRO A O 1
ATOM 2424 N N . GLN A 1 316 ? -1.050 -3.679 5.316 1.00 82.06 316 GLN A N 1
ATOM 2425 C CA . GLN A 1 316 ? -1.824 -4.875 5.634 1.00 82.06 316 GLN A CA 1
ATOM 2426 C C . GLN A 1 316 ? -2.713 -4.606 6.848 1.00 82.06 316 GLN A C 1
ATOM 2428 O O . GLN A 1 316 ? -3.914 -4.870 6.802 1.00 82.06 316 GLN A O 1
ATOM 2433 N N . SER A 1 317 ? -2.141 -4.006 7.893 1.00 85.00 317 SER A N 1
ATOM 2434 C CA . SER A 1 317 ? -2.894 -3.592 9.076 1.00 85.00 317 SER A CA 1
ATOM 2435 C C . SER A 1 317 ? -3.959 -2.538 8.746 1.00 85.00 317 SER A C 1
ATOM 2437 O O . SER A 1 317 ? -5.044 -2.565 9.321 1.00 85.00 317 SER A O 1
ATOM 2439 N N . ALA A 1 318 ? -3.710 -1.641 7.785 1.00 84.75 318 ALA A N 1
ATOM 2440 C CA . ALA A 1 318 ? -4.713 -0.683 7.317 1.00 84.75 318 ALA A CA 1
ATOM 2441 C C . ALA A 1 318 ? -5.906 -1.390 6.650 1.00 84.75 318 ALA A C 1
ATOM 2443 O O . ALA A 1 318 ? -7.057 -1.058 6.935 1.00 84.75 318 ALA A O 1
ATOM 2444 N N . ALA A 1 319 ? -5.657 -2.398 5.807 1.00 84.19 319 ALA A N 1
ATOM 2445 C CA . ALA A 1 319 ? -6.730 -3.206 5.227 1.00 84.19 319 ALA A CA 1
ATOM 2446 C C . ALA A 1 319 ? -7.505 -4.001 6.292 1.00 84.19 319 ALA A C 1
ATOM 2448 O O . ALA A 1 319 ? -8.733 -4.006 6.255 1.00 84.19 319 ALA A O 1
ATOM 2449 N N . ASP A 1 320 ? -6.819 -4.597 7.276 1.00 88.06 320 ASP A N 1
ATOM 2450 C CA . ASP A 1 320 ? -7.459 -5.283 8.412 1.00 88.06 320 ASP A CA 1
ATOM 2451 C C . ASP A 1 320 ? -8.390 -4.340 9.197 1.00 88.06 320 ASP A C 1
ATOM 2453 O O . ASP A 1 320 ? -9.513 -4.702 9.558 1.00 88.06 320 ASP A O 1
ATOM 2457 N N . LEU A 1 321 ? -7.929 -3.113 9.466 1.00 90.12 321 LEU A N 1
ATOM 2458 C CA . LEU A 1 321 ? -8.730 -2.100 10.149 1.00 90.12 321 LEU A CA 1
ATOM 2459 C C . LEU A 1 321 ? -9.950 -1.707 9.317 1.00 90.12 321 LEU A C 1
ATOM 2461 O O . LEU A 1 321 ? -11.039 -1.596 9.870 1.00 90.12 321 LEU A O 1
ATOM 2465 N N . LEU A 1 322 ? -9.800 -1.548 8.002 1.00 88.50 322 LEU A N 1
ATOM 2466 C CA . LEU A 1 322 ? -10.911 -1.180 7.122 1.00 88.50 322 LEU A CA 1
ATOM 2467 C C . LEU A 1 322 ? -11.982 -2.252 7.028 1.00 88.50 322 LEU A C 1
ATOM 2469 O O . LEU A 1 322 ? -13.165 -1.919 7.077 1.00 88.50 322 LEU A O 1
ATOM 2473 N N . GLU A 1 323 ? -11.591 -3.520 6.957 1.00 89.19 323 GLU A N 1
ATOM 2474 C CA . GLU A 1 323 ? -12.537 -4.634 7.022 1.00 89.19 323 GLU A CA 1
ATOM 2475 C C . GLU A 1 323 ? -13.314 -4.619 8.340 1.00 89.19 323 GLU A C 1
ATOM 2477 O O . GLU A 1 323 ? -14.541 -4.754 8.348 1.00 89.19 323 GLU A O 1
ATOM 2482 N N . SER A 1 324 ? -12.607 -4.394 9.453 1.00 90.25 324 SER A N 1
ATOM 2483 C CA . SER A 1 324 ? -13.216 -4.272 10.778 1.00 90.25 324 SER A CA 1
ATOM 2484 C C . SER A 1 324 ? -14.198 -3.098 10.838 1.00 90.25 324 SER A C 1
ATOM 2486 O O . SER A 1 324 ? -15.338 -3.257 11.275 1.00 90.25 324 SER A O 1
ATOM 2488 N N . TRP A 1 325 ? -13.814 -1.927 10.327 1.00 91.62 325 TRP A N 1
ATOM 2489 C CA . TRP A 1 325 ? -14.669 -0.738 10.315 1.00 91.62 325 TRP A CA 1
ATOM 2490 C C . TRP A 1 325 ? -15.882 -0.908 9.407 1.00 91.62 325 TRP A C 1
ATOM 2492 O O . TRP A 1 325 ? -16.971 -0.482 9.778 1.00 91.62 325 TRP A O 1
ATOM 2502 N N . ALA A 1 326 ? -15.728 -1.558 8.254 1.00 89.00 326 ALA A N 1
ATOM 2503 C CA . ALA A 1 326 ? -16.839 -1.876 7.367 1.00 89.00 326 ALA A CA 1
ATOM 2504 C C . ALA A 1 326 ? -17.839 -2.835 8.037 1.00 89.00 326 ALA A C 1
ATOM 2506 O O . ALA A 1 326 ? -19.050 -2.637 7.929 1.00 89.00 326 ALA A O 1
ATOM 2507 N N . GLY A 1 327 ? -17.343 -3.820 8.794 1.00 88.75 327 GLY A N 1
ATOM 2508 C CA . GLY A 1 327 ? -18.174 -4.673 9.645 1.00 88.75 327 GLY A CA 1
ATOM 2509 C C . GLY A 1 327 ? -18.932 -3.873 10.707 1.00 88.75 327 GLY A C 1
ATOM 2510 O O . GLY A 1 327 ? -20.148 -3.998 10.823 1.00 88.75 327 GLY A O 1
ATOM 2511 N N . LEU A 1 328 ? -18.245 -2.987 11.432 1.00 90.25 328 LEU A N 1
ATOM 2512 C CA . LEU A 1 328 ? -18.872 -2.124 12.442 1.00 90.25 328 LEU A CA 1
ATOM 2513 C C . LEU A 1 328 ? -19.878 -1.134 11.846 1.00 90.25 328 LEU A C 1
ATOM 2515 O O . LEU A 1 328 ? -20.878 -0.825 12.488 1.00 90.25 328 LEU A O 1
ATOM 2519 N N . ALA A 1 329 ? -19.661 -0.675 10.615 1.00 88.44 329 ALA A N 1
ATOM 2520 C CA . ALA A 1 329 ? -20.626 0.146 9.901 1.00 88.44 329 ALA A CA 1
ATOM 2521 C C . ALA A 1 329 ? -21.922 -0.641 9.628 1.00 88.44 329 ALA A C 1
ATOM 2523 O O . ALA A 1 329 ? -23.011 -0.106 9.804 1.00 88.44 329 ALA A O 1
ATOM 2524 N N . ALA A 1 330 ? -21.829 -1.911 9.219 1.00 87.06 330 ALA A N 1
ATOM 2525 C CA . ALA A 1 330 ? -23.012 -2.762 9.050 1.00 87.06 330 ALA A CA 1
ATOM 2526 C C . ALA A 1 330 ? -23.742 -2.997 10.386 1.00 87.06 330 ALA A C 1
ATOM 2528 O O . ALA A 1 330 ? -24.971 -2.986 10.437 1.00 87.06 330 ALA A O 1
ATOM 2529 N N . VAL A 1 331 ? -22.992 -3.137 11.486 1.00 87.69 331 VAL A N 1
ATOM 2530 C CA . VAL A 1 331 ? -23.553 -3.250 12.843 1.00 87.69 331 VAL A CA 1
ATOM 2531 C C . VAL A 1 331 ? -24.283 -1.972 13.262 1.00 87.69 331 VAL A C 1
ATOM 2533 O O . VAL A 1 331 ? -25.401 -2.057 13.767 1.00 87.69 331 VAL A O 1
ATOM 2536 N N . SER A 1 332 ? -23.708 -0.786 13.026 1.00 86.56 332 SER A N 1
ATOM 2537 C CA . SER A 1 332 ? -24.344 0.490 13.398 1.00 86.56 332 SER A CA 1
ATOM 2538 C C . SER A 1 332 ? -25.660 0.740 12.653 1.00 86.56 332 SER A C 1
ATOM 2540 O O . SER A 1 332 ? -26.556 1.393 13.189 1.00 86.56 332 SER A O 1
ATOM 2542 N N . ARG A 1 333 ? -25.806 0.165 11.453 1.00 84.12 333 ARG A N 1
ATOM 2543 C CA . ARG A 1 333 ? -27.034 0.180 10.643 1.00 84.12 333 ARG A CA 1
ATOM 2544 C C . ARG A 1 333 ? -27.996 -0.971 10.931 1.00 84.12 333 ARG A C 1
ATOM 2546 O O . ARG A 1 333 ? -29.038 -1.048 10.293 1.00 84.12 333 ARG A O 1
ATOM 2553 N N . GLN A 1 334 ? -27.668 -1.849 11.879 1.00 85.44 334 GLN A N 1
ATOM 2554 C CA . GLN A 1 334 ? -28.466 -3.034 12.220 1.00 85.44 334 GLN A CA 1
ATOM 2555 C C . GLN A 1 334 ? -28.603 -4.043 11.063 1.00 85.44 334 GLN A C 1
ATOM 2557 O O . GLN A 1 334 ? -29.511 -4.869 11.059 1.00 85.44 334 GLN A O 1
ATOM 2562 N N . GLU A 1 335 ? -27.687 -4.013 10.092 1.00 85.25 335 GLU A N 1
ATOM 2563 C CA . GLU A 1 335 ? -27.643 -4.961 8.967 1.00 85.25 335 GLU A CA 1
ATOM 2564 C C . GLU A 1 335 ? -26.939 -6.269 9.345 1.00 85.25 335 GLU A C 1
ATOM 2566 O O . GLU A 1 335 ? -27.159 -7.305 8.722 1.00 85.25 335 GLU A O 1
ATOM 2571 N N . SER A 1 336 ? -26.079 -6.223 10.364 1.00 84.88 336 SER A N 1
ATOM 2572 C CA . SER A 1 336 ? -25.352 -7.380 10.874 1.00 84.88 336 SER A CA 1
ATOM 2573 C C . SER A 1 336 ? -25.406 -7.394 12.401 1.00 84.88 336 SER A C 1
ATOM 2575 O O . SER A 1 336 ? -25.212 -6.346 13.023 1.00 84.88 336 SER A O 1
ATOM 2577 N N . PRO A 1 337 ? -25.640 -8.554 13.037 1.00 84.94 337 PRO A N 1
ATOM 2578 C CA . PRO A 1 337 ? -25.571 -8.651 14.486 1.00 84.94 337 PRO A CA 1
ATOM 2579 C C . PRO A 1 337 ? -24.108 -8.576 14.952 1.00 84.94 337 PRO A C 1
ATOM 2581 O O . PRO A 1 337 ? -23.182 -8.887 14.196 1.00 84.94 337 PRO A O 1
ATOM 2584 N N . ALA A 1 338 ? -23.898 -8.187 16.209 1.00 87.50 338 ALA A N 1
ATOM 2585 C CA . ALA A 1 338 ? -22.588 -8.168 16.852 1.00 87.50 338 ALA A CA 1
ATOM 2586 C C . ALA A 1 338 ? -22.670 -8.731 18.268 1.00 87.50 338 ALA A C 1
ATOM 2588 O O . ALA A 1 338 ? -23.702 -8.653 18.928 1.00 87.50 338 ALA A O 1
ATOM 2589 N N . PHE A 1 339 ? -21.561 -9.261 18.771 1.00 90.31 339 PHE A N 1
ATOM 2590 C CA . PHE A 1 339 ? -21.429 -9.515 20.200 1.00 90.31 339 PHE A CA 1
ATOM 2591 C C . PHE A 1 339 ? -21.365 -8.159 20.905 1.00 90.31 339 PHE A C 1
ATOM 2593 O O . PHE A 1 339 ? -20.374 -7.438 20.779 1.00 90.31 339 PHE A O 1
ATOM 2600 N N . ALA A 1 340 ? -22.448 -7.768 21.570 1.00 90.44 340 ALA A N 1
ATOM 2601 C CA . ALA A 1 340 ? -22.594 -6.433 22.125 1.00 90.44 340 ALA A CA 1
ATOM 2602 C C . ALA A 1 340 ? -23.280 -6.458 23.489 1.00 90.44 340 ALA A C 1
ATOM 2604 O O . ALA A 1 340 ? -24.126 -7.302 23.775 1.00 90.44 340 ALA A O 1
ATOM 2605 N N . LEU A 1 341 ? -22.911 -5.491 24.316 1.00 90.44 341 LEU A N 1
ATOM 2606 C CA . LEU A 1 341 ? -23.588 -5.124 25.544 1.00 90.44 341 LEU A CA 1
ATOM 2607 C C . LEU A 1 341 ? -24.188 -3.740 25.344 1.00 90.44 341 LEU A C 1
ATOM 2609 O O . LEU A 1 341 ? -23.463 -2.758 25.213 1.00 90.44 341 LEU A O 1
ATOM 2613 N N . ASP A 1 342 ? -25.510 -3.680 25.324 1.00 83.94 342 ASP A N 1
ATOM 2614 C CA . ASP A 1 342 ? -26.266 -2.455 25.068 1.00 83.94 342 ASP A CA 1
ATOM 2615 C C . ASP A 1 342 ? -27.045 -2.037 26.324 1.00 83.94 342 ASP A C 1
ATOM 2617 O O . ASP A 1 342 ? -28.266 -1.891 26.324 1.00 83.94 342 ASP A O 1
ATOM 2621 N N . ASP A 1 343 ? -26.322 -1.946 27.444 1.00 89.44 343 ASP A N 1
ATOM 2622 C CA . ASP A 1 343 ? -26.851 -1.483 28.726 1.00 89.44 343 ASP A CA 1
ATOM 2623 C C . ASP A 1 343 ? -26.112 -0.218 29.171 1.00 89.44 343 ASP A C 1
ATOM 2625 O O . ASP A 1 343 ? -24.974 -0.261 29.650 1.00 89.44 343 ASP A O 1
ATOM 2629 N N . PHE A 1 344 ? -26.788 0.919 29.009 1.00 91.94 344 PHE A N 1
ATOM 2630 C CA . PHE A 1 344 ? -26.332 2.239 29.442 1.00 91.94 344 PHE A CA 1
ATOM 2631 C C . PHE A 1 344 ? -27.044 2.725 30.717 1.00 91.94 344 PHE A C 1
ATOM 2633 O O . PHE A 1 344 ? -26.829 3.862 31.138 1.00 91.94 344 PHE A O 1
ATOM 2640 N N . GLY A 1 345 ? -27.862 1.887 31.371 1.00 91.75 345 GLY A N 1
ATOM 2641 C CA . GLY A 1 345 ? -28.673 2.287 32.530 1.00 91.75 345 GLY A CA 1
ATOM 2642 C C . GLY A 1 345 ? -27.856 2.737 33.749 1.00 91.75 345 GLY A C 1
ATOM 2643 O O . GLY A 1 345 ? -28.364 3.429 34.627 1.00 91.75 345 GLY A O 1
ATOM 2644 N N . TRP A 1 346 ? -26.568 2.392 33.794 1.00 92.75 346 TRP A N 1
ATOM 2645 C CA . TRP A 1 346 ? -25.645 2.758 34.870 1.00 92.75 346 TRP A CA 1
ATOM 2646 C C . TRP A 1 346 ? -24.984 4.137 34.694 1.00 92.75 346 TRP A C 1
ATOM 2648 O O . TRP A 1 346 ? -24.407 4.654 35.653 1.00 92.75 346 TRP A O 1
ATOM 2658 N N . VAL A 1 347 ? -25.023 4.735 33.497 1.00 93.25 347 VAL A N 1
ATOM 2659 C CA . VAL A 1 347 ? -24.150 5.871 33.144 1.00 93.25 347 VAL A CA 1
ATOM 2660 C C . VAL A 1 347 ? -24.467 7.132 33.952 1.00 93.25 347 VAL A C 1
ATOM 2662 O O . VAL A 1 347 ? -23.550 7.770 34.476 1.00 93.25 347 VAL A O 1
ATOM 2665 N N . GLU A 1 348 ? -25.745 7.487 34.091 1.00 94.12 348 GLU A N 1
ATOM 2666 C CA . GLU A 1 348 ? -26.158 8.672 34.856 1.00 94.12 348 GLU A CA 1
ATOM 2667 C C . GLU A 1 348 ? -25.772 8.538 36.333 1.00 94.12 348 GLU A C 1
ATOM 2669 O O . GLU A 1 348 ? -25.114 9.417 36.892 1.00 94.12 348 GLU A O 1
ATOM 2674 N N . ALA A 1 349 ? -26.089 7.391 36.943 1.00 94.44 349 ALA A N 1
ATOM 2675 C CA . ALA A 1 349 ? -25.755 7.105 38.335 1.00 94.44 349 ALA A CA 1
ATOM 2676 C C . ALA A 1 349 ? -24.237 7.144 38.587 1.00 94.44 349 ALA A C 1
ATOM 2678 O O . ALA A 1 349 ? -23.780 7.687 39.599 1.00 94.44 349 ALA A O 1
ATOM 2679 N N . TRP A 1 350 ? -23.441 6.616 37.652 1.00 94.38 350 TRP A N 1
ATOM 2680 C CA . TRP A 1 350 ? -21.983 6.683 37.710 1.00 94.38 350 TRP A CA 1
ATOM 2681 C C . TRP A 1 350 ? -21.468 8.131 37.670 1.00 94.38 350 TRP A C 1
ATOM 2683 O O . TRP A 1 350 ? -20.651 8.514 38.517 1.00 94.38 350 TRP A O 1
ATOM 2693 N N . ALA A 1 351 ? -21.969 8.954 36.743 1.00 92.75 351 ALA A N 1
ATOM 2694 C CA . ALA A 1 351 ? -21.555 10.349 36.607 1.00 92.75 351 ALA A CA 1
ATOM 2695 C C . ALA A 1 351 ? -21.905 11.163 37.866 1.00 92.75 351 ALA A C 1
ATOM 2697 O O . ALA A 1 351 ? -21.051 11.869 38.414 1.00 92.75 351 ALA A O 1
ATOM 2698 N N . THR A 1 352 ? -23.120 10.993 38.400 1.00 92.44 352 THR A N 1
ATOM 2699 C CA . THR A 1 352 ? -23.556 11.635 39.650 1.00 92.44 352 THR A CA 1
ATOM 2700 C C . THR A 1 352 ? -22.706 11.197 40.846 1.00 92.44 352 THR A C 1
ATOM 2702 O O . THR A 1 352 ? -22.306 12.033 41.660 1.00 92.44 352 THR A O 1
ATOM 2705 N N . SER A 1 353 ? -22.359 9.908 40.939 1.00 90.88 353 SER A N 1
ATOM 2706 C CA . SER A 1 353 ? -21.462 9.380 41.979 1.00 90.88 353 SER A CA 1
ATOM 2707 C C . SER A 1 353 ? -20.058 9.997 41.913 1.00 90.88 353 SER A C 1
ATOM 2709 O O . SER A 1 353 ? -19.446 10.271 42.951 1.00 90.88 353 SER A O 1
ATOM 2711 N N . HIS A 1 354 ? -19.533 10.265 40.713 1.00 88.62 354 HIS A N 1
ATOM 2712 C CA . HIS A 1 354 ? -18.255 10.967 40.554 1.00 88.62 354 HIS A CA 1
ATOM 2713 C C . HIS A 1 354 ? -18.299 12.404 41.085 1.00 88.62 354 HIS A C 1
ATOM 2715 O O . HIS A 1 354 ? -17.383 12.802 41.810 1.00 88.62 354 HIS A O 1
ATOM 2721 N N . CYS A 1 355 ? -19.362 13.157 40.787 1.00 88.19 355 CYS A N 1
ATOM 2722 C CA . CYS A 1 355 ? -19.558 14.502 41.336 1.00 88.19 355 CYS A CA 1
ATOM 2723 C C . CYS A 1 355 ? -19.688 14.477 42.870 1.00 88.19 355 CYS A C 1
ATOM 2725 O O . CYS A 1 355 ? -19.060 15.278 43.566 1.00 88.19 355 CYS A O 1
ATOM 2727 N N . ALA A 1 356 ? -20.452 13.523 43.418 1.00 86.06 356 ALA A N 1
ATOM 2728 C CA . ALA A 1 356 ? -20.672 13.394 44.859 1.00 86.06 356 ALA A CA 1
ATOM 2729 C C . ALA A 1 356 ? -19.385 13.064 45.639 1.00 86.06 356 ALA A C 1
ATOM 2731 O O . ALA A 1 356 ? -19.141 13.650 46.693 1.00 86.06 356 ALA A O 1
ATOM 2732 N N . ARG A 1 357 ? -18.518 12.188 45.108 1.00 81.31 357 ARG A N 1
ATOM 2733 C CA . ARG A 1 357 ? -17.232 11.836 45.743 1.00 81.31 357 ARG A CA 1
ATOM 2734 C C . ARG A 1 357 ? -16.316 13.044 45.948 1.00 81.31 357 ARG A C 1
ATOM 2736 O O . ARG A 1 357 ? -15.643 13.116 46.972 1.00 81.31 357 ARG A O 1
ATOM 2743 N N . LYS A 1 358 ? -16.311 14.015 45.027 1.00 73.69 358 LYS A N 1
ATOM 2744 C CA . LYS A 1 358 ? -15.533 15.252 45.205 1.00 73.69 358 LYS A CA 1
ATOM 2745 C C . LYS A 1 358 ? -16.128 16.204 46.239 1.00 73.69 358 LYS A C 1
ATOM 2747 O O . LYS A 1 358 ? -15.353 16.842 46.944 1.00 73.69 358 LYS A O 1
ATOM 2752 N N . ARG A 1 359 ? -17.459 16.256 46.380 1.00 67.56 359 ARG A N 1
ATOM 2753 C CA . ARG A 1 359 ? -18.126 17.058 47.427 1.00 67.56 359 ARG A CA 1
ATOM 2754 C C . ARG A 1 359 ? -17.764 16.603 48.845 1.00 67.56 359 ARG A C 1
ATOM 2756 O O . ARG A 1 359 ? -17.779 17.416 49.759 1.00 67.56 359 ARG A O 1
ATOM 2763 N N . LEU A 1 360 ? -17.429 15.324 49.030 1.00 68.12 360 LEU A N 1
ATOM 2764 C CA . LEU A 1 360 ? -16.999 14.775 50.322 1.00 68.12 360 LEU A CA 1
ATOM 2765 C C . LEU A 1 360 ? -15.529 15.090 50.662 1.00 68.12 360 LEU A C 1
ATOM 2767 O O . LEU A 1 360 ? -15.109 14.888 51.800 1.00 68.12 360 LEU A O 1
ATOM 2771 N N . GLY A 1 361 ? -14.738 15.588 49.706 1.00 64.81 361 GLY A N 1
ATOM 2772 C CA . GLY A 1 361 ? -13.392 16.086 49.972 1.00 64.81 361 GLY A CA 1
ATOM 2773 C C . GLY A 1 361 ? -13.4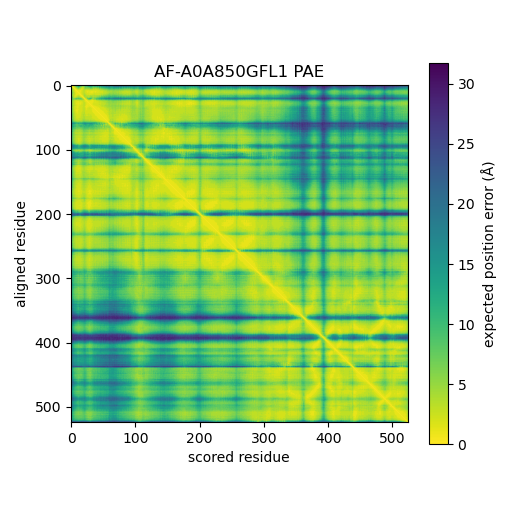47 17.511 50.523 1.00 64.81 361 GLY A C 1
ATOM 2774 O O . GLY A 1 361 ? -13.985 18.392 49.864 1.00 64.81 361 GLY A O 1
ATOM 2775 N N . LEU A 1 362 ? -12.830 17.755 51.686 1.00 57.09 362 LEU A N 1
ATOM 2776 C CA . LEU A 1 362 ? -12.810 19.040 52.420 1.00 57.09 362 LEU A CA 1
ATOM 2777 C C . LEU A 1 362 ? -12.344 20.281 51.613 1.00 57.09 362 LEU A C 1
ATOM 2779 O O . LEU A 1 362 ? -12.447 21.396 52.112 1.00 57.09 362 LEU A O 1
ATOM 2783 N N . PHE A 1 363 ? -11.862 20.112 50.376 1.00 61.97 363 PHE A N 1
ATOM 2784 C CA . PHE A 1 363 ? -11.380 21.182 49.489 1.00 61.97 363 PHE A CA 1
ATOM 2785 C C . PHE A 1 363 ? -11.767 20.982 48.006 1.00 61.97 363 PHE A C 1
ATOM 2787 O O . PHE A 1 363 ? -11.134 21.553 47.114 1.00 61.97 363 PHE A O 1
ATOM 2794 N N . GLY A 1 364 ? -12.756 20.133 47.706 1.00 66.56 364 GLY A N 1
ATOM 2795 C CA . GLY A 1 364 ? -13.198 19.887 46.331 1.00 66.56 364 GLY A CA 1
ATOM 2796 C C . GLY A 1 364 ? -14.138 20.980 45.824 1.00 66.56 364 GLY A C 1
ATOM 2797 O O . GLY A 1 364 ? -15.146 21.265 46.464 1.00 66.56 364 GLY A O 1
ATOM 2798 N N . ASP A 1 365 ? -13.847 21.571 44.660 1.00 81.44 365 ASP A N 1
ATOM 2799 C CA . ASP A 1 365 ? -14.831 22.410 43.968 1.00 81.44 365 ASP A CA 1
ATOM 2800 C C . ASP A 1 365 ? -16.081 21.585 43.646 1.00 81.44 365 ASP A C 1
ATOM 2802 O O . ASP A 1 365 ? -15.988 20.420 43.248 1.00 81.44 365 ASP A O 1
ATOM 2806 N N . GLU A 1 366 ? -17.249 22.205 43.794 1.00 88.94 366 GLU A N 1
ATOM 2807 C CA . GLU A 1 366 ? -18.512 21.585 43.423 1.00 88.94 366 GLU A CA 1
ATOM 2808 C C . GLU A 1 366 ? -18.533 21.317 41.912 1.00 88.94 366 GLU A C 1
ATOM 2810 O O . GLU A 1 366 ? -18.425 22.238 41.098 1.00 88.94 366 GLU A O 1
ATOM 2815 N N . GLU A 1 367 ? -18.635 20.039 41.547 1.00 91.88 367 GLU A N 1
ATOM 2816 C CA . GLU A 1 367 ? -18.764 19.593 40.163 1.00 91.88 367 GLU A CA 1
ATOM 2817 C C . GLU A 1 367 ? -20.219 19.235 39.860 1.00 91.88 367 GLU A C 1
ATOM 2819 O O . GLU A 1 367 ? -20.883 18.572 40.661 1.00 91.88 367 GLU A O 1
ATOM 2824 N N . SER A 1 368 ? -20.694 19.624 38.680 1.00 94.00 368 SER A N 1
ATOM 2825 C CA . SER A 1 368 ? -21.960 19.167 38.109 1.00 94.00 368 SER A CA 1
ATOM 2826 C C . SER A 1 368 ? -21.725 18.467 36.773 1.00 94.00 368 SER A C 1
ATOM 2828 O O . SER A 1 368 ? -20.751 18.737 36.067 1.00 94.00 368 SER A O 1
ATOM 2830 N N . VAL A 1 369 ? -22.614 17.538 36.427 1.00 96.25 369 VAL A N 1
ATOM 2831 C CA . VAL A 1 369 ? -22.585 16.868 35.125 1.00 96.25 369 VAL A CA 1
ATOM 2832 C C . VAL A 1 369 ? -23.140 17.839 34.083 1.00 96.25 369 VAL A C 1
ATOM 2834 O O . VAL A 1 369 ? -24.304 18.222 34.159 1.00 96.25 369 VAL A O 1
ATOM 2837 N N . ALA A 1 370 ? -22.305 18.263 33.135 1.00 96.19 370 ALA A N 1
ATOM 2838 C CA . ALA A 1 370 ? -22.707 19.159 32.053 1.00 96.19 370 ALA A CA 1
ATOM 2839 C C . ALA A 1 370 ? -23.290 18.385 30.867 1.00 96.19 370 ALA A C 1
ATOM 2841 O O . ALA A 1 370 ? -24.292 18.798 30.290 1.00 96.19 370 ALA A O 1
ATOM 2842 N N . SER A 1 371 ? -22.672 17.259 30.508 1.00 96.69 371 SER A N 1
ATOM 2843 C CA . SER A 1 371 ? -23.178 16.363 29.471 1.00 96.69 371 SER A CA 1
ATOM 2844 C C . SER A 1 371 ? -22.688 14.936 29.683 1.00 96.69 371 SER A C 1
ATOM 2846 O O . SER A 1 371 ? -21.646 14.701 30.299 1.00 96.69 371 SER A O 1
ATOM 2848 N N . ILE A 1 372 ? -23.454 13.985 29.154 1.00 96.12 372 ILE A N 1
ATOM 2849 C CA . ILE A 1 372 ? -23.111 12.568 29.081 1.00 96.12 372 ILE A CA 1
ATOM 2850 C C . ILE A 1 372 ? -23.299 12.144 27.631 1.00 96.12 372 ILE A C 1
ATOM 2852 O O . ILE A 1 372 ? -24.350 12.387 27.044 1.00 96.12 372 ILE A O 1
ATOM 2856 N N . THR A 1 373 ? -22.281 11.519 27.053 1.00 95.56 373 THR A N 1
ATOM 2857 C CA . THR A 1 373 ? -22.334 10.977 25.694 1.00 95.56 373 THR A CA 1
ATOM 2858 C C . THR A 1 373 ? -22.060 9.474 25.745 1.00 95.56 373 THR A C 1
ATOM 2860 O O . THR A 1 373 ? -20.909 9.089 25.982 1.00 95.56 373 THR A O 1
ATOM 2863 N N . PRO A 1 374 ? -23.088 8.621 25.579 1.00 95.38 374 PRO A N 1
ATOM 2864 C CA . PRO A 1 374 ? -22.909 7.177 25.497 1.00 95.38 374 PRO A CA 1
ATOM 2865 C C . PRO A 1 374 ? -22.317 6.781 24.141 1.00 95.38 374 PRO A C 1
ATOM 2867 O O . PRO A 1 374 ? -22.610 7.393 23.114 1.00 95.38 374 PRO A O 1
ATOM 2870 N N . PHE A 1 375 ? -21.485 5.746 24.136 1.00 95.88 375 PHE A N 1
ATOM 2871 C CA . PHE A 1 375 ? -20.949 5.136 22.924 1.00 95.88 375 PHE A CA 1
ATOM 2872 C C . PHE A 1 375 ? -20.597 3.666 23.171 1.00 95.88 375 PHE A C 1
ATOM 2874 O O . PHE A 1 375 ? -20.419 3.229 24.307 1.00 95.88 375 PHE A O 1
ATOM 2881 N N . LEU A 1 376 ? -20.481 2.889 22.100 1.00 96.06 376 LEU A N 1
ATOM 2882 C CA . LEU A 1 376 ? -20.018 1.510 22.145 1.00 96.06 376 LEU A CA 1
ATOM 2883 C C . LEU A 1 376 ? -18.522 1.441 21.872 1.00 96.06 376 LEU A C 1
ATOM 2885 O O . LEU A 1 376 ? -18.022 1.966 20.874 1.00 96.06 376 LEU A O 1
ATOM 2889 N N . LEU A 1 377 ? -17.814 0.766 22.768 1.00 96.25 377 LEU A N 1
ATOM 2890 C CA . LEU A 1 377 ? -16.375 0.585 22.709 1.00 96.25 377 LEU A CA 1
ATOM 2891 C C . LEU A 1 377 ? -16.039 -0.824 22.200 1.00 96.25 377 LEU A C 1
ATOM 2893 O O . LEU A 1 377 ? -16.436 -1.799 22.843 1.00 96.25 377 LEU A O 1
ATOM 2897 N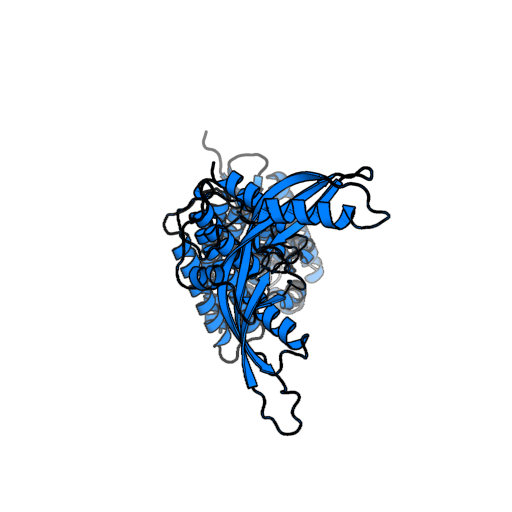 N . PRO A 1 378 ? -15.291 -0.967 21.093 1.00 96.69 378 PRO A N 1
ATOM 2898 C CA . PRO A 1 378 ? -14.777 -2.261 20.675 1.00 96.69 378 PRO A CA 1
ATOM 2899 C C . PRO A 1 378 ? -13.673 -2.735 21.627 1.00 96.69 378 PRO A C 1
ATOM 2901 O O . PRO A 1 378 ? -12.675 -2.049 21.852 1.00 96.69 378 PRO A O 1
ATOM 2904 N N . MET A 1 379 ? -13.838 -3.942 22.155 1.00 96.94 379 MET A N 1
ATOM 2905 C CA . MET A 1 379 ? -12.882 -4.615 23.028 1.00 96.94 379 MET A CA 1
ATOM 2906 C C . MET A 1 379 ? -12.529 -5.968 22.420 1.00 96.94 379 MET A C 1
ATOM 2908 O O . MET A 1 379 ? -13.414 -6.761 22.091 1.00 96.94 379 MET A O 1
ATOM 2912 N N . TRP A 1 380 ? -11.240 -6.272 22.303 1.00 96.75 380 TRP A N 1
ATOM 2913 C CA . TRP A 1 380 ? -10.808 -7.636 22.024 1.00 96.75 380 TRP A CA 1
ATOM 2914 C C . TRP A 1 380 ? -10.982 -8.480 23.279 1.00 96.75 380 TRP A C 1
ATOM 2916 O O . TRP A 1 380 ? -10.627 -8.049 24.377 1.00 96.75 380 TRP A O 1
ATOM 2926 N N . VAL A 1 381 ? -11.501 -9.692 23.120 1.00 96.69 381 VAL A N 1
ATOM 2927 C CA . VAL A 1 381 ? -11.778 -10.607 24.228 1.00 96.69 381 VAL A CA 1
ATOM 2928 C C . VAL A 1 381 ? -10.990 -11.888 24.049 1.00 96.69 381 VAL A C 1
ATOM 2930 O O . VAL A 1 381 ? -11.022 -12.501 22.982 1.00 96.69 381 VAL A O 1
ATOM 2933 N N . ALA A 1 382 ? -10.320 -12.326 25.110 1.00 97.06 382 ALA A N 1
ATOM 2934 C CA . ALA A 1 382 ? -9.637 -13.607 25.164 1.00 97.06 382 ALA A CA 1
ATOM 2935 C C . ALA A 1 382 ? -10.013 -14.384 26.431 1.00 97.06 382 ALA A C 1
ATOM 2937 O O . ALA A 1 382 ? -10.154 -13.817 27.516 1.00 97.06 382 ALA A O 1
ATOM 2938 N N . SER A 1 383 ? -10.128 -15.704 26.306 1.00 96.00 383 SER A N 1
ATOM 2939 C CA . SER A 1 383 ? -10.072 -16.587 27.468 1.00 96.00 383 SER A CA 1
ATOM 2940 C C . SER A 1 383 ? -8.632 -16.645 27.971 1.00 96.00 383 SER A C 1
ATOM 2942 O O . SER A 1 383 ? -7.707 -16.824 27.179 1.00 96.00 383 SER A O 1
ATOM 2944 N N . LEU A 1 384 ? -8.445 -16.490 29.279 1.00 96.75 384 LEU A N 1
ATOM 2945 C CA . LEU A 1 384 ? -7.145 -16.515 29.938 1.00 96.75 384 LEU A CA 1
ATOM 2946 C C . LEU A 1 384 ? -7.081 -17.708 30.893 1.00 96.75 384 LEU A C 1
ATOM 2948 O O . LEU A 1 384 ? -7.829 -17.760 31.866 1.00 96.75 384 LEU A O 1
ATOM 2952 N N . GLY A 1 385 ? -6.168 -18.638 30.626 1.00 95.56 385 GLY A N 1
ATOM 2953 C CA . GLY A 1 385 ? -5.731 -19.650 31.589 1.00 95.56 385 GLY A CA 1
ATOM 2954 C C . GLY A 1 385 ? -4.390 -19.247 32.197 1.00 95.56 385 GLY A C 1
ATOM 2955 O O . GLY A 1 385 ? -3.483 -18.860 31.461 1.00 95.56 385 GLY A O 1
ATOM 2956 N N . TYR A 1 386 ? -4.245 -19.313 33.517 1.00 94.00 386 TYR A N 1
ATOM 2957 C CA . TYR A 1 386 ? -2.985 -18.994 34.198 1.00 94.00 386 TYR A CA 1
ATOM 2958 C C . TYR A 1 386 ? -2.8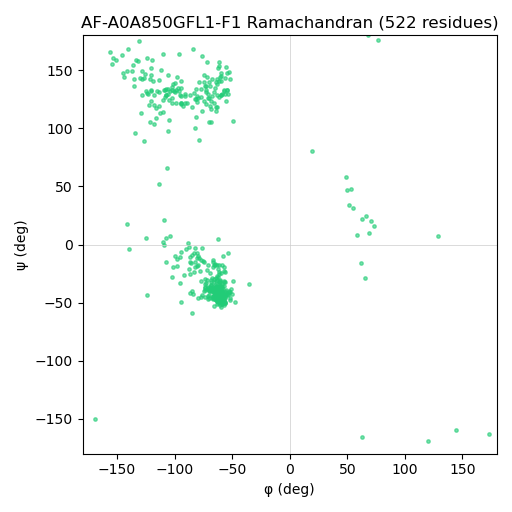39 -19.786 35.496 1.00 94.00 386 TYR A C 1
ATOM 2960 O O . TYR A 1 386 ? -3.816 -20.272 36.059 1.00 94.00 386 TYR A O 1
ATOM 2968 N N . SER A 1 387 ? -1.610 -19.927 35.978 1.00 89.19 387 SER A N 1
ATOM 2969 C CA . SER A 1 387 ? -1.322 -20.522 37.280 1.00 89.19 387 SER A CA 1
ATOM 2970 C C . SER A 1 387 ? -1.137 -19.416 38.312 1.00 89.19 387 SER A C 1
ATOM 2972 O O . SER A 1 387 ? -0.422 -18.446 38.065 1.00 89.19 387 SER A O 1
ATOM 2974 N N . GLN A 1 388 ? -1.746 -19.572 39.484 1.00 83.06 388 GLN A N 1
ATOM 2975 C CA . GLN A 1 388 ? -1.491 -18.693 40.623 1.00 83.06 388 GLN A CA 1
ATOM 2976 C C . GLN A 1 388 ? -0.805 -19.496 41.729 1.00 83.06 388 GLN A C 1
ATOM 2978 O O . GLN A 1 388 ? -1.259 -20.591 42.079 1.00 83.06 388 GLN A O 1
ATOM 2983 N N . HIS A 1 389 ? 0.292 -18.973 42.286 1.00 70.25 389 HIS A N 1
ATOM 2984 C CA . HIS A 1 389 ? 0.873 -19.574 43.483 1.00 70.25 389 HIS A CA 1
ATOM 2985 C C . HIS A 1 389 ? -0.126 -19.450 44.630 1.00 70.25 389 HIS A C 1
ATOM 2987 O O . HIS A 1 389 ? -0.439 -18.354 45.101 1.00 70.25 389 HIS A O 1
ATOM 2993 N N . SER A 1 390 ? -0.604 -20.600 45.095 1.00 60.50 390 SER A N 1
ATOM 2994 C CA . SER A 1 390 ? -1.173 -20.712 46.427 1.00 60.50 390 SER A CA 1
ATOM 2995 C C . SER A 1 390 ? -0.104 -20.254 47.420 1.00 60.50 390 SER A C 1
ATOM 2997 O O . SER A 1 390 ? 1.037 -20.698 47.337 1.00 60.50 390 SER A O 1
ATOM 2999 N N . LYS A 1 391 ? -0.446 -19.384 48.378 1.00 63.12 391 LYS A N 1
ATOM 3000 C CA . LYS A 1 391 ? 0.475 -18.955 49.453 1.00 63.12 391 LYS A CA 1
ATOM 3001 C C . LYS A 1 391 ? 0.929 -20.113 50.372 1.00 63.12 391 LYS A C 1
ATOM 3003 O O . LYS A 1 391 ? 1.614 -19.875 51.360 1.00 63.12 391 LYS A O 1
ATOM 3008 N N . SER A 1 392 ? 0.544 -21.354 50.072 1.00 58.06 392 SER A N 1
ATOM 3009 C CA . SER A 1 392 ? 1.029 -22.565 50.724 1.00 58.06 392 SER A CA 1
ATOM 3010 C C . SER A 1 392 ? 2.393 -22.979 50.163 1.00 58.06 392 SER A C 1
ATOM 3012 O O . SER A 1 392 ? 2.514 -23.278 48.978 1.00 58.06 392 SER A O 1
ATOM 3014 N N . LEU A 1 393 ? 3.396 -23.084 51.042 1.00 56.69 393 LEU A N 1
ATOM 3015 C CA . LEU A 1 393 ? 4.756 -23.574 50.752 1.00 56.69 393 LEU A CA 1
ATOM 3016 C C . LEU A 1 393 ? 4.807 -25.003 50.165 1.00 56.69 393 LEU A C 1
ATOM 3018 O O . LEU A 1 393 ? 5.861 -25.434 49.711 1.00 56.69 393 LEU A O 1
ATOM 3022 N N . LEU A 1 394 ? 3.685 -25.731 50.168 1.00 59.25 394 LEU A N 1
ATOM 3023 C CA . LEU A 1 394 ? 3.566 -27.115 49.691 1.00 59.25 394 LEU A CA 1
ATOM 3024 C C . LEU A 1 394 ? 2.473 -27.291 48.615 1.00 59.25 394 LEU A C 1
ATOM 3026 O O . LEU A 1 394 ? 2.166 -28.415 48.226 1.00 59.25 394 LEU A O 1
ATOM 3030 N N . GLY A 1 395 ? 1.849 -26.203 48.146 1.00 55.84 395 GLY A N 1
ATOM 3031 C CA . GLY A 1 395 ? 0.709 -26.260 47.228 1.00 55.84 395 GLY A CA 1
ATOM 3032 C C . GLY A 1 395 ? 1.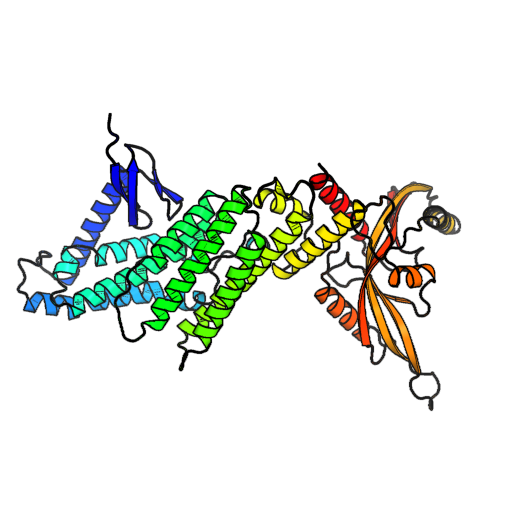110 -26.152 45.757 1.00 55.84 395 GLY A C 1
ATOM 3033 O O . GLY A 1 395 ? 1.668 -25.138 45.342 1.00 55.84 395 GLY A O 1
ATOM 3034 N N . GLY A 1 396 ? 0.760 -27.162 44.953 1.00 63.59 396 GLY A N 1
ATOM 3035 C CA . GLY A 1 396 ? 0.797 -27.070 43.490 1.00 63.59 396 GLY A CA 1
ATOM 3036 C C . GLY A 1 396 ? 0.015 -25.851 42.977 1.00 63.59 396 GLY A C 1
ATOM 3037 O O . GLY A 1 396 ? -0.950 -25.410 43.603 1.00 63.59 396 GLY A O 1
ATOM 3038 N N . GLY A 1 397 ? 0.455 -25.271 41.857 1.00 69.44 397 GLY A N 1
ATOM 3039 C CA . GLY A 1 397 ? -0.220 -24.120 41.252 1.00 69.44 397 GLY A CA 1
ATOM 3040 C C . GLY A 1 397 ? -1.665 -24.463 40.888 1.00 69.44 397 GLY A C 1
ATOM 3041 O O . GLY A 1 397 ? -1.909 -25.470 40.227 1.00 69.44 397 GLY A O 1
ATOM 3042 N N . VAL A 1 398 ? -2.619 -23.633 41.313 1.00 80.62 398 VAL A N 1
ATOM 3043 C CA . VAL A 1 398 ? -4.025 -23.792 40.918 1.00 80.62 398 VAL A CA 1
ATOM 3044 C C . VAL A 1 398 ? -4.196 -23.155 39.545 1.00 80.62 398 VAL A C 1
ATOM 3046 O O . VAL A 1 398 ? -3.837 -21.988 39.358 1.00 80.62 398 VAL A O 1
ATOM 3049 N N . GLU A 1 399 ? -4.718 -23.920 38.586 1.00 87.00 399 GLU A N 1
ATOM 3050 C CA . GLU A 1 399 ? -5.120 -23.380 37.289 1.00 87.00 399 GLU A CA 1
ATOM 3051 C C . GLU A 1 399 ? -6.357 -22.498 37.483 1.00 87.00 399 GLU A C 1
ATOM 3053 O O . GLU A 1 399 ? -7.400 -22.947 37.958 1.00 87.00 399 GLU A O 1
ATOM 3058 N N . GLN A 1 400 ? -6.218 -21.226 37.133 1.00 91.94 400 GLN A N 1
ATOM 3059 C CA . GLN A 1 400 ? -7.276 -20.232 37.148 1.00 91.94 400 GLN A CA 1
ATOM 3060 C C . GLN A 1 400 ? -7.719 -19.944 35.717 1.00 91.94 400 GLN A C 1
ATOM 3062 O O . GLN A 1 400 ? -6.912 -19.942 34.781 1.00 91.94 400 GLN A O 1
ATOM 3067 N N . ARG A 1 401 ? -9.014 -19.667 35.557 1.00 93.06 401 ARG A N 1
ATOM 3068 C CA . ARG A 1 401 ? -9.604 -19.222 34.294 1.00 93.06 401 ARG A CA 1
ATOM 3069 C C . ARG A 1 401 ? -10.252 -17.865 34.494 1.00 93.06 401 ARG A C 1
ATOM 3071 O O . ARG A 1 401 ? -10.990 -17.666 35.450 1.00 93.06 401 ARG A O 1
ATOM 3078 N N . ALA A 1 402 ? -9.972 -16.950 33.582 1.00 95.44 402 ALA A N 1
ATOM 3079 C CA . ALA A 1 402 ? -10.497 -15.595 33.593 1.00 95.44 402 ALA A CA 1
ATOM 3080 C C . ALA A 1 402 ? -10.854 -15.146 32.173 1.00 95.44 402 ALA A C 1
ATOM 3082 O O . ALA A 1 402 ? -10.478 -15.778 31.179 1.00 95.44 402 ALA A O 1
ATOM 3083 N N . LEU A 1 403 ? -11.564 -14.025 32.081 1.00 96.12 403 LEU A N 1
ATOM 3084 C CA . LEU A 1 403 ? -11.748 -13.301 30.831 1.00 96.12 403 LEU A CA 1
ATOM 3085 C C . LEU A 1 403 ? -10.776 -12.121 30.788 1.00 96.12 403 LEU A C 1
ATOM 3087 O O . LEU A 1 403 ? -10.689 -11.349 31.740 1.00 96.12 403 LEU A O 1
ATOM 3091 N N . ALA A 1 404 ? -10.057 -11.972 29.687 1.00 96.56 404 ALA A N 1
ATOM 3092 C CA . ALA A 1 404 ? -9.174 -10.847 29.443 1.00 96.56 404 ALA A CA 1
ATOM 3093 C C . ALA A 1 404 ? -9.789 -9.949 28.366 1.00 96.56 404 ALA A C 1
ATOM 3095 O O . ALA A 1 404 ? -10.130 -10.433 27.285 1.00 96.56 404 ALA A O 1
ATOM 3096 N N . LEU A 1 405 ? -9.922 -8.656 28.656 1.00 97.25 405 LEU A N 1
ATOM 3097 C CA . LEU A 1 405 ? -10.386 -7.654 27.705 1.00 97.25 405 LEU A CA 1
ATOM 3098 C C . LEU A 1 405 ? -9.276 -6.654 27.415 1.00 97.25 405 LEU A C 1
ATOM 3100 O O . LEU A 1 405 ? -8.653 -6.130 28.339 1.00 97.25 405 LEU A O 1
ATOM 3104 N N . LEU A 1 406 ? -9.064 -6.385 26.136 1.00 96.81 406 LEU A N 1
ATOM 3105 C CA . LEU A 1 406 ? -8.072 -5.448 25.641 1.00 96.81 406 LEU A CA 1
ATOM 3106 C C . LEU A 1 406 ? -8.781 -4.366 24.829 1.00 96.81 406 LEU A C 1
ATOM 3108 O O . LEU A 1 406 ? -9.495 -4.685 23.877 1.00 96.81 406 LEU A O 1
ATOM 3112 N N . ASP A 1 407 ? -8.598 -3.104 25.200 1.00 96.62 407 ASP A N 1
ATOM 3113 C CA . ASP A 1 407 ? -9.225 -1.990 24.486 1.00 96.62 407 ASP A CA 1
ATOM 3114 C C . ASP A 1 407 ? -8.701 -1.898 23.048 1.00 96.62 407 ASP A C 1
ATOM 3116 O O . ASP A 1 407 ? -7.508 -1.679 22.817 1.00 96.62 407 ASP A O 1
ATOM 3120 N N . ALA A 1 408 ? -9.601 -2.048 22.070 1.00 96.88 408 ALA A N 1
ATOM 3121 C CA . ALA A 1 408 ? -9.216 -2.047 20.669 1.00 96.88 408 ALA A CA 1
ATOM 3122 C C . ALA A 1 408 ? -8.868 -0.645 20.149 1.00 96.88 408 ALA A C 1
ATOM 3124 O O . ALA A 1 408 ? -8.256 -0.541 19.088 1.00 96.88 408 ALA A O 1
ATOM 3125 N N . THR A 1 409 ? -9.228 0.426 20.862 1.00 96.12 409 THR A N 1
ATOM 3126 C CA . THR A 1 409 ? -9.008 1.833 20.483 1.00 96.12 409 THR A CA 1
ATOM 3127 C C . THR A 1 409 ? -7.613 2.363 20.824 1.00 96.12 409 THR A C 1
ATOM 3129 O O . THR A 1 409 ? -7.258 3.459 20.392 1.00 96.12 409 THR A O 1
ATOM 3132 N N . ALA A 1 410 ? -6.794 1.595 21.551 1.00 92.44 410 ALA A N 1
ATOM 3133 C CA . ALA A 1 410 ? -5.402 1.930 21.846 1.00 92.44 410 ALA A CA 1
ATOM 3134 C C . ALA A 1 410 ? -4.431 1.005 21.106 1.00 92.44 410 ALA A C 1
ATOM 3136 O O . ALA A 1 410 ? -4.321 -0.175 21.417 1.00 92.44 410 ALA A O 1
ATOM 3137 N N . ARG A 1 411 ? -3.655 1.554 20.165 1.00 86.81 411 ARG A N 1
ATOM 3138 C CA . ARG A 1 411 ? -2.632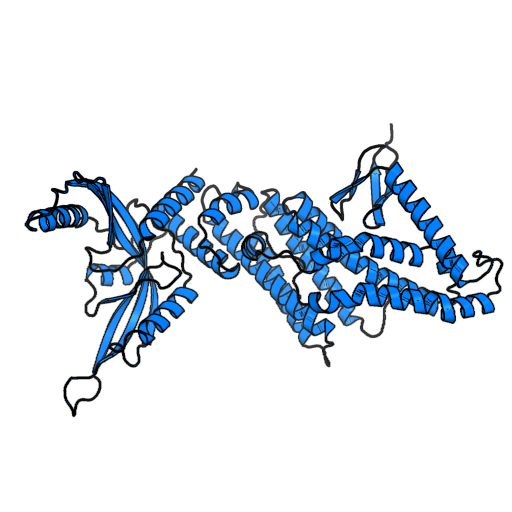 0.774 19.448 1.00 86.81 411 ARG A CA 1
ATOM 3139 C C . ARG A 1 411 ? -1.377 0.518 20.284 1.00 86.81 411 ARG A C 1
ATOM 3141 O O . ARG A 1 411 ? -0.842 -0.586 20.299 1.00 86.81 411 ARG A O 1
ATOM 3148 N N . LEU A 1 412 ? -0.902 1.543 20.991 1.00 85.56 412 LEU A N 1
ATOM 3149 C CA . LEU A 1 412 ? 0.309 1.472 21.809 1.00 85.56 412 LEU A CA 1
ATOM 3150 C C . LEU A 1 412 ? -0.057 1.241 23.273 1.00 85.56 412 LEU A C 1
ATOM 3152 O O . LEU A 1 412 ? -0.744 2.063 23.871 1.00 85.56 412 LEU A O 1
ATOM 3156 N N . ASN A 1 413 ? 0.448 0.150 23.853 1.00 85.69 413 ASN A N 1
ATOM 3157 C CA . ASN A 1 413 ? 0.153 -0.270 25.229 1.00 85.69 413 ASN A CA 1
ATOM 3158 C C . ASN A 1 413 ? -1.357 -0.279 25.551 1.00 85.69 413 ASN A C 1
ATOM 3160 O O . ASN A 1 413 ? -1.775 0.411 26.485 1.00 85.69 413 ASN A O 1
ATOM 3164 N N . PRO A 1 414 ? -2.175 -1.038 24.798 1.00 89.75 414 PRO A N 1
ATOM 3165 C CA . PRO A 1 414 ? -3.603 -1.117 25.066 1.00 89.75 414 PRO A CA 1
ATOM 3166 C C . PRO A 1 414 ? -3.893 -1.521 26.522 1.00 89.75 414 PRO A C 1
ATOM 3168 O O . PRO A 1 414 ? -3.292 -2.487 27.012 1.00 89.75 414 PRO A O 1
ATOM 3171 N N . PRO A 1 415 ? -4.803 -0.813 27.220 1.00 92.44 415 PRO A N 1
ATOM 3172 C CA . PRO A 1 415 ? -5.274 -1.216 28.538 1.00 92.44 415 PRO A CA 1
ATOM 3173 C C . PRO A 1 415 ? -5.806 -2.653 28.532 1.00 92.44 415 PRO A C 1
ATOM 3175 O O . PRO A 1 415 ? -6.632 -3.015 27.693 1.00 92.44 415 PRO A O 1
ATOM 3178 N N . LEU A 1 416 ? -5.322 -3.463 29.480 1.00 94.12 416 LEU A N 1
ATOM 3179 C CA . LEU A 1 416 ? -5.772 -4.834 29.711 1.00 94.12 416 LEU A CA 1
ATOM 3180 C C . LEU A 1 416 ? -6.546 -4.905 31.028 1.00 94.12 416 LEU A C 1
ATOM 3182 O O . LEU A 1 416 ? -5.992 -4.635 32.095 1.00 94.12 416 LEU A O 1
ATOM 3186 N N . THR A 1 417 ? -7.776 -5.394 30.967 1.00 95.56 417 THR A N 1
ATOM 3187 C CA . THR A 1 417 ? -8.572 -5.755 32.140 1.00 95.56 417 THR A CA 1
ATOM 3188 C C . THR A 1 417 ? -8.708 -7.273 32.221 1.00 95.56 417 THR A C 1
ATOM 3190 O O . THR A 1 417 ? -9.019 -7.928 31.230 1.00 95.56 417 THR A O 1
ATOM 3193 N N . VAL A 1 418 ? -8.475 -7.848 33.404 1.00 95.06 418 VAL A N 1
ATOM 3194 C CA . VAL A 1 418 ? -8.686 -9.280 33.667 1.00 95.06 418 VAL A CA 1
ATOM 3195 C C . VAL A 1 418 ? -9.830 -9.427 34.658 1.00 95.06 418 VAL A C 1
ATOM 3197 O O . VAL A 1 418 ? -9.741 -8.939 35.782 1.00 95.06 418 VAL A O 1
ATOM 3200 N N . LEU A 1 419 ? -10.888 -10.111 34.236 1.00 94.06 419 LEU A N 1
ATOM 3201 C CA . LEU A 1 419 ? -12.076 -10.391 35.026 1.00 94.06 419 LEU A CA 1
ATOM 3202 C C . LEU A 1 419 ? -12.045 -11.858 35.461 1.00 94.06 419 LEU A C 1
ATOM 3204 O O . LEU A 1 419 ? -12.267 -12.755 34.646 1.00 94.06 419 LEU A O 1
ATOM 3208 N N . GLY A 1 420 ? -11.775 -12.101 36.747 1.00 91.19 420 GLY A N 1
ATOM 3209 C CA . GLY A 1 420 ? -11.842 -13.451 37.324 1.00 91.19 420 GLY A CA 1
ATOM 3210 C C . GLY A 1 420 ? -13.263 -14.027 37.297 1.00 91.19 420 GLY A C 1
ATOM 3211 O O . GLY A 1 420 ? -13.448 -15.202 37.008 1.00 91.19 420 GLY A O 1
ATOM 3212 N N . SER A 1 421 ? -14.264 -13.166 37.496 1.00 89.56 421 SER A N 1
ATOM 3213 C CA . SER A 1 421 ? -15.687 -13.501 37.392 1.00 89.56 421 SER A CA 1
ATOM 3214 C C . SER A 1 421 ? -16.364 -12.516 36.435 1.00 89.56 421 SER A C 1
ATOM 3216 O O . SER A 1 421 ? -16.799 -11.452 36.879 1.00 89.56 421 SER A O 1
ATOM 3218 N N . PRO A 1 422 ? -16.413 -12.799 35.118 1.00 86.88 422 PRO A N 1
ATOM 3219 C CA . PRO A 1 422 ? -17.012 -11.880 34.156 1.00 86.88 422 PRO A CA 1
ATOM 3220 C C . PRO A 1 422 ? -18.517 -11.697 34.437 1.00 86.88 422 PRO A C 1
ATOM 3222 O O . PRO A 1 422 ? -19.204 -12.694 34.714 1.00 86.88 422 PRO A O 1
ATOM 3225 N N . PRO A 1 423 ? -19.046 -10.458 34.344 1.00 86.88 423 PRO A N 1
ATOM 3226 C CA . PRO A 1 423 ? -20.470 -10.183 34.525 1.00 86.88 423 PRO A CA 1
ATOM 3227 C C . PRO A 1 423 ? -21.342 -11.083 33.645 1.00 86.88 423 PRO A C 1
ATOM 3229 O O . PRO A 1 423 ? -20.981 -11.370 32.503 1.00 86.88 423 PRO A O 1
ATOM 3232 N N . GLU A 1 424 ? -22.496 -11.519 34.162 1.00 87.69 424 GLU A N 1
ATOM 3233 C CA . GLU A 1 424 ? -23.431 -12.374 33.412 1.00 87.69 424 GLU A CA 1
ATOM 3234 C C . GLU A 1 424 ? -23.827 -11.775 32.052 1.00 87.69 424 GLU A C 1
ATOM 3236 O O . GLU A 1 424 ? -23.748 -12.503 31.062 1.00 87.69 424 GLU A O 1
ATOM 3241 N N . PRO A 1 425 ? -24.129 -10.460 31.940 1.00 86.00 425 PRO A N 1
ATOM 3242 C CA . PRO A 1 425 ? -24.413 -9.859 30.642 1.00 86.00 425 PRO A CA 1
ATOM 3243 C C . PRO A 1 425 ? -23.265 -10.063 29.654 1.00 86.00 425 PRO A C 1
ATOM 3245 O O . PRO A 1 425 ? -23.500 -10.465 28.520 1.00 86.00 425 PRO A O 1
ATOM 3248 N N . LEU A 1 426 ? -22.014 -9.847 30.085 1.00 86.19 426 LEU A N 1
ATOM 3249 C CA . LEU A 1 426 ? -20.836 -10.015 29.231 1.00 86.19 426 LEU A CA 1
ATOM 3250 C C . LEU A 1 426 ? -20.665 -11.467 28.781 1.00 86.19 426 LEU A C 1
ATOM 3252 O O . LEU A 1 426 ? -20.312 -11.705 27.632 1.00 86.19 426 LEU A O 1
ATOM 3256 N N . ARG A 1 427 ? -20.941 -12.443 29.654 1.00 87.81 427 ARG A N 1
ATOM 3257 C CA . ARG A 1 427 ? -20.921 -13.863 29.275 1.00 87.81 427 ARG A CA 1
ATOM 3258 C C . ARG A 1 427 ? -21.993 -14.187 28.235 1.00 87.81 427 ARG A C 1
ATOM 3260 O O . ARG A 1 427 ? -21.662 -14.809 27.231 1.00 87.81 427 ARG A O 1
ATOM 3267 N N . ALA A 1 428 ? -23.222 -13.715 28.432 1.00 86.69 428 ALA A N 1
ATOM 3268 C CA . ALA A 1 428 ? -24.316 -13.908 27.479 1.00 86.69 428 ALA A CA 1
ATOM 3269 C C . ALA A 1 428 ? -24.038 -13.232 26.122 1.00 86.69 428 ALA A C 1
ATOM 3271 O O . ALA A 1 428 ? -24.280 -13.817 25.066 1.00 86.69 428 ALA A O 1
ATOM 3272 N N . ALA A 1 429 ? -23.457 -12.029 26.139 1.00 86.31 429 ALA A N 1
ATOM 3273 C CA . ALA A 1 429 ? -23.085 -11.294 24.933 1.00 86.31 429 ALA A CA 1
ATOM 3274 C C . ALA A 1 429 ? -21.965 -11.963 24.131 1.00 86.31 429 ALA A C 1
ATOM 3276 O O . ALA A 1 429 ? -21.815 -11.646 22.961 1.00 86.31 429 ALA A O 1
ATOM 3277 N N . LEU A 1 430 ? -21.177 -12.869 24.722 1.00 87.06 430 LEU A N 1
ATOM 3278 C CA . LEU A 1 430 ? -20.145 -13.632 24.010 1.00 87.06 430 LEU A CA 1
ATOM 3279 C C . LEU A 1 430 ? -20.683 -14.910 23.355 1.00 87.06 430 LEU A C 1
ATOM 3281 O O . LEU A 1 430 ? -19.993 -15.495 22.524 1.00 87.06 430 LEU A O 1
ATOM 3285 N N . THR A 1 431 ? -21.884 -15.361 23.724 1.00 87.69 431 THR A N 1
ATOM 3286 C CA . THR A 1 431 ? -22.495 -16.577 23.164 1.00 87.69 431 THR A CA 1
ATOM 3287 C C . THR A 1 431 ? -23.561 -16.272 22.120 1.00 87.69 431 THR A C 1
ATOM 3289 O O . THR A 1 431 ? -23.765 -17.077 21.213 1.00 87.69 431 THR A O 1
ATOM 3292 N N . HIS A 1 432 ? -24.219 -15.114 22.210 1.00 86.88 432 HIS A N 1
ATOM 3293 C CA . HIS A 1 432 ? -25.302 -14.734 21.308 1.00 86.88 432 HIS A CA 1
ATOM 3294 C C . HIS A 1 432 ? -25.058 -13.335 20.733 1.00 86.88 432 HIS A C 1
ATOM 3296 O O . HIS A 1 432 ? -25.098 -12.360 21.485 1.00 86.88 432 HIS A O 1
ATOM 3302 N N . PRO A 1 433 ? -24.808 -13.202 19.418 1.00 84.50 433 PRO A N 1
ATOM 3303 C CA . PRO A 1 433 ? -24.707 -11.889 18.805 1.00 84.50 433 PRO A CA 1
ATOM 3304 C C . PRO A 1 433 ? -26.100 -11.237 18.793 1.00 84.50 433 PRO A C 1
ATOM 3306 O O . PRO A 1 433 ? -27.100 -11.889 18.488 1.00 84.50 433 PRO A O 1
ATOM 3309 N N . ILE A 1 434 ? -26.168 -9.955 19.144 1.00 83.81 434 ILE A N 1
ATOM 3310 C CA . ILE A 1 434 ? -27.404 -9.173 19.243 1.00 83.81 434 ILE A CA 1
ATOM 3311 C C . ILE A 1 434 ? -27.375 -7.981 18.279 1.00 83.81 434 ILE A C 1
ATOM 3313 O O . ILE A 1 434 ? -26.315 -7.535 17.836 1.00 83.81 434 ILE A O 1
ATOM 3317 N N . GLY A 1 435 ? -28.555 -7.463 17.939 1.00 79.88 435 GLY A N 1
ATOM 3318 C CA . GLY A 1 435 ? -28.674 -6.181 17.248 1.00 79.88 435 GLY A CA 1
ATOM 3319 C C . GLY A 1 435 ? -28.359 -5.029 18.203 1.00 79.88 435 GLY A C 1
ATOM 3320 O O . GLY A 1 435 ? -28.817 -5.028 19.344 1.00 79.88 435 GLY A O 1
ATOM 3321 N N . VAL A 1 436 ? -27.585 -4.053 17.733 1.00 83.75 436 VAL A N 1
ATOM 3322 C CA . VAL A 1 436 ? -27.230 -2.850 18.495 1.00 83.75 436 VAL A CA 1
ATOM 3323 C C . VAL A 1 436 ? -28.306 -1.780 18.311 1.00 83.75 436 VAL A C 1
ATOM 3325 O O . VAL A 1 436 ? -28.636 -1.434 17.175 1.00 83.75 436 VAL A O 1
ATOM 3328 N N . ARG A 1 437 ? -28.843 -1.207 19.397 1.00 76.06 437 ARG A N 1
ATOM 3329 C CA . ARG A 1 437 ? -29.809 -0.104 19.305 1.00 76.06 437 ARG A CA 1
ATOM 3330 C C . ARG A 1 437 ? -29.044 1.202 19.116 1.00 76.06 437 ARG A C 1
ATOM 3332 O O . ARG A 1 437 ? -28.492 1.735 20.064 1.00 76.06 437 ARG A O 1
ATOM 3339 N N . THR A 1 438 ? -28.977 1.671 17.867 1.00 63.59 438 THR A N 1
ATOM 3340 C CA . THR A 1 438 ? -28.473 2.995 17.424 1.00 63.59 438 THR A CA 1
ATOM 3341 C C . THR A 1 438 ? -27.571 3.714 18.437 1.00 63.59 438 THR A C 1
ATOM 3343 O O . THR A 1 438 ? -28.020 4.616 19.145 1.00 63.59 438 THR A O 1
ATOM 3346 N N . ALA A 1 439 ? -26.296 3.326 18.485 1.00 72.12 439 ALA A N 1
ATOM 3347 C CA . ALA A 1 439 ? -25.281 3.978 19.303 1.00 72.12 439 ALA A CA 1
ATOM 3348 C C . ALA A 1 439 ? -24.062 4.339 18.448 1.00 72.12 439 ALA A C 1
ATOM 3350 O O . ALA A 1 439 ? -23.722 3.636 17.494 1.00 72.12 439 ALA A O 1
ATOM 3351 N N . THR A 1 440 ? -23.379 5.422 18.813 1.00 91.62 440 THR A N 1
ATOM 3352 C CA . THR A 1 440 ? -22.071 5.760 18.250 1.00 91.62 440 THR A CA 1
ATOM 3353 C C . THR A 1 440 ? -21.076 4.648 18.580 1.00 91.62 440 THR A C 1
ATOM 3355 O O . THR A 1 440 ? -20.928 4.296 19.747 1.00 91.62 440 THR A O 1
ATOM 3358 N N . ILE A 1 441 ? -20.378 4.101 17.581 1.00 94.75 441 ILE A N 1
ATOM 3359 C CA . ILE A 1 441 ? -19.385 3.030 17.770 1.00 94.75 441 ILE A CA 1
ATOM 3360 C C . ILE A 1 441 ? -17.980 3.603 17.576 1.00 94.75 441 ILE A C 1
ATOM 3362 O O . ILE A 1 441 ? -17.696 4.234 16.557 1.00 94.75 441 ILE A O 1
ATOM 3366 N N . ALA A 1 442 ? -17.084 3.367 18.534 1.00 95.81 442 ALA A N 1
ATOM 3367 C CA . ALA A 1 442 ? -15.679 3.734 18.399 1.00 95.81 442 ALA A CA 1
ATOM 3368 C C . ALA A 1 442 ? -14.944 2.865 17.377 1.00 95.81 442 ALA A C 1
ATOM 3370 O O . ALA A 1 442 ? -15.138 1.654 17.312 1.00 95.81 442 ALA A O 1
ATOM 3371 N N . LEU A 1 443 ? -14.066 3.488 16.583 1.00 95.25 443 LEU A N 1
ATOM 3372 C CA . LEU A 1 443 ? -13.243 2.763 15.619 1.00 95.25 443 LEU A CA 1
ATOM 3373 C C . LEU A 1 443 ? -12.082 2.048 16.323 1.00 95.25 443 LEU A C 1
ATOM 3375 O O . LEU A 1 443 ? -11.284 2.710 17.002 1.00 95.25 443 LEU A O 1
ATOM 3379 N N . PRO A 1 444 ? -11.893 0.734 16.116 1.00 95.81 444 PRO A N 1
ATOM 3380 C CA . PRO A 1 444 ? -10.697 0.053 16.581 1.00 95.81 444 PRO A CA 1
ATOM 3381 C C . PRO A 1 444 ? -9.458 0.667 15.919 1.00 95.81 444 PRO A C 1
ATOM 3383 O O . PRO A 1 444 ? -9.493 1.115 14.772 1.00 95.81 444 PRO A O 1
ATOM 3386 N N . ALA A 1 445 ? -8.373 0.725 16.677 1.00 94.50 445 ALA A N 1
ATOM 3387 C CA . ALA A 1 445 ? -7.033 1.139 16.275 1.00 94.50 445 ALA A CA 1
ATOM 3388 C C . ALA A 1 445 ? -6.048 -0.044 16.250 1.00 94.50 445 ALA A C 1
ATOM 3390 O O . ALA A 1 445 ? -4.861 0.161 16.010 1.00 94.50 445 ALA A O 1
ATOM 3391 N N . THR A 1 446 ? -6.535 -1.254 16.536 1.00 94.50 446 THR A N 1
ATOM 3392 C CA . THR A 1 446 ? -5.757 -2.494 16.570 1.00 94.50 446 THR A CA 1
ATOM 3393 C C . THR A 1 446 ? -6.391 -3.563 15.697 1.00 94.50 446 THR A C 1
ATOM 3395 O O . THR A 1 446 ? -7.618 -3.697 15.652 1.00 94.50 446 THR A O 1
ATOM 3398 N N . THR A 1 447 ? -5.551 -4.352 15.038 1.00 93.44 447 THR A N 1
ATOM 3399 C CA . THR A 1 447 ? -5.971 -5.570 14.335 1.00 93.44 447 THR A CA 1
ATOM 3400 C C . THR A 1 447 ? -6.061 -6.760 15.293 1.00 93.44 447 THR A C 1
ATOM 3402 O O . THR A 1 447 ? -5.553 -6.727 16.417 1.00 93.44 447 THR A O 1
ATOM 3405 N N . GLN A 1 448 ? -6.661 -7.862 14.836 1.00 92.69 448 GLN A N 1
ATOM 3406 C CA . GLN A 1 448 ? -6.692 -9.124 15.583 1.00 92.69 448 GLN A CA 1
ATOM 3407 C C . GLN A 1 448 ? -5.277 -9.627 15.935 1.00 92.69 448 GLN A C 1
ATOM 3409 O O . GLN A 1 448 ? -5.040 -10.118 17.044 1.00 92.69 448 GLN A O 1
ATOM 3414 N N . GLY A 1 449 ? -4.329 -9.500 15.001 1.00 91.25 449 GLY A N 1
ATOM 3415 C CA . GLY A 1 449 ? -2.935 -9.897 15.209 1.00 91.25 449 GLY A CA 1
ATOM 3416 C C . GLY A 1 449 ? -2.233 -9.028 16.255 1.00 91.25 449 GLY A C 1
ATOM 3417 O O . GLY A 1 449 ? -1.590 -9.558 17.167 1.00 91.25 449 GLY A O 1
ATOM 3418 N N . GLU A 1 450 ? -2.409 -7.706 16.173 1.00 93.62 450 GLU A N 1
ATOM 3419 C CA . GLU A 1 450 ? -1.877 -6.752 17.155 1.00 93.62 450 GLU A CA 1
ATOM 3420 C C . GLU A 1 450 ? -2.476 -6.991 18.550 1.00 93.62 450 GLU A C 1
ATOM 3422 O O . GLU A 1 450 ? -1.747 -6.987 19.544 1.00 93.62 450 GLU A O 1
ATOM 3427 N N . ALA A 1 451 ? -3.774 -7.295 18.641 1.00 95.25 451 ALA A N 1
ATOM 3428 C CA . ALA A 1 451 ? -4.436 -7.613 19.902 1.00 95.25 451 ALA A CA 1
ATOM 3429 C C . ALA A 1 451 ? -3.866 -8.875 20.564 1.00 95.25 451 ALA A C 1
ATOM 3431 O O . ALA A 1 451 ? -3.574 -8.878 21.762 1.00 95.25 451 ALA A O 1
ATOM 3432 N N . LEU A 1 452 ? -3.641 -9.944 19.791 1.00 94.94 452 LEU A N 1
ATOM 3433 C CA . LEU A 1 452 ? -3.027 -11.174 20.298 1.00 94.94 452 LEU A CA 1
ATOM 3434 C C . LEU A 1 452 ? -1.599 -10.928 20.813 1.00 94.94 452 LEU A C 1
ATOM 3436 O O . LEU A 1 452 ? -1.210 -11.471 21.854 1.00 94.94 452 LEU A O 1
ATOM 3440 N N . ALA A 1 453 ? -0.820 -10.099 20.113 1.00 94.19 453 ALA A N 1
ATOM 3441 C CA . ALA A 1 453 ? 0.494 -9.666 20.582 1.00 94.19 453 ALA A CA 1
ATOM 3442 C C . ALA A 1 453 ? 0.387 -8.840 21.879 1.00 94.19 453 ALA A C 1
ATOM 3444 O O . ALA A 1 453 ? 1.136 -9.095 22.826 1.00 94.19 453 ALA A O 1
ATOM 3445 N N . GLY A 1 454 ? -0.590 -7.931 21.954 1.00 94.88 454 GLY A N 1
ATOM 3446 C CA . GLY A 1 454 ? -0.902 -7.121 23.132 1.00 94.88 454 GLY A CA 1
ATOM 3447 C C . GLY A 1 454 ? -1.235 -7.964 24.363 1.00 94.88 454 GLY A C 1
ATOM 3448 O O . GLY A 1 454 ? -0.620 -7.776 25.413 1.00 94.88 454 GLY A O 1
ATOM 3449 N N . PHE A 1 455 ? -2.113 -8.965 24.233 1.00 95.94 455 PHE A N 1
ATOM 3450 C CA . PHE A 1 455 ? -2.424 -9.910 25.312 1.00 95.94 455 PHE A CA 1
ATOM 3451 C C . PHE A 1 455 ? -1.174 -10.633 25.828 1.00 95.94 455 PHE A C 1
ATOM 3453 O O . PHE A 1 455 ? -0.920 -10.663 27.034 1.00 95.94 455 PHE A O 1
ATOM 3460 N N . ARG A 1 456 ? -0.347 -11.173 24.923 1.00 94.56 456 ARG A N 1
ATOM 3461 C CA . ARG A 1 456 ? 0.898 -11.872 25.290 1.00 94.56 456 ARG A CA 1
ATOM 3462 C C . ARG A 1 456 ? 1.878 -10.946 26.007 1.00 94.56 456 ARG A C 1
ATOM 3464 O O . ARG A 1 456 ? 2.486 -11.347 26.998 1.00 94.56 456 ARG A O 1
ATOM 3471 N N . GLN A 1 457 ? 2.038 -9.716 25.524 1.00 93.62 457 GLN A N 1
ATOM 3472 C CA . GLN A 1 457 ? 2.916 -8.725 26.143 1.00 93.62 457 GLN A CA 1
ATOM 3473 C C . GLN A 1 457 ? 2.412 -8.314 27.530 1.00 93.62 457 GLN A C 1
ATOM 3475 O O . GLN A 1 457 ? 3.202 -8.246 28.472 1.00 93.62 457 GLN A O 1
ATOM 3480 N N . ALA A 1 458 ? 1.110 -8.075 27.671 1.00 89.56 458 ALA A N 1
ATOM 3481 C CA . ALA A 1 458 ? 0.498 -7.706 28.938 1.00 89.56 458 ALA A CA 1
ATOM 3482 C C . ALA A 1 458 ? 0.579 -8.848 29.966 1.00 89.56 458 ALA A C 1
ATOM 3484 O O . ALA A 1 458 ? 0.921 -8.597 31.119 1.00 89.56 458 ALA A O 1
ATOM 3485 N N . GLY A 1 459 ? 0.388 -10.103 29.540 1.00 90.12 459 GLY A N 1
ATOM 3486 C CA . GLY A 1 459 ? 0.618 -11.281 30.381 1.00 90.12 459 GLY A CA 1
ATOM 3487 C C . GLY A 1 459 ? 2.057 -11.368 30.899 1.00 90.12 459 GLY A C 1
ATOM 3488 O O . GLY A 1 459 ? 2.265 -11.564 32.089 1.00 90.12 459 GLY A O 1
ATOM 3489 N N . ARG A 1 460 ? 3.063 -11.121 30.045 1.00 91.56 460 ARG A N 1
ATOM 3490 C CA . ARG A 1 460 ? 4.485 -11.107 30.457 1.00 91.56 460 ARG A CA 1
ATOM 3491 C C . ARG A 1 460 ? 4.819 -10.012 31.474 1.00 91.56 460 ARG A C 1
ATOM 3493 O O . ARG A 1 460 ? 5.736 -10.188 32.267 1.00 91.56 460 ARG A O 1
ATOM 3500 N N . ARG A 1 461 ? 4.111 -8.879 31.437 1.00 90.81 461 ARG A N 1
ATOM 3501 C CA . ARG A 1 461 ? 4.303 -7.753 32.371 1.00 90.81 461 ARG A CA 1
ATOM 3502 C C . ARG A 1 461 ? 3.618 -7.968 33.722 1.00 90.81 461 ARG A C 1
ATOM 3504 O O . ARG A 1 461 ? 3.871 -7.201 34.646 1.00 90.81 461 ARG A O 1
ATOM 3511 N N . ARG A 1 462 ? 2.753 -8.979 33.838 1.00 89.50 462 ARG A N 1
ATOM 3512 C CA . ARG A 1 462 ? 1.959 -9.268 35.033 1.00 89.50 462 ARG A CA 1
ATOM 3513 C C . ARG A 1 462 ? 2.511 -10.491 35.769 1.00 89.50 462 ARG A C 1
ATOM 3515 O O . ARG A 1 462 ? 2.189 -11.616 35.392 1.00 89.50 462 ARG A O 1
ATOM 3522 N N . PRO A 1 463 ? 3.331 -10.304 36.823 1.00 87.75 463 PRO A N 1
ATOM 3523 C CA . PRO A 1 463 ? 3.936 -11.423 37.552 1.00 87.75 463 PRO A CA 1
ATOM 3524 C C . PRO A 1 463 ? 2.902 -12.305 38.269 1.00 87.75 463 PRO A C 1
ATOM 3526 O O . PRO A 1 463 ? 3.199 -13.444 38.619 1.00 87.75 463 PRO A O 1
ATOM 3529 N N . ASP A 1 464 ? 1.686 -11.798 38.470 1.00 88.25 464 ASP A N 1
ATOM 3530 C CA . ASP A 1 464 ? 0.559 -12.526 39.044 1.00 88.25 464 ASP A CA 1
ATOM 3531 C C . ASP A 1 464 ? -0.117 -13.507 38.063 1.00 88.25 464 ASP A C 1
ATOM 3533 O O . ASP A 1 464 ? -0.874 -14.372 38.500 1.00 88.25 464 ASP A O 1
ATOM 3537 N N . LEU A 1 465 ? 0.183 -13.416 36.760 1.00 89.38 465 LEU A N 1
ATOM 3538 C CA . LEU A 1 465 ? -0.353 -14.281 35.704 1.00 89.38 465 LEU A CA 1
ATOM 3539 C C . LEU A 1 465 ? 0.714 -15.269 35.200 1.00 89.38 465 LEU A C 1
ATOM 3541 O O . LEU A 1 465 ? 1.163 -15.202 34.052 1.00 89.38 465 LEU A O 1
ATOM 3545 N N . GLN A 1 466 ? 1.149 -16.201 36.048 1.00 88.06 466 GLN A N 1
ATOM 3546 C CA . GLN A 1 466 ? 2.169 -17.170 35.640 1.00 88.06 466 GLN A CA 1
ATOM 3547 C C . GLN A 1 466 ? 1.638 -18.126 34.570 1.00 88.06 466 GLN A C 1
ATOM 3549 O O . GLN A 1 466 ? 0.487 -18.557 34.618 1.00 88.06 466 GLN A O 1
ATOM 3554 N N . ASN A 1 467 ? 2.492 -18.487 33.608 1.00 90.62 467 ASN A N 1
ATOM 3555 C CA . ASN A 1 467 ? 2.138 -19.377 32.497 1.00 90.62 467 ASN A CA 1
ATOM 3556 C C . ASN A 1 467 ? 0.866 -18.944 31.743 1.00 90.62 467 ASN A C 1
ATOM 3558 O O . ASN A 1 467 ? 0.115 -19.794 31.268 1.00 90.62 467 ASN A O 1
ATOM 3562 N N . ALA A 1 468 ? 0.622 -17.632 31.637 1.00 93.31 468 ALA A N 1
ATOM 3563 C CA . ALA A 1 468 ? -0.563 -17.090 30.985 1.00 93.31 468 ALA A CA 1
ATOM 3564 C C . ALA A 1 468 ? -0.714 -17.597 29.540 1.00 93.31 468 ALA A C 1
ATOM 3566 O O . ALA A 1 468 ? 0.164 -17.407 28.692 1.00 93.31 468 ALA A O 1
ATOM 3567 N N . ARG A 1 469 ? -1.865 -18.207 29.253 1.00 95.44 469 ARG A N 1
ATOM 3568 C CA . ARG A 1 469 ? -2.291 -18.659 27.927 1.00 95.44 469 ARG A CA 1
ATOM 3569 C C . ARG A 1 469 ? -3.558 -17.915 27.542 1.00 95.44 469 ARG A C 1
ATOM 3571 O O . ARG A 1 469 ? -4.568 -18.013 28.233 1.00 95.44 469 ARG A O 1
ATOM 3578 N N . PHE A 1 470 ? -3.485 -17.188 26.435 1.00 95.81 470 PHE A N 1
ATOM 3579 C CA . PHE A 1 470 ? -4.604 -16.430 25.888 1.00 95.81 470 PHE A CA 1
ATOM 3580 C C . PHE A 1 470 ? -5.152 -17.132 24.646 1.00 95.81 470 PHE A C 1
ATOM 3582 O O . PHE A 1 470 ? -4.392 -17.431 23.723 1.00 95.81 470 PHE A O 1
ATOM 3589 N N . GLU A 1 471 ? -6.463 -17.343 24.615 1.00 96.06 471 GLU A N 1
ATOM 3590 C CA . GLU A 1 471 ? -7.216 -17.828 23.457 1.00 96.06 471 GLU A CA 1
ATOM 3591 C C . GLU A 1 471 ? -8.191 -16.729 23.026 1.00 96.06 471 GLU A C 1
ATOM 3593 O O . GLU A 1 471 ? -9.146 -16.422 23.743 1.00 96.06 471 GLU A O 1
ATOM 3598 N N . LEU A 1 472 ? -7.925 -16.090 21.885 1.00 95.38 472 LEU A N 1
ATOM 3599 C CA . LEU A 1 472 ? -8.751 -14.989 21.398 1.00 95.38 472 LEU A CA 1
ATOM 3600 C C . LEU A 1 472 ? -10.140 -15.500 20.989 1.00 95.38 472 LEU A C 1
ATOM 3602 O O . LEU A 1 472 ? -10.250 -16.429 20.195 1.00 95.38 472 LEU A O 1
ATOM 3606 N N . ARG A 1 473 ? -11.188 -14.862 21.513 1.00 93.94 473 ARG A N 1
ATOM 3607 C CA . ARG A 1 473 ? -12.596 -15.159 21.211 1.00 93.94 473 ARG A CA 1
ATOM 3608 C C . ARG A 1 473 ? -13.159 -14.265 20.110 1.00 93.94 473 ARG A C 1
ATOM 3610 O O . ARG A 1 473 ? -13.983 -14.726 19.333 1.00 93.94 473 ARG A O 1
ATOM 3617 N N . GLY A 1 474 ? -12.709 -13.013 20.030 1.00 91.81 474 GLY A N 1
ATOM 3618 C CA . GLY A 1 474 ? -13.148 -12.063 19.008 1.00 91.81 474 GLY A CA 1
ATOM 3619 C C . GLY A 1 474 ? -13.245 -10.635 19.534 1.00 91.81 474 GLY A C 1
ATOM 3620 O O . GLY A 1 474 ? -12.623 -10.295 20.543 1.00 91.81 474 GLY A O 1
ATOM 3621 N N . LEU A 1 475 ? -14.020 -9.812 18.829 1.00 93.75 475 LEU A N 1
ATOM 3622 C CA . LEU A 1 475 ? -14.323 -8.431 19.192 1.00 93.75 475 LEU A CA 1
ATOM 3623 C C . LEU A 1 475 ? -15.733 -8.356 19.796 1.00 93.75 475 LEU A C 1
ATOM 3625 O O . LEU A 1 475 ? -16.673 -8.904 19.221 1.00 93.75 475 LEU A O 1
ATOM 3629 N N . VAL A 1 476 ? -15.878 -7.671 20.929 1.00 95.12 476 VAL A N 1
ATOM 3630 C CA . VAL A 1 476 ? -17.170 -7.376 21.567 1.00 95.12 476 VAL A CA 1
ATOM 3631 C C . VAL A 1 476 ? -17.347 -5.863 21.682 1.00 95.12 476 VAL A C 1
ATOM 3633 O O . VAL A 1 476 ? -16.376 -5.139 21.900 1.00 95.12 476 VAL A O 1
ATOM 3636 N N . LEU A 1 477 ? -18.576 -5.376 21.554 1.00 95.81 477 LEU A N 1
ATOM 3637 C CA . LEU A 1 477 ? -18.927 -3.983 21.813 1.00 95.81 477 LEU A CA 1
ATOM 3638 C C . LEU A 1 477 ? -19.420 -3.846 23.255 1.00 95.81 477 LEU A C 1
ATOM 3640 O O . LEU A 1 477 ? -20.389 -4.497 23.634 1.00 95.81 477 LEU A O 1
ATOM 3644 N N . VAL A 1 478 ? -18.765 -3.020 24.070 1.00 94.94 478 VAL A N 1
ATOM 3645 C CA . VAL A 1 478 ? -19.169 -2.775 25.467 1.00 94.94 478 VAL A CA 1
ATOM 3646 C C . VAL A 1 478 ? -19.687 -1.347 25.651 1.00 94.94 478 VAL A C 1
ATOM 3648 O O . VAL A 1 478 ? -19.216 -0.446 24.950 1.00 94.94 478 VAL A O 1
ATOM 3651 N N . PRO A 1 479 ? -20.614 -1.099 26.595 1.00 95.06 479 PRO A N 1
ATOM 3652 C CA . PRO A 1 479 ? -21.127 0.236 26.838 1.00 95.06 479 PRO A CA 1
ATOM 3653 C C . PRO A 1 479 ? -20.035 1.081 27.492 1.00 95.06 479 PRO A C 1
ATOM 3655 O O . PRO A 1 479 ? -19.416 0.685 28.488 1.00 95.06 479 PRO A O 1
ATOM 3658 N N . ALA A 1 480 ? -19.813 2.260 26.929 1.00 96.25 480 ALA A N 1
ATOM 3659 C CA . ALA A 1 480 ? -18.890 3.263 27.422 1.00 96.25 480 ALA A CA 1
ATOM 3660 C C . ALA A 1 480 ? -19.551 4.643 27.415 1.00 96.25 480 ALA A C 1
ATOM 3662 O O . ALA A 1 480 ? -20.538 4.891 26.724 1.00 96.25 480 ALA A O 1
ATOM 3663 N N . ALA A 1 481 ? -19.023 5.559 28.215 1.00 96.12 481 ALA A N 1
ATOM 3664 C CA . ALA A 1 481 ? -19.552 6.910 28.277 1.00 96.12 481 ALA A CA 1
ATOM 3665 C C . ALA A 1 481 ? -18.440 7.927 28.480 1.00 96.12 481 ALA A C 1
ATOM 3667 O O . ALA A 1 481 ? -17.478 7.677 29.211 1.00 96.12 481 ALA A O 1
ATOM 3668 N N . MET A 1 482 ? -18.606 9.091 27.854 1.00 96.44 482 MET A N 1
ATOM 3669 C CA . MET A 1 482 ? -17.874 10.295 28.218 1.00 96.44 482 MET A CA 1
ATOM 3670 C C . MET A 1 482 ? -18.805 11.230 28.984 1.00 96.44 482 MET A C 1
ATOM 3672 O O . MET A 1 482 ? -19.850 11.614 28.464 1.00 96.44 482 MET A O 1
ATOM 3676 N N . ALA A 1 483 ? -18.415 11.622 30.194 1.00 95.94 483 ALA A N 1
ATOM 3677 C CA . ALA A 1 483 ? -19.083 12.681 30.937 1.00 95.94 483 ALA A CA 1
ATOM 3678 C C . ALA A 1 483 ? -18.207 13.936 30.958 1.00 95.94 483 ALA A C 1
ATOM 3680 O O . ALA A 1 483 ? -17.029 13.877 31.322 1.00 95.94 483 ALA A O 1
ATOM 3681 N N . VAL A 1 484 ? -18.787 15.075 30.585 1.00 96.31 484 VAL A N 1
ATOM 3682 C CA . VAL A 1 484 ? -18.175 16.390 30.791 1.00 96.31 484 VAL A CA 1
ATOM 3683 C C . VAL A 1 484 ? -18.679 16.921 32.120 1.00 96.31 484 VAL A C 1
ATOM 3685 O O . VAL A 1 484 ? -19.881 17.093 32.325 1.00 96.31 484 VAL A O 1
ATOM 3688 N N . LEU A 1 485 ? -17.752 17.156 33.038 1.00 95.12 485 LEU A N 1
ATOM 3689 C CA . LEU A 1 485 ? -18.025 17.693 34.360 1.00 95.12 485 LEU A CA 1
ATOM 3690 C C . LEU A 1 485 ? -17.619 19.162 34.386 1.00 95.12 485 LEU A C 1
ATOM 3692 O O . LEU A 1 485 ? -16.511 19.511 33.971 1.00 95.12 485 LEU A O 1
ATOM 3696 N N . ARG A 1 486 ? -18.501 20.022 34.890 1.00 95.69 486 ARG A N 1
ATOM 3697 C CA . ARG A 1 486 ? -18.263 21.459 35.020 1.00 95.69 486 ARG A CA 1
ATOM 3698 C C . ARG A 1 486 ? -18.008 21.811 36.478 1.00 95.69 486 ARG A C 1
ATOM 3700 O O . ARG A 1 486 ? -18.738 21.381 37.364 1.00 95.69 486 ARG A O 1
ATOM 3707 N N . SER A 1 487 ? -16.977 22.613 36.707 1.00 93.75 487 SER A N 1
ATOM 3708 C CA . SER A 1 487 ? -16.615 23.177 38.009 1.00 93.75 487 SER A CA 1
ATOM 3709 C C . SER A 1 487 ? -16.375 24.683 37.884 1.00 93.75 487 SER A C 1
ATOM 3711 O O . SER A 1 487 ? -16.322 25.222 36.777 1.00 93.75 487 SER A O 1
ATOM 3713 N N . ARG A 1 488 ? -16.125 25.365 39.008 1.00 91.94 488 ARG A N 1
ATOM 3714 C CA . ARG A 1 488 ? -15.677 26.772 39.001 1.00 91.94 488 ARG A CA 1
ATOM 3715 C C . ARG A 1 488 ? -14.337 26.985 38.286 1.00 91.94 488 ARG A C 1
ATOM 3717 O O . ARG A 1 488 ? -14.087 28.079 37.796 1.00 91.94 488 ARG A O 1
ATOM 3724 N N . LYS A 1 489 ? -13.485 25.955 38.218 1.00 91.81 489 LYS A N 1
ATOM 3725 C CA . LYS A 1 489 ? -12.162 25.998 37.567 1.00 91.81 489 LYS A CA 1
ATOM 3726 C C . LYS A 1 489 ? -12.204 25.676 36.070 1.00 91.81 489 LYS A C 1
ATOM 3728 O O . LYS A 1 489 ? -11.164 25.706 35.422 1.00 91.81 489 LYS A O 1
ATOM 3733 N N . GLY A 1 490 ? -13.381 25.360 35.531 1.00 93.81 490 GLY A N 1
ATOM 3734 C CA . GLY A 1 490 ? -13.575 24.975 34.136 1.00 93.81 490 GLY A CA 1
ATOM 3735 C C . GLY A 1 490 ? -14.170 23.579 33.982 1.00 93.81 490 GLY A C 1
ATOM 3736 O O . GLY A 1 490 ? -14.656 22.970 34.944 1.00 93.81 490 GLY A O 1
ATOM 3737 N N . GLU A 1 491 ? -14.148 23.095 32.744 1.00 95.38 491 GLU A N 1
ATOM 3738 C CA . GLU A 1 491 ? -14.693 21.798 32.352 1.00 95.38 491 GLU A CA 1
ATOM 3739 C C . GLU A 1 491 ? -13.594 20.737 32.271 1.00 95.38 491 GLU A C 1
ATOM 3741 O O . GLU A 1 491 ? -12.464 21.013 31.866 1.00 95.38 491 GLU A O 1
ATOM 3746 N N . ARG A 1 492 ? -13.933 19.502 32.646 1.00 93.50 492 ARG A N 1
ATOM 3747 C CA . ARG A 1 492 ? -13.078 18.331 32.434 1.00 93.50 492 ARG A CA 1
ATOM 3748 C C . ARG A 1 492 ? -13.899 17.167 31.904 1.00 93.50 492 ARG A C 1
ATOM 3750 O O . ARG A 1 492 ? -15.017 16.941 32.359 1.00 93.50 492 ARG A O 1
ATOM 3757 N N . ALA A 1 493 ? -13.322 16.399 30.991 1.00 94.44 493 ALA A N 1
ATOM 3758 C CA . ALA A 1 493 ? -13.924 15.171 30.492 1.00 94.44 493 ALA A CA 1
ATOM 3759 C C . ALA A 1 493 ? -13.403 13.959 31.274 1.00 94.44 493 ALA A C 1
ATOM 3761 O O . ALA A 1 493 ? -12.218 13.886 31.608 1.00 94.44 493 ALA A O 1
ATOM 3762 N N . ILE A 1 494 ? -14.288 13.007 31.552 1.00 94.00 494 ILE A N 1
ATOM 3763 C CA . ILE A 1 494 ? -13.939 11.676 32.049 1.00 94.00 494 ILE A CA 1
ATOM 3764 C C . ILE A 1 494 ? -14.600 10.615 31.181 1.00 94.00 494 ILE A C 1
ATOM 3766 O O . ILE A 1 494 ? -15.737 10.784 30.744 1.00 94.00 494 ILE A O 1
ATOM 3770 N N . THR A 1 495 ? -13.887 9.521 30.945 1.00 94.81 495 THR A N 1
ATOM 3771 C CA . THR A 1 495 ? -14.363 8.384 30.160 1.00 94.81 495 THR A CA 1
ATOM 3772 C C . THR A 1 495 ? -14.336 7.120 31.009 1.00 94.81 495 THR A C 1
ATOM 3774 O O . THR A 1 495 ? -13.429 6.925 31.816 1.00 94.81 495 THR A O 1
ATOM 3777 N N . THR A 1 496 ? -15.336 6.261 30.838 1.00 95.31 496 THR A N 1
ATOM 3778 C CA . THR A 1 496 ? -15.404 4.954 31.505 1.00 95.31 496 THR A CA 1
ATOM 3779 C C . THR A 1 496 ? -16.073 3.920 30.602 1.00 95.31 496 THR A C 1
ATOM 3781 O O . THR A 1 496 ? -16.771 4.284 29.651 1.00 95.31 496 THR A O 1
ATOM 3784 N N . ALA A 1 497 ? -15.893 2.640 30.918 1.00 94.50 497 ALA A N 1
ATOM 3785 C CA . ALA A 1 497 ? -16.622 1.541 30.302 1.00 94.50 497 ALA A CA 1
ATOM 3786 C C . ALA A 1 497 ? -17.061 0.512 31.341 1.00 94.50 497 ALA A C 1
ATOM 3788 O O . ALA A 1 497 ? -16.386 0.296 32.351 1.00 94.50 497 ALA A O 1
ATOM 3789 N N . LEU A 1 498 ? -18.196 -0.133 31.058 1.00 90.88 498 LEU A N 1
ATOM 3790 C CA . LEU A 1 498 ? -18.773 -1.199 31.877 1.00 90.88 498 LEU A CA 1
ATOM 3791 C C . LEU A 1 498 ? -18.867 -0.821 33.371 1.00 90.88 498 LEU A C 1
ATOM 3793 O O . LEU A 1 498 ? -18.449 -1.587 34.238 1.00 90.88 498 LEU A O 1
ATOM 3797 N N . ALA A 1 499 ? -19.374 0.380 33.670 1.00 87.69 499 ALA A N 1
ATOM 3798 C CA . ALA A 1 499 ? -19.486 0.913 35.032 1.00 87.69 499 ALA A CA 1
ATOM 3799 C C . ALA A 1 499 ? -18.162 0.888 35.828 1.00 87.69 499 ALA A C 1
ATOM 3801 O O . ALA A 1 499 ? -18.131 0.446 36.975 1.00 87.69 499 ALA A O 1
ATOM 3802 N N . ASP A 1 500 ? -17.072 1.367 35.218 1.00 89.25 500 ASP A N 1
ATOM 3803 C CA . ASP A 1 500 ? -15.727 1.460 35.814 1.00 89.25 500 ASP A CA 1
ATOM 3804 C C . ASP A 1 500 ? -15.024 0.111 36.060 1.00 89.25 500 ASP A C 1
ATOM 3806 O O . ASP A 1 500 ? -13.964 0.050 36.680 1.00 89.25 500 ASP A O 1
ATOM 3810 N N . GLN A 1 501 ? -15.582 -0.989 35.543 1.00 89.31 501 GLN A N 1
ATOM 3811 C CA . GLN A 1 501 ? -14.971 -2.319 35.657 1.00 89.31 501 GLN A CA 1
ATOM 3812 C C . GLN A 1 501 ? -13.861 -2.553 34.629 1.00 89.31 501 GLN A C 1
ATOM 3814 O O . GLN A 1 501 ? -13.062 -3.475 34.791 1.00 89.31 501 GLN A O 1
ATOM 3819 N N . VAL A 1 502 ? -13.825 -1.753 33.559 1.00 91.44 502 VAL A N 1
ATOM 3820 C CA . VAL A 1 502 ? -12.906 -1.925 32.433 1.00 91.44 502 VAL A CA 1
ATOM 3821 C C . VAL A 1 502 ? -12.085 -0.660 32.232 1.00 91.44 502 VAL A C 1
ATOM 3823 O O . VAL A 1 502 ? -12.615 0.445 32.127 1.00 91.44 502 VAL A O 1
ATOM 3826 N N . SER A 1 503 ? -10.768 -0.836 32.153 1.00 91.62 503 SER A N 1
ATOM 3827 C CA . SER A 1 503 ? -9.837 0.242 31.830 1.00 91.62 503 SER A CA 1
ATOM 3828 C C . SER A 1 503 ? -9.866 0.522 30.334 1.00 91.62 503 SER A C 1
ATOM 3830 O O . SER A 1 503 ? -9.783 -0.408 29.534 1.00 91.62 503 SER A O 1
ATOM 3832 N N . ILE A 1 504 ? -9.939 1.799 29.963 1.00 94.81 504 ILE A N 1
ATOM 3833 C CA . ILE A 1 504 ? -10.048 2.224 28.566 1.00 94.81 504 ILE A CA 1
ATOM 3834 C C . ILE A 1 504 ? -9.051 3.327 28.233 1.00 94.81 504 ILE A C 1
ATOM 3836 O O . ILE A 1 504 ? -8.546 4.041 29.100 1.00 94.81 504 ILE A O 1
ATOM 3840 N N . SER A 1 505 ? -8.760 3.446 26.949 1.00 94.06 505 SER A N 1
ATOM 3841 C CA . SER A 1 505 ? -7.879 4.425 26.350 1.00 94.06 505 SER A CA 1
ATOM 3842 C C . SER A 1 505 ? -8.435 5.835 26.534 1.00 94.06 505 SER A C 1
ATOM 3844 O O . SER A 1 505 ? -9.622 6.066 26.284 1.00 94.06 505 SER A O 1
ATOM 3846 N N . PRO A 1 506 ? -7.584 6.831 26.830 1.00 91.31 506 PRO A N 1
ATOM 3847 C CA . PRO A 1 506 ? -7.971 8.237 26.732 1.00 91.31 506 PRO A CA 1
ATOM 3848 C C . PRO A 1 506 ? -8.457 8.633 25.326 1.00 91.31 506 PRO A C 1
ATOM 3850 O O . PRO A 1 506 ? -9.196 9.601 25.178 1.00 91.31 506 PRO A O 1
ATOM 3853 N N . GLN A 1 507 ? -8.063 7.884 24.287 1.00 92.62 507 GLN A N 1
ATOM 3854 C CA . GLN A 1 507 ? -8.458 8.136 22.898 1.00 92.62 507 GLN A CA 1
ATOM 3855 C C . GLN A 1 507 ? -9.812 7.511 22.529 1.00 92.62 507 GLN A C 1
ATOM 3857 O O . GLN A 1 507 ? -10.336 7.814 21.459 1.00 92.62 507 GLN A O 1
ATOM 3862 N N . ALA A 1 508 ? -10.404 6.673 23.389 1.00 95.38 508 ALA A N 1
ATOM 3863 C CA . ALA A 1 508 ? -11.623 5.919 23.086 1.00 95.38 508 ALA A CA 1
ATOM 3864 C C . ALA A 1 508 ? -12.758 6.807 22.549 1.00 95.38 508 ALA A C 1
ATOM 3866 O O . ALA A 1 508 ? -13.353 6.510 21.514 1.00 95.38 508 ALA A O 1
ATOM 3867 N N . TYR A 1 509 ? -13.005 7.949 23.197 1.00 95.69 509 TYR A N 1
ATOM 3868 C CA . TYR A 1 509 ? -14.045 8.875 22.753 1.00 95.69 509 TYR A CA 1
ATOM 3869 C C . TYR A 1 509 ? -13.692 9.601 21.444 1.00 95.69 509 TYR A C 1
ATOM 3871 O O . TYR A 1 509 ? -14.551 9.785 20.587 1.00 95.69 509 TYR A O 1
ATOM 3879 N N . GLN A 1 510 ? -12.424 9.961 21.224 1.00 94.88 510 GLN A N 1
ATOM 3880 C CA . GLN A 1 510 ? -11.994 10.536 19.940 1.00 94.88 510 GLN A CA 1
ATOM 3881 C C . GLN A 1 510 ? -12.211 9.539 18.791 1.00 94.88 510 GLN A C 1
ATOM 3883 O O . GLN A 1 510 ? -12.640 9.924 17.706 1.00 94.88 510 GLN A O 1
ATOM 3888 N N . ARG A 1 511 ? -11.986 8.244 19.046 1.00 95.44 511 ARG A N 1
ATOM 3889 C CA . ARG A 1 511 ? -12.290 7.160 18.100 1.00 95.44 511 ARG A CA 1
ATOM 3890 C C . ARG A 1 511 ? -13.793 6.970 17.882 1.00 95.44 511 ARG A C 1
ATOM 3892 O O . ARG A 1 511 ? -14.180 6.607 16.775 1.00 95.44 511 ARG A O 1
ATOM 3899 N N . ALA A 1 512 ? -14.624 7.224 18.897 1.00 95.31 512 ALA A N 1
ATOM 3900 C CA . ALA A 1 512 ? -16.086 7.279 18.783 1.00 95.31 512 ALA A CA 1
ATOM 3901 C C . ALA A 1 512 ? -16.536 8.393 17.833 1.00 95.31 512 ALA A C 1
ATOM 3903 O O . ALA A 1 512 ? -17.293 8.133 16.903 1.00 95.31 512 ALA A O 1
ATOM 3904 N N . LEU A 1 513 ? -15.996 9.602 17.998 1.00 94.31 513 LEU A N 1
ATOM 3905 C CA . LEU A 1 513 ? -16.278 10.726 17.102 1.00 94.31 513 LEU A CA 1
ATOM 3906 C C . LEU A 1 513 ? -15.818 10.461 15.664 1.00 94.31 513 LEU A C 1
ATOM 3908 O O . LEU A 1 513 ? -16.560 10.745 14.727 1.00 94.31 513 LEU A O 1
ATOM 3912 N N . ALA A 1 514 ? -14.624 9.885 15.487 1.00 92.75 514 ALA A N 1
ATOM 3913 C CA . ALA A 1 514 ? -14.120 9.510 14.167 1.00 92.75 514 ALA A CA 1
ATOM 3914 C C . ALA A 1 514 ? -15.023 8.466 13.489 1.00 92.75 514 ALA A C 1
ATOM 3916 O O . ALA A 1 514 ? -15.329 8.599 12.307 1.00 92.75 514 ALA A O 1
ATOM 3917 N N . GLY A 1 515 ? -15.494 7.463 14.239 1.00 92.12 515 GLY A N 1
ATOM 3918 C CA . GLY A 1 515 ? -16.432 6.457 13.735 1.00 92.12 515 GLY A CA 1
ATOM 3919 C C . GLY A 1 515 ? -17.762 7.057 13.317 1.00 92.12 515 GLY A C 1
ATOM 3920 O O . GLY A 1 515 ? -18.234 6.800 12.215 1.00 92.12 515 GLY A O 1
ATOM 3921 N N . ASP A 1 516 ? -18.324 7.920 14.156 1.00 91.56 516 ASP A N 1
ATOM 3922 C CA . ASP A 1 516 ? -19.564 8.629 13.862 1.00 91.56 516 ASP A CA 1
ATOM 3923 C C . ASP A 1 516 ? -19.448 9.493 12.596 1.00 91.56 516 ASP A C 1
ATOM 3925 O O . ASP A 1 516 ? -20.285 9.412 11.698 1.00 91.56 516 ASP A O 1
ATOM 3929 N N . GLN A 1 517 ? -18.369 10.272 12.476 1.00 90.81 517 GLN A N 1
ATOM 3930 C CA . GLN A 1 517 ? -18.095 11.079 11.289 1.00 90.81 517 GLN A CA 1
ATOM 3931 C C . GLN A 1 517 ? -17.952 10.208 10.035 1.00 90.81 517 GLN A C 1
ATOM 3933 O O . GLN A 1 517 ? -18.597 10.488 9.022 1.00 90.81 517 GLN A O 1
ATOM 3938 N N . LEU A 1 518 ? -17.140 9.148 10.109 1.00 88.19 518 LEU A N 1
ATOM 3939 C CA . LEU A 1 518 ? -16.880 8.240 8.995 1.00 88.19 518 LEU A CA 1
ATOM 3940 C C . LEU A 1 518 ? -18.171 7.553 8.534 1.00 88.19 518 LEU A C 1
ATOM 3942 O O . LEU A 1 518 ? -18.500 7.561 7.349 1.00 88.19 518 LEU A O 1
ATOM 3946 N N . PHE A 1 519 ? -18.943 6.994 9.466 1.00 88.12 519 PHE A N 1
ATOM 3947 C CA . PHE A 1 519 ? -20.179 6.290 9.140 1.00 88.12 519 PHE A CA 1
ATOM 3948 C C . PHE A 1 519 ? -21.259 7.244 8.634 1.00 88.12 519 PHE A C 1
ATOM 3950 O O . PHE A 1 519 ? -21.952 6.900 7.677 1.00 88.12 519 PHE A O 1
ATOM 3957 N N . ARG A 1 520 ? -21.372 8.465 9.174 1.00 86.31 520 ARG A N 1
ATOM 3958 C CA . ARG A 1 520 ? -22.287 9.484 8.634 1.00 86.31 520 ARG A CA 1
ATOM 3959 C C . ARG A 1 520 ? -21.900 9.943 7.232 1.00 86.31 520 ARG A C 1
ATOM 3961 O O . ARG A 1 520 ? -22.792 10.168 6.418 1.00 86.31 520 ARG A O 1
ATOM 3968 N N . GLN A 1 521 ? -20.606 10.053 6.933 1.00 83.88 521 GLN A N 1
ATOM 3969 C CA . GLN A 1 521 ? -20.116 10.426 5.603 1.00 83.88 521 GLN A CA 1
ATOM 3970 C C . GLN A 1 521 ? -20.474 9.388 4.530 1.00 83.88 521 GLN A C 1
ATOM 3972 O O . GLN A 1 521 ? -20.623 9.765 3.367 1.00 83.88 521 GLN A O 1
ATOM 3977 N N . PHE A 1 522 ? -20.613 8.119 4.919 1.00 76.62 522 PHE A N 1
ATOM 3978 C CA . PHE A 1 522 ? -20.976 7.006 4.040 1.00 76.62 522 PHE A CA 1
ATOM 3979 C C . PHE A 1 522 ? -22.465 6.645 4.074 1.00 76.62 522 PHE A C 1
ATOM 3981 O O . PHE A 1 522 ? -22.973 6.049 3.143 1.00 76.62 522 PHE A O 1
ATOM 3988 N N . SER A 1 523 ? -23.217 7.047 5.097 1.00 70.81 523 SER A N 1
ATOM 3989 C CA . SER A 1 523 ? -24.660 6.756 5.176 1.00 70.81 523 SER A CA 1
ATOM 3990 C C . SER A 1 523 ? -25.533 7.637 4.265 1.00 70.81 523 SER A C 1
ATOM 3992 O O . SER A 1 523 ? -26.749 7.464 4.254 1.00 70.81 523 SER A O 1
ATOM 3994 N N . ARG A 1 524 ? -24.934 8.597 3.552 1.00 57.66 524 ARG A N 1
ATOM 3995 C CA . ARG A 1 524 ? -25.572 9.478 2.564 1.00 57.66 524 ARG A CA 1
ATOM 3996 C C . ARG A 1 524 ? -24.990 9.190 1.195 1.00 57.66 524 ARG A C 1
ATOM 3998 O O . ARG A 1 524 ? -25.802 9.181 0.253 1.00 57.66 524 ARG A O 1
#

Mean predicted aligned error: 8.18 Å

pLDDT: mean 87.46, std 9.63, range [41.81, 97.88]

Foldseek 3Di:
DDFDWDWFQDLQQRDTDTDTDFDWDADLAQRDIDGPVSRVVSLVVLQVVLQVVCCVQLVDDLALVVDDLVSLLVSLVPTPLVVLVVLLVVVCVQCLLLLQAALAFFPLQVVQVPDQRSLVVCSVCSNVLVSSLSNLPHPSSVSSQRDPVSNLSSVVSNLSSSLSSSSSSSSSLNVVAAQSSLSNNLVSLVVLLPDDDPDDDPVVVSVLSSLLSVLSSQVSVLSNCLSVLHDDPCSLVSLLVSLVSLLVSLVVLVPDVPRDSSSPSNSNNSNVVSVSSNLVSLLVVLQVLFFQSSRDHPVVLCVLCVVLADHNQRSVFSSLLSNVLSVVLCLLVLVDFFLEDQDPVCVVVLQVVVQVVQVPPPDRFRKDFPDKAKAWFKKWKWKKWFWADDPDPPDDTDIAIWIWIFGQQDLPLTFIATGSPDDPSSVVSLVDGGRHDNGQYFRGNGGPVSVVVNQVVVLVVDPRGHPMDIGTSGIYIWMKMWTWMAGPVGIDIDIDTPSNNGDGDPCRVVRSVSSVSSSVVRVD

Radius of gyration: 32.11 Å; Cα contacts (8 Å, |Δi|>4): 847; chains: 1; bounding box: 69×54×98 Å